Protein AF-R7SED1-F1 (afdb_monomer_lite)

Secondary structure (DSSP, 8-state):
---------PPPPP-------------------------------------------THHHHHHHHHHHHHHHSSSS-S---------PPPHHHHHHHHHHHHHHHHHHHHHHHHHHHHHHHHHHHHHHHHHHHHHHHHHHHHHHHHHHHHHHHHHHHHHHHHHHHHHHHHHHHHHHHHHHHHHHHHHHHHHHHHHHHHHHHHHHHHHHHHHHHHHHHHHHHHHHHHHHHHHHHHHHHHHHHHHHHHHHHHHHHHHHHHHHHHHHHHHHHHHHHHHHHHHHHHHHHHHHHHHHHHHHHH-------PPPP----HHHHHHT--EEETTEEE--SEEEE-TTS-EEEE---TT-GGGS-EEEEEEEEEESSTT---EEEEEEEE-PPTT--HHHHHHH--EEETTEEESS-S----------PPP-

pLDDT: mean 78.17, std 20.69, range [30.31, 97.88]

Radius of gyration: 81.06 Å; chains: 1; bounding box: 162×77×235 Å

Sequence (425 aa):
MNWVPGRNGTPPPYYHSTVDAGIDTPIERRHITEREPLLPPRDDRNDQSSRGKRSFSLKGLALCAIVALIAGNIVGPILAVKNVKLDTCPEAEEMDRLRDKWALEEHMHGVAVEQREQLYELWRVEDAAHTAKIRFWGEEDLEREEVRKGWRQEVIKHEHEEQEREEVRKEWQHEMVEHKRSELERQQREAREHEEVRREWEQEVSEHEDEERARRKRELEEHEEVRREWEQEVEDHKREEREKRKRELEEHEHSEHERQKREEQEREEVRRKWQREVLEHEREERERRKRELEERQKMDFFWADVEASHCFEQRVEACKETPLSISGQMKEPVHCEDKAGLGVYGTWEEGGDATCSTYFDWFKDKGCTAPNSGLRRYEMYMENLRPGDDWEAMCKSTPATFLETYFAHPDSCSQWQGVKAAPPG

Foldseek 3Di:
DDDDDDDDDDDDDDDPDDPPDDDDDDPDPDDDDDDDDDDDPDPPPDDPDDPDDDDDDPVVVVVVVVVVVVVVPPVPDDPDDDDDDDPDDDDPVVVVVVVVVVVVVVVVVVVVVVVVVVVVVVVVVVVVVVVVVVVVVVVVVVVVVVVVVVVVVVVVVVVVVVVVVVVVVVVVVVVVVVVVVVVVVVVVVVVVVVVVVVVVVVVVVVVVVVVVVVVVVVVVVVVVVVVVVVVVVVVVVVVVVVVVVVVVVVVVVVVVVVVVVVVVVVVVVVVVVVVVVVVVVVVVVVVVVVVVVVVCVVPVDDDDDDDDDDDDDDQQVVQQVDFDQDPNDTDGFPDWDQPDPVGIDGHHDDPPPPVQAKAWDDKDWPQAPDVPPPDTDIDTDIDNQDVPDDQVVSQQQYWYQDPNDTGRHDPDDDDDPPDDPDPDD

Structure (mmCIF, N/CA/C/O backbone):
data_AF-R7SED1-F1
#
_entry.id   AF-R7SED1-F1
#
loop_
_atom_site.group_PDB
_atom_site.id
_atom_site.type_symbol
_atom_site.label_atom_id
_atom_site.label_alt_id
_atom_site.label_comp_id
_atom_site.label_asym_id
_atom_site.label_entity_id
_atom_site.label_seq_id
_atom_site.pdbx_PDB_ins_code
_atom_site.Cartn_x
_atom_site.Cartn_y
_atom_site.Cartn_z
_atom_site.occupancy
_atom_site.B_iso_or_equiv
_atom_site.auth_seq_id
_atom_site.auth_comp_id
_atom_site.auth_asym_id
_atom_site.auth_atom_id
_atom_site.pdbx_PDB_model_num
ATOM 1 N N . MET A 1 1 ? -43.985 -36.813 -5.704 1.00 39.47 1 MET A N 1
ATOM 2 C CA . MET A 1 1 ? -43.467 -37.346 -6.980 1.00 39.47 1 MET A CA 1
ATOM 3 C C . MET A 1 1 ? -41.981 -37.585 -6.804 1.00 39.47 1 MET A C 1
ATOM 5 O O . MET A 1 1 ? -41.262 -36.652 -6.482 1.00 39.47 1 MET A O 1
ATOM 9 N N . ASN A 1 2 ? -41.575 -38.847 -6.922 1.00 40.31 2 ASN A N 1
ATOM 10 C CA . ASN A 1 2 ? -40.184 -39.287 -6.962 1.00 40.31 2 ASN A CA 1
ATOM 11 C C . ASN A 1 2 ? -39.532 -38.824 -8.273 1.00 40.31 2 ASN A C 1
ATOM 13 O O . ASN A 1 2 ? -40.181 -38.968 -9.306 1.00 40.31 2 ASN A O 1
ATOM 17 N N . TRP A 1 3 ? -38.285 -38.345 -8.231 1.00 30.31 3 TRP A N 1
ATOM 18 C CA . TRP A 1 3 ? -37.147 -38.807 -9.051 1.00 30.31 3 TRP A CA 1
ATOM 19 C C . TRP A 1 3 ? -35.945 -37.848 -8.927 1.00 30.31 3 TRP A C 1
ATOM 21 O O . TRP A 1 3 ? -36.021 -36.659 -9.213 1.00 30.31 3 TRP A O 1
ATOM 31 N N . VAL A 1 4 ? -34.826 -38.435 -8.520 1.00 48.75 4 VAL A N 1
ATOM 32 C CA . VAL A 1 4 ? -33.411 -38.026 -8.649 1.00 48.75 4 VAL A CA 1
ATOM 33 C C . VAL A 1 4 ? -32.771 -39.167 -9.499 1.00 48.75 4 VAL A C 1
ATOM 35 O O . VAL A 1 4 ? -33.425 -40.218 -9.549 1.00 48.75 4 VAL A O 1
ATOM 38 N N . PRO A 1 5 ? -31.560 -39.133 -10.126 1.00 59.19 5 PRO A N 1
ATOM 39 C CA . PRO A 1 5 ? -30.495 -38.109 -10.272 1.00 59.19 5 PRO A CA 1
ATOM 40 C C . PRO A 1 5 ? -29.901 -37.960 -11.708 1.00 59.19 5 PRO A C 1
ATOM 42 O O . PRO A 1 5 ? -30.147 -38.769 -12.597 1.00 59.19 5 PRO A O 1
ATOM 45 N N . GLY A 1 6 ? -28.933 -37.040 -11.870 1.00 37.22 6 GLY A N 1
ATOM 46 C CA . GLY A 1 6 ? -27.607 -37.469 -12.359 1.00 37.22 6 GLY A CA 1
ATOM 47 C C . GLY A 1 6 ? -26.967 -36.706 -13.526 1.00 37.22 6 GLY A C 1
ATOM 48 O O . GLY A 1 6 ? -27.446 -36.778 -14.653 1.00 37.22 6 GLY A O 1
ATOM 49 N N . ARG A 1 7 ? -25.812 -36.079 -13.240 1.00 40.41 7 ARG A N 1
ATOM 50 C CA . ARG A 1 7 ? -24.529 -36.067 -13.999 1.00 40.41 7 ARG A CA 1
ATOM 51 C C . ARG A 1 7 ? -23.620 -35.019 -13.332 1.00 40.41 7 ARG A C 1
ATOM 53 O O . ARG A 1 7 ? -23.882 -33.831 -13.441 1.00 40.41 7 ARG A O 1
ATOM 60 N N . ASN A 1 8 ? -22.723 -35.399 -12.422 1.00 46.66 8 ASN A N 1
ATOM 61 C CA . ASN A 1 8 ? -21.370 -35.930 -12.660 1.00 46.66 8 ASN A CA 1
ATOM 62 C C . ASN A 1 8 ? -20.603 -35.184 -13.760 1.00 46.66 8 ASN A C 1
ATOM 64 O O . ASN A 1 8 ? -20.709 -35.515 -14.938 1.00 46.66 8 ASN A O 1
ATOM 68 N N . GLY A 1 9 ? -19.796 -34.217 -13.325 1.00 38.25 9 GLY A N 1
ATOM 69 C CA . GLY A 1 9 ? -18.766 -33.541 -14.106 1.00 38.25 9 GLY A CA 1
ATOM 70 C C . GLY A 1 9 ? -17.651 -33.083 -13.171 1.00 38.25 9 GLY A C 1
ATOM 71 O O . GLY A 1 9 ? -17.590 -31.919 -12.796 1.00 38.25 9 GLY A O 1
ATOM 72 N N . THR A 1 10 ? -16.820 -34.026 -12.738 1.00 49.25 10 THR A N 1
ATOM 73 C CA . THR A 1 10 ? -15.577 -33.796 -11.994 1.00 49.25 10 THR A CA 1
ATOM 74 C C . THR A 1 10 ? -14.516 -33.241 -12.953 1.00 49.25 10 THR A C 1
ATOM 76 O O . THR A 1 10 ? -14.212 -33.920 -13.936 1.00 49.25 10 THR A O 1
ATOM 79 N N . PRO A 1 11 ? -13.912 -32.065 -12.714 1.00 59.00 11 PRO A N 1
ATOM 80 C CA . PRO A 1 11 ? -12.640 -31.718 -13.335 1.00 59.00 11 PRO A CA 1
ATOM 81 C C . PRO A 1 11 ? -11.467 -32.290 -12.509 1.00 59.00 11 PRO A C 1
ATOM 83 O O . PRO A 1 11 ? -11.592 -32.448 -11.291 1.00 59.00 11 PRO A O 1
ATOM 86 N N . PRO A 1 12 ? -10.335 -32.637 -13.146 1.00 59.19 12 PRO A N 1
ATOM 87 C CA . PRO A 1 12 ? -9.175 -33.210 -12.467 1.00 59.19 12 PRO A CA 1
ATOM 88 C C . PRO A 1 12 ? -8.443 -32.163 -11.606 1.00 59.19 12 PRO A C 1
ATOM 90 O O . PRO A 1 12 ? -8.518 -30.965 -11.896 1.00 59.19 12 PRO A O 1
ATOM 93 N N . PRO A 1 13 ? -7.710 -32.592 -10.563 1.00 59.56 13 PRO A N 1
ATOM 94 C CA . PRO A 1 13 ? -6.962 -31.685 -9.707 1.00 59.56 13 PRO A CA 1
ATOM 95 C C . PRO A 1 13 ? -5.751 -31.113 -10.450 1.00 59.56 13 PRO A C 1
ATOM 97 O O . PRO A 1 13 ? -4.969 -31.837 -11.068 1.00 59.56 13 PRO A O 1
ATOM 100 N N . TYR A 1 14 ? -5.601 -29.794 -10.354 1.00 47.22 14 TYR A N 1
ATOM 101 C CA . TYR A 1 14 ? -4.393 -29.077 -10.735 1.00 47.22 14 TYR A CA 1
ATOM 102 C C . TYR A 1 14 ? -3.192 -29.626 -9.955 1.00 47.22 14 TYR A C 1
ATOM 104 O O . TYR A 1 14 ? -3.196 -29.677 -8.725 1.00 47.22 14 TYR A O 1
ATOM 112 N N . TYR A 1 15 ? -2.153 -30.014 -10.691 1.00 45.12 15 TYR A N 1
ATOM 113 C CA . TYR A 1 15 ? -0.819 -30.264 -10.161 1.00 45.12 15 TYR A CA 1
ATOM 114 C C . TYR A 1 15 ? -0.295 -28.979 -9.500 1.00 45.12 15 TYR A C 1
ATOM 116 O O . TYR A 1 15 ? -0.012 -27.995 -10.183 1.00 45.12 15 TYR A O 1
ATOM 124 N N . HIS A 1 16 ? -0.124 -28.993 -8.178 1.00 41.78 16 HIS A N 1
ATOM 125 C CA . HIS A 1 16 ? 0.787 -28.065 -7.518 1.00 41.78 16 HIS A CA 1
ATOM 126 C C . HIS A 1 16 ? 2.217 -28.509 -7.836 1.00 41.78 16 HIS A C 1
ATOM 128 O O . HIS A 1 16 ? 2.735 -29.458 -7.253 1.00 41.78 16 HIS A O 1
ATOM 134 N N . SER A 1 17 ? 2.836 -27.827 -8.799 1.00 40.12 17 SER A N 1
ATOM 135 C CA . SER A 1 17 ? 4.283 -27.847 -8.987 1.00 40.12 17 SER A CA 1
ATOM 136 C C . SER A 1 17 ? 4.921 -27.157 -7.786 1.00 40.12 17 SER A C 1
ATOM 138 O O . SER A 1 17 ? 4.784 -25.947 -7.608 1.00 40.12 17 SER A O 1
ATOM 140 N N . THR A 1 18 ? 5.610 -27.932 -6.958 1.00 41.53 18 THR A N 1
ATOM 141 C CA . THR A 1 18 ? 6.607 -27.441 -6.011 1.00 41.53 18 THR A CA 1
ATOM 142 C C . THR A 1 18 ? 7.676 -26.686 -6.795 1.00 41.53 18 THR A C 1
ATOM 144 O O . THR A 1 18 ? 8.403 -27.274 -7.593 1.00 41.53 18 THR A O 1
ATOM 147 N N . VAL A 1 19 ? 7.729 -25.366 -6.623 1.00 42.38 19 VAL A N 1
ATOM 148 C CA . VAL A 1 19 ? 8.867 -24.559 -7.062 1.00 42.38 19 VAL A CA 1
ATOM 149 C C . VAL A 1 19 ? 9.960 -24.795 -6.030 1.00 42.38 19 VAL A C 1
ATOM 151 O O . VAL A 1 19 ? 9.916 -24.252 -4.928 1.00 42.38 19 VAL A O 1
ATOM 154 N N . ASP A 1 20 ? 10.885 -25.683 -6.381 1.00 39.75 20 ASP A N 1
ATOM 155 C CA . ASP A 1 20 ? 12.144 -25.857 -5.674 1.00 39.75 20 ASP A CA 1
ATOM 156 C C . ASP A 1 20 ? 12.906 -24.531 -5.646 1.00 39.75 20 ASP A C 1
ATOM 158 O O . ASP A 1 20 ? 13.033 -23.827 -6.653 1.00 39.75 20 ASP A O 1
ATOM 162 N N . ALA A 1 21 ? 13.421 -24.209 -4.462 1.00 45.09 21 ALA A N 1
ATOM 163 C CA . ALA A 1 21 ? 14.367 -23.136 -4.239 1.00 45.09 21 ALA A CA 1
ATOM 164 C C . ALA A 1 21 ? 15.625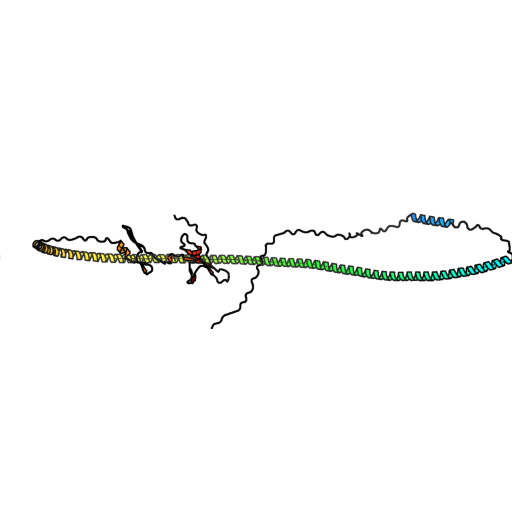 -23.390 -5.084 1.00 45.09 21 ALA A C 1
ATOM 166 O O . ALA A 1 21 ? 16.452 -24.248 -4.771 1.00 45.09 21 ALA A O 1
ATOM 167 N N . GLY A 1 22 ? 15.741 -22.643 -6.182 1.00 36.94 22 GLY A N 1
ATOM 168 C CA . GLY A 1 22 ? 16.929 -22.592 -7.019 1.00 36.94 22 GLY A CA 1
ATOM 169 C C . GLY A 1 22 ? 18.092 -21.993 -6.240 1.00 36.94 22 GLY A C 1
ATOM 170 O O . GLY A 1 22 ? 18.101 -20.810 -5.918 1.00 36.94 22 GLY A O 1
ATOM 171 N N . ILE A 1 23 ? 19.052 -22.856 -5.939 1.00 44.69 23 ILE A N 1
ATOM 172 C CA . ILE A 1 23 ? 20.381 -22.555 -5.425 1.00 44.69 23 ILE A CA 1
ATOM 173 C C . ILE A 1 23 ? 21.066 -21.548 -6.359 1.00 44.69 23 ILE A C 1
ATOM 175 O O . ILE A 1 23 ? 21.254 -21.824 -7.545 1.00 44.69 23 ILE A O 1
ATOM 179 N N . ASP A 1 24 ? 21.470 -20.405 -5.806 1.00 44.25 24 ASP A N 1
ATOM 180 C CA . ASP A 1 24 ? 22.384 -19.456 -6.436 1.00 44.25 24 ASP A CA 1
ATOM 181 C C . ASP A 1 24 ? 23.720 -20.148 -6.743 1.00 44.25 24 ASP A C 1
ATOM 183 O O . ASP A 1 24 ? 24.579 -20.321 -5.875 1.00 44.25 24 ASP A O 1
ATOM 187 N N . THR A 1 25 ? 23.914 -20.543 -8.000 1.00 47.53 25 THR A N 1
ATOM 188 C CA . THR A 1 25 ? 25.242 -20.852 -8.538 1.00 47.53 25 THR A CA 1
ATOM 189 C C . THR A 1 25 ? 25.762 -19.655 -9.330 1.00 47.53 25 THR A C 1
ATOM 191 O O . THR A 1 25 ? 25.053 -19.158 -10.210 1.00 47.53 25 THR A O 1
ATOM 194 N N . PRO A 1 26 ? 26.999 -19.196 -9.081 1.00 46.78 26 PRO A N 1
ATOM 195 C CA . PRO A 1 26 ? 27.586 -18.085 -9.812 1.00 46.78 26 PRO A CA 1
ATOM 196 C C . PRO A 1 26 ? 27.850 -18.501 -11.261 1.00 46.78 26 PRO A C 1
ATOM 198 O O . PRO A 1 26 ? 28.482 -19.522 -11.531 1.00 46.78 26 PRO A O 1
ATOM 201 N N . ILE A 1 27 ? 27.364 -17.691 -12.202 1.00 43.06 27 ILE A N 1
ATOM 202 C CA . ILE A 1 27 ? 27.627 -17.854 -13.631 1.00 43.06 27 ILE A CA 1
ATOM 203 C C . ILE A 1 27 ? 29.119 -17.609 -13.870 1.00 43.06 27 ILE A C 1
ATOM 205 O O . ILE A 1 27 ? 29.601 -16.480 -13.972 1.00 43.06 27 ILE A O 1
ATOM 209 N N . GLU A 1 28 ? 29.849 -18.714 -13.940 1.00 41.22 28 GLU A N 1
ATOM 210 C CA . GLU A 1 28 ? 31.238 -18.791 -14.347 1.00 41.22 28 GLU A CA 1
ATOM 211 C C . GLU A 1 28 ? 31.324 -18.458 -15.844 1.00 41.22 28 GLU A C 1
ATOM 213 O O . GLU A 1 28 ? 30.899 -19.209 -16.727 1.00 41.22 28 GLU A O 1
ATOM 218 N N . ARG A 1 29 ? 31.835 -17.261 -16.124 1.00 40.44 29 ARG A N 1
ATOM 219 C CA . ARG A 1 29 ? 32.066 -16.716 -17.460 1.00 40.44 29 ARG A CA 1
ATOM 220 C C . ARG A 1 29 ? 33.159 -17.545 -18.152 1.00 40.44 29 ARG A C 1
ATOM 222 O O . ARG A 1 29 ? 34.345 -17.249 -18.027 1.00 40.44 29 ARG A O 1
ATOM 229 N N . ARG A 1 30 ? 32.768 -18.600 -18.876 1.00 40.12 30 ARG A N 1
ATOM 230 C CA . ARG A 1 30 ? 33.688 -19.393 -19.704 1.00 40.12 30 ARG A CA 1
ATOM 231 C C . ARG A 1 30 ? 34.177 -18.580 -20.900 1.00 40.12 30 ARG A C 1
ATOM 233 O O . ARG A 1 30 ? 33.412 -18.214 -21.788 1.00 40.12 30 ARG A O 1
ATOM 240 N N . HIS A 1 31 ? 35.486 -18.354 -20.898 1.00 43.53 31 HIS A N 1
ATOM 241 C CA . HIS A 1 31 ? 36.298 -18.028 -22.058 1.00 43.53 31 HIS A CA 1
ATOM 242 C C . HIS A 1 31 ? 36.043 -19.035 -23.186 1.00 43.53 31 HIS A C 1
ATOM 244 O O . HIS A 1 31 ? 36.351 -20.217 -23.046 1.00 43.53 31 HIS A O 1
ATOM 250 N N . ILE A 1 32 ? 35.532 -18.552 -24.317 1.00 42.03 32 ILE A N 1
ATOM 251 C CA . ILE A 1 32 ? 35.682 -19.233 -25.602 1.00 42.03 32 ILE A CA 1
ATOM 252 C C . ILE A 1 32 ? 36.914 -18.619 -26.258 1.00 42.03 32 ILE A C 1
ATOM 254 O O . ILE A 1 32 ? 36.876 -17.533 -26.830 1.00 42.03 32 ILE A O 1
ATOM 258 N N . THR A 1 33 ? 38.036 -19.307 -26.103 1.00 45.22 33 THR A N 1
ATOM 259 C CA . THR A 1 33 ? 39.154 -19.253 -27.040 1.00 45.22 33 THR A CA 1
ATOM 260 C C . THR A 1 33 ? 38.749 -20.018 -28.292 1.00 45.22 33 THR A C 1
ATOM 262 O O . THR A 1 33 ? 38.503 -21.213 -28.182 1.00 45.22 33 THR A O 1
ATOM 265 N N . GLU A 1 34 ? 38.698 -19.361 -29.453 1.00 44.31 34 GLU A N 1
ATOM 266 C CA . GLU A 1 34 ? 39.314 -19.869 -30.688 1.00 44.31 34 GLU A CA 1
ATOM 267 C C . GLU A 1 34 ? 39.159 -18.899 -31.879 1.00 44.31 34 GLU A C 1
ATOM 269 O O . GLU A 1 34 ? 38.057 -18.457 -32.195 1.00 44.31 34 GLU A O 1
ATOM 274 N N . ARG A 1 35 ? 40.297 -18.710 -32.571 1.00 35.56 35 ARG A N 1
ATOM 275 C CA . ARG A 1 35 ? 40.506 -18.353 -33.993 1.00 35.56 35 ARG A CA 1
ATOM 276 C C . ARG A 1 35 ? 40.658 -16.879 -34.401 1.00 35.56 35 ARG A C 1
ATOM 278 O O . ARG A 1 35 ? 39.741 -16.218 -34.869 1.00 35.56 35 ARG A O 1
ATOM 285 N N . GLU A 1 36 ? 41.922 -16.456 -34.362 1.00 48.16 36 GLU A N 1
ATOM 286 C CA . GLU A 1 36 ? 42.626 -15.754 -35.456 1.00 48.16 36 GLU A CA 1
ATOM 287 C C . GLU A 1 36 ? 42.562 -16.531 -36.801 1.00 48.16 36 GLU A C 1
ATOM 289 O O . GLU A 1 36 ? 42.247 -17.726 -36.769 1.00 48.16 36 GLU A O 1
ATOM 294 N N . PRO A 1 37 ? 42.970 -15.964 -37.967 1.00 56.91 37 PRO A N 1
ATOM 295 C CA . PRO A 1 37 ? 43.465 -14.597 -38.221 1.00 56.91 37 PRO A CA 1
ATOM 296 C C . PRO A 1 37 ? 42.865 -13.933 -39.483 1.00 56.91 37 PRO A C 1
ATOM 298 O O . PRO A 1 37 ? 42.742 -14.581 -40.516 1.00 56.91 37 PRO A O 1
ATOM 301 N N . LEU A 1 38 ? 42.658 -12.612 -39.486 1.00 43.09 38 LEU A N 1
ATOM 302 C CA . LEU A 1 38 ? 42.716 -11.817 -40.724 1.00 43.09 38 LEU A CA 1
ATOM 303 C C . LEU A 1 38 ? 43.304 -10.430 -40.427 1.00 43.09 38 LEU A C 1
ATOM 305 O O . LEU A 1 38 ? 42.649 -9.583 -39.839 1.00 43.09 38 LEU A O 1
ATOM 309 N N . LEU A 1 39 ? 44.576 -10.300 -40.813 1.00 56.94 39 LEU A N 1
ATOM 310 C CA . LEU A 1 39 ? 45.297 -9.145 -41.362 1.00 56.94 39 LEU A CA 1
ATOM 311 C C . LEU A 1 39 ? 44.949 -7.725 -40.854 1.00 56.94 39 LEU A C 1
ATOM 313 O O . LEU A 1 39 ? 43.799 -7.298 -40.927 1.00 56.94 39 LEU A O 1
ATOM 317 N N . PRO A 1 40 ? 45.957 -6.919 -40.465 1.00 60.28 40 PRO A N 1
ATOM 318 C CA . PRO A 1 40 ? 45.731 -5.517 -40.138 1.00 60.28 40 PRO A CA 1
ATOM 319 C C . PRO A 1 40 ? 45.296 -4.723 -41.384 1.00 60.28 40 PRO A C 1
ATOM 321 O O . PRO A 1 40 ? 45.770 -5.012 -42.490 1.00 60.28 40 PRO A O 1
ATOM 324 N N . PRO A 1 41 ? 44.452 -3.689 -41.227 1.00 51.78 41 PRO A N 1
ATOM 325 C CA . PRO A 1 41 ? 44.247 -2.710 -42.279 1.00 51.78 41 PRO A CA 1
ATOM 326 C C . PRO A 1 41 ? 45.585 -2.033 -42.596 1.00 51.78 41 PRO A C 1
ATOM 328 O O . PRO A 1 41 ? 46.307 -1.564 -41.716 1.00 51.78 41 PRO A O 1
ATOM 331 N N . ARG A 1 42 ? 45.929 -2.039 -43.883 1.00 41.06 42 ARG A N 1
ATOM 332 C CA . ARG A 1 42 ? 47.052 -1.300 -44.452 1.00 41.06 42 ARG A CA 1
ATOM 333 C C . ARG A 1 42 ? 46.726 0.190 -44.340 1.00 41.06 42 ARG A C 1
ATOM 335 O O . ARG A 1 42 ? 45.807 0.669 -44.997 1.00 41.06 42 ARG A O 1
ATOM 342 N N . ASP A 1 43 ? 47.474 0.907 -43.511 1.00 41.56 43 ASP A N 1
ATOM 343 C CA . ASP A 1 43 ? 47.534 2.367 -43.545 1.00 41.56 43 ASP A CA 1
ATOM 344 C C . ASP A 1 43 ? 48.236 2.807 -44.841 1.00 41.56 43 ASP A C 1
ATOM 346 O O . ASP A 1 43 ? 49.449 3.021 -44.878 1.00 41.56 43 ASP A O 1
ATOM 350 N N . ASP A 1 44 ? 47.470 2.976 -45.919 1.00 47.03 44 ASP A N 1
ATOM 351 C CA . ASP A 1 44 ? 47.890 3.747 -47.091 1.00 47.03 44 ASP A CA 1
ATOM 352 C C . ASP A 1 44 ? 47.755 5.243 -46.769 1.00 47.03 44 ASP A C 1
ATOM 354 O O . ASP A 1 44 ? 46.896 5.972 -47.268 1.00 47.03 44 ASP A O 1
ATOM 358 N N . ARG A 1 45 ? 48.620 5.711 -45.866 1.00 49.00 45 ARG A N 1
ATOM 359 C CA . ARG A 1 45 ? 48.778 7.128 -45.526 1.00 49.00 45 ARG A CA 1
ATOM 360 C C . ARG A 1 45 ? 50.243 7.532 -45.597 1.00 49.00 45 ARG A C 1
ATOM 362 O O . ARG A 1 45 ? 50.810 8.046 -44.641 1.00 49.00 45 ARG A O 1
ATOM 369 N N . ASN A 1 46 ? 50.861 7.316 -46.756 1.00 50.53 46 ASN A N 1
ATOM 370 C CA . ASN A 1 46 ? 52.096 8.007 -47.104 1.00 50.53 46 ASN A CA 1
ATOM 371 C C . ASN A 1 46 ? 52.335 8.014 -48.621 1.00 50.53 46 ASN A C 1
ATOM 373 O O . ASN A 1 46 ? 53.053 7.165 -49.128 1.00 50.53 46 ASN A O 1
ATOM 377 N N . ASP A 1 47 ? 51.730 8.964 -49.340 1.00 42.69 47 ASP A N 1
ATOM 378 C CA . ASP A 1 47 ? 52.347 9.526 -50.552 1.00 42.69 47 ASP A CA 1
ATOM 379 C C . ASP A 1 47 ? 51.640 10.825 -50.979 1.00 42.69 47 ASP A C 1
ATOM 381 O O . ASP A 1 47 ? 50.957 10.924 -51.999 1.00 42.69 47 ASP A O 1
ATOM 385 N N . GLN A 1 48 ? 51.806 11.885 -50.181 1.00 43.25 48 GLN A N 1
ATOM 386 C CA . GLN A 1 48 ? 51.763 13.223 -50.767 1.00 43.25 48 GLN A CA 1
ATOM 387 C C . GLN A 1 48 ? 53.077 13.423 -51.509 1.00 43.25 48 GLN A C 1
ATOM 389 O O . GLN A 1 48 ? 54.096 13.810 -50.935 1.00 43.25 48 GLN A O 1
ATOM 394 N N . SER A 1 49 ? 53.020 13.145 -52.811 1.00 44.31 49 SER A N 1
ATOM 395 C CA . SER A 1 49 ? 54.068 13.471 -53.759 1.00 44.31 49 SER A CA 1
ATOM 396 C C . SER A 1 49 ? 54.420 14.950 -53.618 1.00 44.31 49 SER A C 1
ATOM 398 O O . SER A 1 49 ? 53.674 15.860 -53.996 1.00 44.31 49 SER A O 1
ATOM 400 N N . SER A 1 50 ? 55.601 15.169 -53.069 1.00 43.94 50 SER A N 1
ATOM 401 C CA . SER A 1 50 ? 56.365 16.385 -53.220 1.00 43.94 50 SER A CA 1
ATOM 402 C C . SER A 1 50 ? 56.427 16.770 -54.705 1.00 43.94 50 SER A C 1
ATOM 404 O O . SER A 1 50 ? 56.890 16.016 -55.561 1.00 43.94 50 SER A O 1
ATOM 406 N N . ARG A 1 51 ? 55.990 17.993 -55.027 1.00 43.03 51 ARG A N 1
ATOM 407 C CA . ARG A 1 51 ? 56.407 18.705 -56.243 1.00 43.03 51 ARG A CA 1
ATOM 408 C C . ARG A 1 51 ? 57.912 18.970 -56.137 1.00 43.03 51 ARG A C 1
ATOM 410 O O . ARG A 1 51 ? 58.353 20.054 -55.759 1.00 43.03 51 ARG A O 1
ATOM 417 N N . GLY A 1 52 ? 58.700 17.944 -56.439 1.00 40.09 52 GLY A N 1
ATOM 418 C CA . GLY A 1 52 ? 60.143 18.010 -56.598 1.00 40.09 52 GLY A CA 1
ATOM 419 C C . GLY A 1 52 ? 60.487 18.786 -57.863 1.00 40.09 52 GLY A C 1
ATOM 420 O O . GLY A 1 52 ? 60.218 18.354 -58.983 1.00 40.09 52 GLY A O 1
ATOM 421 N N . LYS A 1 53 ? 61.082 19.963 -57.671 1.00 46.22 53 LYS A N 1
ATOM 422 C CA . LYS A 1 53 ? 61.766 20.740 -58.704 1.00 46.22 53 LYS A CA 1
ATOM 423 C C . LYS A 1 53 ? 62.769 19.827 -59.420 1.00 46.22 53 LYS A C 1
ATOM 425 O O . LYS A 1 53 ? 63.629 19.240 -58.772 1.00 46.22 53 LYS A O 1
ATOM 430 N N . ARG A 1 54 ? 62.665 19.721 -60.749 1.00 44.69 54 ARG A N 1
ATOM 431 C CA . ARG A 1 54 ? 63.645 19.035 -61.604 1.00 44.69 54 ARG A CA 1
ATOM 432 C C . ARG A 1 54 ? 64.994 19.745 -61.470 1.00 44.69 54 ARG A C 1
ATOM 434 O O . ARG A 1 54 ? 65.228 20.759 -62.123 1.00 44.69 54 ARG A O 1
ATOM 441 N N . SER A 1 55 ? 65.870 19.240 -60.609 1.00 47.12 55 SER A N 1
ATOM 442 C CA . SER A 1 55 ? 67.290 19.560 -60.659 1.00 47.12 55 SER A CA 1
ATOM 443 C C . SER A 1 55 ? 67.895 18.793 -61.833 1.00 47.12 55 SER A C 1
ATOM 445 O O . SER A 1 55 ? 67.789 17.570 -61.934 1.00 47.12 55 SER A O 1
ATOM 447 N N . PHE A 1 56 ? 68.486 19.529 -62.771 1.00 46.72 56 PHE A N 1
ATOM 448 C CA . PHE A 1 56 ? 69.285 18.965 -63.850 1.00 46.72 56 PHE A CA 1
ATOM 449 C C . PHE A 1 56 ? 70.439 18.161 -63.235 1.00 46.72 56 PHE A C 1
ATOM 451 O O . PHE A 1 56 ? 71.387 18.723 -62.690 1.00 46.72 56 PHE A O 1
ATOM 458 N N . SER A 1 57 ? 70.336 16.833 -63.282 1.00 49.91 57 SER A N 1
ATOM 459 C CA . SER A 1 57 ? 71.397 15.932 -62.841 1.00 49.91 57 SER A CA 1
ATOM 460 C C . SER A 1 57 ? 72.545 15.974 -63.845 1.00 49.91 57 SER A C 1
ATOM 462 O O . SER A 1 57 ? 72.380 15.635 -65.019 1.00 49.91 57 SER A O 1
ATOM 464 N N . LEU A 1 58 ? 73.727 16.345 -63.349 1.00 58.56 58 LEU A N 1
ATOM 465 C CA . LEU A 1 58 ? 75.011 16.435 -64.055 1.00 58.56 58 LEU A CA 1
ATOM 466 C C . LEU A 1 58 ? 75.389 15.153 -64.837 1.00 58.56 58 LEU A C 1
ATOM 468 O O . LEU A 1 58 ? 76.266 15.184 -65.695 1.00 58.56 58 LEU A O 1
ATOM 472 N N . LYS A 1 59 ? 74.713 14.024 -64.577 1.00 58.16 59 LYS A N 1
ATOM 473 C CA . LYS A 1 59 ? 74.920 12.740 -65.265 1.00 58.16 59 LYS A CA 1
ATOM 474 C C . LYS A 1 59 ? 74.350 12.705 -66.694 1.00 58.16 59 LYS A C 1
ATOM 476 O O . LYS A 1 59 ? 74.824 11.910 -67.499 1.00 58.16 59 LYS A O 1
ATOM 481 N N . GLY A 1 60 ? 73.401 13.584 -67.042 1.00 56.34 60 GLY A N 1
ATOM 482 C CA . GLY A 1 60 ? 72.835 13.665 -68.399 1.00 56.34 60 GLY A CA 1
ATOM 483 C C . GLY A 1 60 ? 73.783 14.265 -69.448 1.00 56.34 60 GLY A C 1
ATOM 484 O O . GLY A 1 60 ? 73.741 13.874 -70.609 1.00 56.34 60 GLY A O 1
ATOM 485 N N . LEU A 1 61 ? 74.695 15.160 -69.046 1.00 62.66 61 LEU A N 1
ATOM 486 C CA . LEU A 1 61 ? 75.665 15.784 -69.962 1.00 62.66 61 LEU A CA 1
ATOM 487 C C . LEU A 1 61 ? 76.856 14.869 -70.296 1.00 62.66 61 LEU A C 1
ATOM 489 O O . LEU A 1 61 ? 77.429 14.984 -71.378 1.00 62.66 61 LEU A O 1
ATOM 493 N N . ALA A 1 62 ? 77.196 13.917 -69.420 1.00 66.12 62 ALA A N 1
ATOM 494 C CA . ALA A 1 62 ? 78.289 12.972 -69.660 1.00 66.12 62 ALA A CA 1
ATOM 495 C C . ALA A 1 62 ? 77.964 11.952 -70.771 1.00 66.12 62 ALA A C 1
ATOM 497 O O . ALA A 1 62 ? 78.843 11.583 -71.546 1.00 66.12 62 ALA A O 1
ATOM 498 N N . LEU A 1 63 ? 76.697 11.540 -70.901 1.00 66.44 63 LEU A N 1
ATOM 499 C CA . LEU A 1 63 ? 76.262 10.595 -71.938 1.00 66.44 63 LEU A CA 1
ATOM 500 C C . LEU A 1 63 ? 76.248 11.220 -73.342 1.00 66.44 63 LEU A C 1
ATOM 502 O O . LEU A 1 63 ? 76.657 10.565 -74.298 1.00 66.44 63 LEU A O 1
ATOM 506 N N . CYS A 1 64 ? 75.886 12.501 -73.475 1.00 65.62 64 CYS A N 1
ATOM 507 C CA . CYS A 1 64 ? 75.937 13.193 -74.768 1.00 65.62 64 CYS A CA 1
ATOM 508 C C . CYS A 1 64 ? 77.377 13.394 -75.285 1.00 65.62 64 CYS A C 1
ATOM 510 O O . CYS A 1 64 ? 77.603 13.337 -76.493 1.00 65.62 64 CYS A O 1
ATOM 512 N N . ALA A 1 65 ? 78.366 13.566 -74.399 1.00 67.62 65 ALA A N 1
ATOM 513 C CA . ALA A 1 65 ? 79.770 13.713 -74.797 1.00 67.62 65 ALA A CA 1
ATOM 514 C C . ALA A 1 65 ? 80.391 12.400 -75.321 1.00 67.62 65 ALA A C 1
ATOM 516 O O . ALA A 1 65 ? 81.200 12.426 -76.248 1.00 67.62 65 ALA A O 1
ATOM 517 N N . ILE A 1 66 ? 79.981 11.246 -74.781 1.00 71.81 66 ILE A N 1
ATOM 518 C CA . ILE A 1 66 ? 80.473 9.928 -75.221 1.00 71.81 66 ILE A CA 1
ATOM 519 C C . ILE A 1 66 ? 79.947 9.587 -76.623 1.00 71.81 66 ILE A C 1
ATOM 521 O O . ILE A 1 66 ? 80.703 9.096 -77.460 1.00 71.81 66 ILE A O 1
ATOM 525 N N . VAL A 1 67 ? 78.685 9.915 -76.923 1.00 71.06 67 VAL A N 1
ATOM 526 C CA . VAL A 1 67 ? 78.098 9.676 -78.255 1.00 71.06 67 VAL A CA 1
ATOM 527 C C . VAL A 1 67 ? 78.761 10.553 -79.330 1.00 71.06 67 VAL A C 1
ATOM 529 O O . VAL A 1 67 ? 79.013 10.076 -80.437 1.00 71.06 67 VAL A O 1
ATOM 532 N N . ALA A 1 68 ? 79.147 11.793 -79.004 1.00 67.81 68 ALA A N 1
ATOM 533 C CA . ALA A 1 68 ? 79.863 12.671 -79.936 1.00 67.81 68 ALA A CA 1
ATOM 534 C C . ALA A 1 68 ? 81.297 12.188 -80.258 1.00 67.81 68 ALA A C 1
ATOM 536 O O . ALA A 1 68 ? 81.755 12.335 -81.392 1.00 67.81 68 ALA A O 1
ATOM 537 N N . LEU A 1 69 ? 81.997 11.561 -79.302 1.00 66.56 69 LEU A N 1
ATOM 538 C CA . LEU A 1 69 ? 83.362 11.046 -79.503 1.00 66.56 69 LEU A CA 1
ATOM 539 C C . LEU A 1 69 ? 83.421 9.770 -80.360 1.00 66.56 69 LEU A C 1
ATOM 541 O O . LEU A 1 69 ? 84.413 9.543 -81.057 1.00 66.56 69 LEU A O 1
ATOM 545 N N . ILE A 1 70 ? 82.361 8.956 -80.351 1.00 66.62 70 ILE A N 1
ATOM 546 C CA . ILE A 1 70 ? 82.270 7.755 -81.196 1.00 66.62 70 ILE A CA 1
ATOM 547 C C . ILE A 1 70 ? 81.945 8.141 -82.648 1.00 66.62 70 ILE A C 1
ATOM 549 O O . ILE A 1 70 ? 82.544 7.596 -83.573 1.00 66.62 70 ILE A O 1
ATOM 553 N N . ALA A 1 71 ? 81.081 9.140 -82.865 1.00 61.66 71 ALA A N 1
ATOM 554 C CA . ALA A 1 71 ? 80.741 9.607 -84.212 1.00 61.66 71 ALA A CA 1
ATOM 555 C C . ALA A 1 71 ? 81.925 10.278 -84.944 1.00 61.66 71 ALA A C 1
ATOM 557 O O . ALA A 1 71 ? 82.041 10.161 -86.163 1.00 61.66 71 ALA A O 1
ATOM 558 N N . GLY A 1 72 ? 82.843 10.931 -84.219 1.00 58.72 72 GLY A N 1
ATOM 559 C CA . GLY A 1 72 ? 83.998 11.620 -84.812 1.00 58.72 72 GLY A CA 1
ATOM 560 C C . GLY A 1 72 ? 85.118 10.713 -85.345 1.00 58.72 72 GLY A C 1
ATOM 561 O O . GLY A 1 72 ? 85.893 11.151 -86.189 1.00 58.72 72 GLY A O 1
ATOM 562 N N . ASN A 1 73 ? 85.211 9.453 -84.900 1.00 57.81 73 ASN A N 1
ATOM 563 C CA . ASN A 1 73 ? 86.339 8.571 -85.245 1.00 57.81 73 ASN A CA 1
ATOM 564 C C . ASN A 1 73 ? 86.096 7.652 -86.455 1.00 57.81 73 ASN A C 1
ATOM 566 O O . ASN A 1 73 ? 87.042 7.054 -86.962 1.00 57.81 73 ASN A O 1
ATOM 570 N N . ILE A 1 74 ? 84.862 7.550 -86.957 1.00 57.66 74 ILE A N 1
ATOM 571 C CA . ILE A 1 74 ? 84.525 6.617 -88.051 1.00 57.66 74 ILE A CA 1
ATOM 572 C C . ILE A 1 74 ? 84.638 7.280 -89.441 1.00 57.66 74 ILE A C 1
ATOM 574 O O . ILE A 1 74 ? 84.779 6.593 -90.447 1.00 57.66 74 ILE A O 1
ATOM 578 N N . VAL A 1 75 ? 84.694 8.614 -89.523 1.00 53.97 75 VAL A N 1
ATOM 579 C CA . VAL A 1 75 ? 84.770 9.351 -90.807 1.00 53.97 75 VAL A CA 1
ATOM 580 C C . VAL A 1 75 ? 86.225 9.562 -91.295 1.00 53.97 75 VAL A C 1
ATOM 582 O O . VAL A 1 75 ? 86.465 10.127 -92.357 1.00 53.97 75 VAL A O 1
ATOM 585 N N . GLY A 1 76 ? 87.224 9.081 -90.545 1.00 51.09 76 GLY A N 1
ATOM 586 C CA . GLY A 1 76 ? 88.646 9.408 -90.732 1.00 51.09 76 GLY A CA 1
ATOM 587 C C . GLY A 1 76 ? 89.412 8.778 -91.913 1.00 51.09 76 GLY A C 1
ATOM 588 O O . GLY A 1 76 ? 90.361 9.421 -92.361 1.00 51.09 76 GLY A O 1
ATOM 589 N N . PRO A 1 77 ? 89.095 7.577 -92.447 1.00 53.91 77 PRO A N 1
ATOM 590 C CA . PRO A 1 77 ? 89.933 7.007 -93.509 1.00 53.91 77 PRO A CA 1
ATOM 591 C C . PRO A 1 77 ? 89.141 6.354 -94.659 1.00 53.91 77 PRO A C 1
ATOM 593 O O . PRO A 1 77 ? 89.090 5.133 -94.759 1.00 53.91 77 PRO A O 1
ATOM 596 N N . ILE A 1 78 ? 88.555 7.147 -95.568 1.00 51.69 78 ILE A N 1
ATOM 597 C CA . ILE A 1 78 ? 88.062 6.635 -96.875 1.00 51.69 78 ILE A CA 1
ATOM 598 C C . ILE A 1 78 ? 88.712 7.344 -98.087 1.00 51.69 78 ILE A C 1
ATOM 600 O O . ILE A 1 78 ? 88.628 6.862 -99.212 1.00 51.69 78 ILE A O 1
ATOM 604 N N . LEU A 1 79 ? 89.489 8.418 -97.905 1.00 48.59 79 LEU A N 1
ATOM 605 C CA . LEU A 1 79 ? 90.108 9.155 -99.024 1.00 48.59 79 LEU A CA 1
ATOM 606 C C . LEU A 1 79 ? 91.566 8.755 -99.313 1.00 48.59 79 LEU A C 1
ATOM 608 O O . LEU A 1 79 ? 92.443 9.611 -99.404 1.00 48.59 79 LEU A O 1
ATOM 612 N N . ALA A 1 80 ? 91.846 7.458 -99.467 1.00 49.81 80 ALA A N 1
ATOM 613 C CA . ALA A 1 80 ? 93.175 7.004 -99.888 1.00 49.81 80 ALA A CA 1
ATOM 614 C C . ALA A 1 80 ? 93.162 5.653 -100.623 1.00 49.81 80 ALA A C 1
ATOM 616 O O . ALA A 1 80 ? 93.812 4.706 -100.191 1.00 49.81 80 ALA A O 1
ATOM 617 N N . VAL A 1 81 ? 92.490 5.561 -101.774 1.00 49.09 81 VAL A N 1
ATOM 618 C CA . VAL A 1 81 ? 92.827 4.531 -102.772 1.00 49.09 81 VAL A CA 1
ATOM 619 C C . VAL A 1 81 ? 93.106 5.209 -104.106 1.00 49.09 81 VAL A C 1
ATOM 621 O O . VAL A 1 81 ? 92.281 5.914 -104.679 1.00 49.09 81 VAL A O 1
ATOM 624 N N . LYS A 1 82 ? 94.363 5.053 -104.511 1.00 41.31 82 LYS A N 1
ATOM 625 C CA . LYS A 1 82 ? 95.028 5.669 -105.650 1.00 41.31 82 LYS A CA 1
ATOM 626 C C . LYS A 1 82 ? 94.601 5.028 -106.969 1.00 41.31 82 LYS A C 1
ATOM 628 O O . LYS A 1 82 ? 94.347 3.832 -107.041 1.00 41.31 82 LYS A O 1
ATOM 633 N N . ASN A 1 83 ? 94.673 5.863 -108.002 1.00 45.78 83 ASN A N 1
ATOM 634 C CA . ASN A 1 83 ? 94.791 5.543 -109.421 1.00 45.78 83 ASN A CA 1
ATOM 635 C C . ASN A 1 83 ? 95.555 4.234 -109.694 1.00 45.78 83 ASN A C 1
ATOM 637 O O . ASN A 1 83 ? 96.775 4.185 -109.526 1.00 45.78 83 ASN A O 1
ATOM 641 N N . VAL A 1 84 ? 94.850 3.221 -110.198 1.00 44.47 84 VAL A N 1
ATOM 642 C CA . VAL A 1 84 ? 95.444 2.060 -110.867 1.00 44.47 84 VAL A CA 1
ATOM 643 C C . VAL A 1 84 ? 94.991 2.105 -112.323 1.00 44.47 84 VAL A C 1
ATOM 645 O O . VAL A 1 84 ? 93.817 1.920 -112.627 1.00 44.47 84 VAL A O 1
ATOM 648 N N . LYS A 1 85 ? 95.935 2.415 -113.218 1.00 43.19 85 LYS A N 1
ATOM 649 C CA . LYS A 1 85 ? 95.793 2.211 -114.662 1.00 43.19 85 LYS A CA 1
ATOM 650 C C . LYS A 1 85 ? 95.896 0.708 -114.925 1.00 43.19 85 LYS A C 1
ATOM 652 O O . LYS A 1 85 ? 96.955 0.132 -114.690 1.00 43.19 85 LYS A O 1
ATOM 657 N N . LEU A 1 86 ? 94.812 0.094 -115.385 1.00 40.66 86 LEU A N 1
ATOM 658 C CA . LEU A 1 86 ? 94.796 -1.265 -115.923 1.00 40.66 86 LEU A CA 1
ATOM 659 C C . LEU A 1 86 ? 94.752 -1.161 -117.452 1.00 40.66 86 LEU A C 1
ATOM 661 O O . LEU A 1 86 ? 93.684 -1.095 -118.049 1.00 40.66 86 LEU A O 1
ATOM 665 N N . ASP A 1 87 ? 95.937 -1.092 -118.060 1.00 42.62 87 ASP A N 1
ATOM 666 C CA . ASP A 1 87 ? 96.146 -1.365 -119.482 1.00 42.62 87 ASP A CA 1
ATOM 667 C C . ASP A 1 87 ? 96.440 -2.861 -119.622 1.00 42.62 87 ASP A C 1
ATOM 669 O O . ASP A 1 87 ? 97.530 -3.322 -119.293 1.00 42.62 87 ASP A O 1
ATOM 673 N N . THR A 1 88 ? 95.443 -3.633 -120.041 1.00 50.06 88 THR A N 1
ATOM 674 C CA . THR A 1 88 ? 95.579 -4.954 -120.680 1.00 50.06 88 THR A CA 1
ATOM 675 C C . THR A 1 88 ? 94.189 -5.317 -121.195 1.00 50.06 88 THR A C 1
ATOM 677 O O . THR A 1 88 ? 93.308 -5.690 -120.428 1.00 50.06 88 THR A O 1
ATOM 680 N N . CYS A 1 89 ? 93.954 -5.109 -122.493 1.00 43.84 89 CYS A N 1
ATOM 681 C CA . CYS A 1 89 ? 92.735 -5.586 -123.142 1.00 43.84 89 CYS A CA 1
ATOM 682 C C . CYS A 1 89 ? 92.798 -7.122 -123.194 1.00 43.84 89 CYS A C 1
ATOM 684 O O . CYS A 1 89 ? 93.759 -7.639 -123.770 1.00 43.84 89 CYS A O 1
ATOM 686 N N . PRO A 1 90 ? 91.828 -7.839 -122.601 1.00 52.53 90 PRO A N 1
ATOM 687 C CA . PRO A 1 90 ? 91.766 -9.295 -122.674 1.00 52.53 90 PRO A CA 1
ATOM 688 C C . PRO A 1 90 ? 91.581 -9.755 -124.125 1.00 52.53 90 PRO A C 1
ATOM 690 O O . PRO A 1 90 ? 90.935 -9.067 -124.922 1.00 52.53 90 PRO A O 1
ATOM 693 N N . GLU A 1 91 ? 92.130 -10.919 -124.471 1.00 53.78 91 GLU A N 1
ATOM 694 C CA . GLU A 1 91 ? 91.866 -11.579 -125.754 1.00 53.78 91 GLU A CA 1
ATOM 695 C C . GLU A 1 91 ? 90.351 -11.776 -125.954 1.00 53.78 91 GLU A C 1
ATOM 697 O O . GLU A 1 91 ? 89.598 -11.954 -124.997 1.00 53.78 91 GLU A O 1
ATOM 702 N N . ALA A 1 92 ? 89.878 -11.727 -127.204 1.00 61.88 92 ALA A N 1
ATOM 703 C CA . ALA A 1 92 ? 88.446 -11.689 -127.531 1.00 61.88 92 ALA A CA 1
ATOM 704 C C . ALA A 1 92 ? 87.621 -12.842 -126.912 1.00 61.88 92 ALA A C 1
ATOM 706 O O . ALA A 1 92 ? 86.477 -12.623 -126.520 1.00 61.88 92 ALA A O 1
ATOM 707 N N . GLU A 1 93 ? 88.206 -14.032 -126.739 1.00 66.81 93 GLU A N 1
ATOM 708 C CA . GLU A 1 93 ? 87.545 -15.163 -126.063 1.00 66.81 93 GLU A CA 1
ATOM 709 C C . GLU A 1 93 ? 87.328 -14.934 -124.556 1.00 66.81 93 GLU A C 1
ATOM 711 O O . GLU A 1 93 ? 86.378 -15.449 -123.964 1.00 66.81 93 GLU A O 1
ATOM 716 N N . GLU A 1 94 ? 88.189 -14.149 -123.910 1.00 66.62 94 GLU A N 1
ATOM 717 C CA . GLU A 1 94 ? 88.083 -13.823 -122.488 1.00 66.62 94 GLU A CA 1
ATOM 718 C C . GLU A 1 94 ? 86.999 -12.760 -122.243 1.00 66.62 94 GLU A C 1
ATOM 720 O O . GLU A 1 94 ? 86.282 -12.820 -121.242 1.00 66.62 94 GLU A O 1
ATOM 725 N N . MET A 1 95 ? 86.797 -11.857 -123.209 1.00 68.94 95 MET A N 1
ATOM 726 C CA . MET A 1 95 ? 85.685 -10.903 -123.213 1.00 68.94 95 MET A CA 1
ATOM 727 C C . MET A 1 95 ? 84.321 -11.579 -123.371 1.00 68.94 95 MET A C 1
ATOM 729 O O . MET A 1 95 ? 83.374 -11.173 -122.699 1.00 68.94 95 MET A O 1
ATOM 733 N N . ASP A 1 96 ? 84.206 -12.622 -124.194 1.00 75.25 96 ASP A N 1
ATOM 734 C CA . ASP A 1 96 ? 82.945 -13.363 -124.318 1.00 75.25 96 ASP A CA 1
ATOM 735 C C . ASP A 1 96 ? 82.652 -14.197 -123.059 1.00 75.25 96 ASP A C 1
ATOM 737 O O . ASP A 1 96 ? 81.530 -14.164 -122.555 1.00 75.25 96 ASP A O 1
ATOM 741 N N . ARG A 1 97 ? 83.669 -14.801 -122.423 1.00 78.12 97 ARG A N 1
ATOM 742 C CA . ARG A 1 97 ? 83.503 -15.424 -121.091 1.00 78.12 97 ARG A CA 1
ATOM 743 C C . ARG A 1 97 ? 83.092 -14.425 -120.010 1.00 78.12 97 ARG A C 1
ATOM 745 O O . ARG A 1 97 ? 82.367 -14.792 -119.086 1.00 78.12 97 ARG A O 1
ATOM 752 N N . LEU A 1 98 ? 83.577 -13.185 -120.076 1.00 78.50 98 LEU A N 1
ATOM 753 C CA . LEU A 1 98 ? 83.168 -12.120 -119.159 1.00 78.50 98 LEU A CA 1
ATOM 754 C C . LEU A 1 98 ? 81.731 -11.667 -119.425 1.00 78.50 98 LEU A C 1
ATOM 756 O O . LEU A 1 98 ? 81.003 -11.457 -118.460 1.00 78.50 98 LEU A O 1
ATOM 760 N N . ARG A 1 99 ? 81.296 -11.583 -120.689 1.00 80.00 99 ARG A N 1
ATOM 761 C CA . ARG A 1 99 ? 79.893 -11.305 -121.039 1.00 80.00 99 ARG A CA 1
ATOM 762 C C . ARG A 1 99 ? 78.956 -12.406 -120.560 1.00 80.00 99 ARG A C 1
ATOM 764 O O . ARG A 1 99 ? 77.929 -12.079 -119.984 1.00 80.00 99 ARG A O 1
ATOM 771 N N . ASP A 1 100 ? 79.328 -13.675 -120.710 1.00 81.62 100 ASP A N 1
ATOM 772 C CA . ASP A 1 100 ? 78.526 -14.798 -120.207 1.00 81.62 100 ASP A CA 1
ATOM 773 C C . ASP A 1 100 ? 78.452 -14.800 -118.674 1.00 81.62 100 ASP A C 1
ATOM 775 O O . ASP A 1 100 ? 77.388 -15.024 -118.096 1.00 81.62 100 ASP A O 1
ATOM 779 N N . LYS A 1 101 ? 79.567 -14.492 -117.993 1.00 83.75 101 LYS A N 1
ATOM 780 C CA . LYS A 1 101 ? 79.580 -14.303 -116.534 1.00 83.75 101 LYS A CA 1
ATOM 781 C C . LYS A 1 101 ? 78.706 -13.129 -116.104 1.00 83.75 101 LYS A C 1
ATOM 783 O O . LYS A 1 101 ? 77.966 -13.277 -115.141 1.00 83.75 101 LYS A O 1
ATOM 788 N N . TRP A 1 102 ? 78.765 -12.002 -116.812 1.00 81.06 102 TRP A N 1
ATOM 789 C CA . TRP A 1 102 ? 77.918 -10.840 -116.545 1.00 81.06 102 TRP A CA 1
ATOM 790 C C . TRP A 1 102 ? 76.445 -11.124 -116.813 1.00 81.06 102 TRP A C 1
ATOM 792 O O . TRP A 1 102 ? 75.624 -10.738 -115.998 1.00 81.06 102 TRP A O 1
ATOM 802 N N . ALA A 1 103 ? 76.099 -11.841 -117.880 1.00 81.19 103 ALA A N 1
ATOM 803 C CA . ALA A 1 103 ? 74.720 -12.234 -118.158 1.00 81.19 103 ALA A CA 1
ATOM 804 C C . ALA A 1 103 ? 74.180 -13.195 -117.085 1.00 81.19 103 ALA A C 1
ATOM 806 O O . ALA A 1 103 ? 73.033 -13.077 -116.657 1.00 81.19 103 ALA A O 1
ATOM 807 N N . LEU A 1 104 ? 75.014 -14.123 -116.599 1.00 86.81 104 LEU A N 1
ATOM 808 C CA . LEU A 1 104 ? 74.663 -14.996 -115.479 1.00 86.81 104 LEU A CA 1
ATOM 809 C C . LEU A 1 104 ? 74.520 -14.210 -114.168 1.00 86.81 104 LEU A C 1
ATOM 811 O O . LEU A 1 104 ? 73.597 -14.470 -113.402 1.00 86.81 104 LEU A O 1
ATOM 815 N N . GLU A 1 105 ? 75.411 -13.255 -113.905 1.00 85.50 105 GLU A N 1
ATOM 816 C CA . GLU A 1 105 ? 75.365 -12.395 -112.721 1.00 85.50 105 GLU A CA 1
ATOM 817 C C . GLU A 1 105 ? 74.158 -11.450 -112.758 1.00 85.50 105 GLU A C 1
ATOM 819 O O . GLU A 1 105 ? 73.472 -11.312 -111.752 1.00 85.50 105 GLU A O 1
ATOM 824 N N . GLU A 1 106 ? 73.831 -10.885 -113.919 1.00 85.31 106 GLU A N 1
ATOM 825 C CA . GLU A 1 106 ? 72.626 -10.092 -114.169 1.00 85.31 106 GLU A CA 1
ATOM 826 C C . GLU A 1 106 ? 71.366 -10.939 -113.965 1.00 85.31 106 GLU A C 1
ATOM 828 O O . GLU A 1 106 ? 70.437 -10.504 -113.287 1.00 85.31 106 GLU A O 1
ATOM 833 N N . HIS A 1 107 ? 71.354 -12.184 -114.454 1.00 88.25 107 HIS A N 1
ATOM 834 C CA . HIS A 1 107 ? 70.251 -13.110 -114.212 1.00 88.25 107 HIS A CA 1
ATOM 835 C C . HIS A 1 107 ? 70.114 -13.468 -112.724 1.00 88.25 107 HIS A C 1
ATOM 837 O O . HIS A 1 107 ? 69.016 -13.393 -112.174 1.00 88.25 107 HIS A O 1
ATOM 843 N N . MET A 1 108 ? 71.216 -13.794 -112.038 1.00 86.69 108 MET A N 1
ATOM 844 C CA . MET A 1 108 ? 71.204 -14.053 -110.593 1.00 86.69 108 MET A CA 1
ATOM 845 C C . MET A 1 108 ? 70.793 -12.815 -109.792 1.00 86.69 108 MET A C 1
ATOM 847 O O . MET A 1 108 ? 70.099 -12.943 -108.785 1.00 86.69 108 MET A O 1
ATOM 851 N N . HIS A 1 109 ? 71.181 -11.619 -110.236 1.00 83.06 109 HIS A N 1
ATOM 852 C CA . HIS A 1 109 ? 70.756 -10.366 -109.631 1.00 83.06 109 HIS A CA 1
ATOM 853 C C . HIS A 1 109 ? 69.261 -10.140 -109.843 1.00 83.06 109 HIS A C 1
ATOM 855 O O . HIS A 1 109 ? 68.577 -9.795 -108.886 1.00 83.06 109 HIS A O 1
ATOM 861 N N . GLY A 1 110 ? 68.740 -10.409 -111.043 1.00 86.06 110 GLY A N 1
ATOM 862 C CA . GLY A 1 110 ? 67.309 -10.378 -111.341 1.00 86.06 110 GLY A CA 1
ATOM 863 C C . GLY A 1 110 ? 66.515 -11.306 -110.421 1.00 86.06 110 GLY A C 1
ATOM 864 O O . GLY A 1 110 ? 65.587 -10.855 -109.757 1.00 86.06 110 GLY A O 1
ATOM 865 N N . VAL A 1 111 ? 66.953 -12.561 -110.273 1.00 89.19 111 VAL A N 1
ATOM 866 C CA . VAL A 1 111 ? 66.340 -13.529 -109.345 1.00 89.19 111 VAL A CA 1
ATOM 867 C C . VAL A 1 111 ? 66.438 -13.056 -107.887 1.00 89.19 111 VAL A C 1
ATOM 869 O O . VAL A 1 111 ? 65.473 -13.163 -107.134 1.00 89.19 111 VAL A O 1
ATOM 872 N N . ALA A 1 112 ? 67.574 -12.494 -107.466 1.00 87.12 112 ALA A N 1
ATOM 873 C CA . ALA A 1 112 ? 67.759 -11.980 -106.106 1.00 87.12 112 ALA A CA 1
ATOM 874 C C . ALA A 1 112 ? 66.973 -10.684 -105.825 1.00 87.12 112 ALA A C 1
ATOM 876 O O . ALA A 1 112 ? 66.681 -10.379 -104.665 1.00 87.12 112 ALA A O 1
ATOM 877 N N . VAL A 1 113 ? 66.673 -9.889 -106.853 1.00 87.75 113 VAL A N 1
ATOM 878 C CA . VAL A 1 113 ? 65.779 -8.727 -106.767 1.00 87.75 113 VAL A CA 1
ATOM 879 C C . VAL A 1 113 ? 64.338 -9.210 -106.652 1.00 87.75 113 VAL A C 1
ATOM 881 O O . VAL A 1 113 ? 63.658 -8.791 -105.723 1.00 87.75 113 VAL A O 1
ATOM 884 N N . GLU A 1 114 ? 63.912 -10.167 -107.478 1.00 89.31 114 GLU A N 1
ATOM 885 C CA . GLU A 1 114 ? 62.561 -10.739 -107.424 1.00 89.31 114 GLU A CA 1
ATOM 886 C C . GLU A 1 114 ? 62.285 -11.443 -106.083 1.00 89.31 114 GLU A C 1
ATOM 888 O O . GLU A 1 114 ? 61.246 -11.225 -105.463 1.00 89.31 114 GLU A O 1
ATOM 893 N N . GLN A 1 115 ? 63.242 -12.213 -105.553 1.00 91.69 115 GLN A N 1
ATOM 894 C CA . GLN A 1 115 ? 63.131 -12.810 -104.214 1.00 91.69 115 GLN A CA 1
ATOM 895 C C . GLN A 1 115 ? 63.043 -11.754 -103.106 1.00 91.69 115 GLN A C 1
ATOM 897 O O . GLN A 1 115 ? 62.315 -11.938 -102.128 1.00 91.69 115 GLN A O 1
ATOM 902 N N . ARG A 1 116 ? 63.771 -10.638 -103.244 1.00 87.94 116 ARG A N 1
ATOM 903 C CA . ARG A 1 116 ? 63.663 -9.516 -102.306 1.00 87.94 116 ARG A CA 1
ATOM 904 C C . ARG A 1 116 ? 62.305 -8.840 -102.410 1.00 87.94 116 ARG A C 1
ATOM 906 O O . ARG A 1 116 ? 61.721 -8.563 -101.371 1.00 87.94 116 ARG A O 1
ATOM 913 N N . GLU A 1 117 ? 61.783 -8.621 -103.612 1.00 90.31 117 GLU A N 1
ATOM 914 C CA . GLU A 1 117 ? 60.437 -8.078 -103.812 1.00 90.31 117 GLU A CA 1
ATOM 915 C C . GLU A 1 117 ? 59.367 -8.990 -103.202 1.00 90.31 117 GLU A C 1
ATOM 917 O O . GLU A 1 117 ? 58.526 -8.508 -102.448 1.00 90.31 117 GLU A O 1
ATOM 922 N N . GLN A 1 118 ? 59.450 -10.308 -103.409 1.00 92.62 118 GLN A N 1
ATOM 923 C CA . GLN A 1 118 ? 58.540 -11.277 -102.785 1.00 92.62 118 GLN A CA 1
ATOM 924 C C . GLN A 1 118 ? 58.609 -11.242 -101.249 1.00 92.62 118 GLN A C 1
ATOM 926 O O . GLN A 1 118 ? 57.572 -11.257 -100.584 1.00 92.62 118 GLN A O 1
ATOM 931 N N . LEU A 1 119 ? 59.811 -11.147 -100.667 1.00 92.19 119 LEU A N 1
ATOM 932 C CA . LEU A 1 119 ? 59.988 -10.988 -99.219 1.00 92.19 119 LEU A CA 1
ATOM 933 C C . LEU A 1 119 ? 59.451 -9.647 -98.708 1.00 92.19 119 LEU A C 1
ATOM 935 O O . LEU A 1 119 ? 58.863 -9.608 -97.630 1.00 92.19 119 LEU A O 1
ATOM 939 N N . TYR A 1 120 ? 59.624 -8.561 -99.464 1.00 91.50 120 TYR A N 1
ATOM 940 C CA . TYR A 1 120 ? 59.066 -7.253 -99.121 1.00 91.50 120 TYR A CA 1
ATOM 941 C C . TYR A 1 120 ? 57.537 -7.254 -99.163 1.00 91.50 120 TYR A C 1
ATOM 943 O O . TYR A 1 120 ? 56.916 -6.658 -98.286 1.00 91.50 120 TYR A O 1
ATOM 951 N N . GLU A 1 121 ? 56.923 -7.926 -100.138 1.00 91.69 121 GLU A N 1
ATOM 952 C CA . GLU A 1 121 ? 55.468 -8.096 -100.184 1.00 91.69 121 GLU A CA 1
ATOM 953 C C . GLU A 1 121 ? 54.968 -8.938 -99.002 1.00 91.69 121 GLU A C 1
ATOM 955 O O . GLU A 1 121 ? 53.997 -8.553 -98.351 1.00 91.69 121 GLU A O 1
ATOM 960 N N . LEU A 1 122 ? 55.667 -10.023 -98.646 1.00 94.00 122 LEU A N 1
ATOM 961 C CA . LEU A 1 122 ? 55.338 -10.819 -97.458 1.00 94.00 122 LEU A CA 1
ATOM 962 C C . LEU A 1 122 ? 55.419 -9.979 -96.174 1.00 94.00 122 LEU A C 1
ATOM 964 O O . LEU A 1 122 ? 54.468 -9.953 -95.395 1.00 94.00 122 LEU A O 1
ATOM 968 N N . TRP A 1 123 ? 56.510 -9.230 -95.995 1.00 94.31 123 TRP A N 1
ATOM 969 C CA . TRP A 1 123 ? 56.680 -8.311 -94.868 1.00 94.31 123 TRP A CA 1
ATOM 970 C C . TRP A 1 123 ? 55.596 -7.238 -94.826 1.00 94.31 123 TRP A C 1
ATOM 972 O O . TRP A 1 123 ? 55.112 -6.903 -93.750 1.00 94.31 123 TRP A O 1
ATOM 982 N N . ARG A 1 124 ? 55.179 -6.706 -95.979 1.00 92.88 124 ARG A N 1
ATOM 983 C CA . ARG A 1 124 ? 54.097 -5.716 -96.051 1.00 92.88 124 ARG A CA 1
ATOM 984 C C . ARG A 1 124 ? 52.766 -6.308 -95.589 1.00 92.88 124 ARG A C 1
ATOM 986 O O . ARG A 1 124 ? 52.014 -5.629 -94.895 1.00 92.88 124 ARG A O 1
ATOM 993 N N . VAL A 1 125 ? 52.473 -7.558 -95.952 1.00 93.12 125 VAL A N 1
ATOM 994 C CA . VAL A 1 125 ? 51.264 -8.264 -95.497 1.00 93.12 125 VAL A CA 1
ATOM 995 C C . VAL A 1 125 ? 51.323 -8.541 -93.993 1.00 93.12 125 VAL A C 1
ATOM 997 O O . VAL A 1 125 ? 50.334 -8.307 -93.299 1.00 93.12 125 VAL A O 1
ATOM 1000 N N . GLU A 1 126 ? 52.468 -8.983 -93.470 1.00 93.38 126 GLU A N 1
ATOM 1001 C CA . GLU A 1 126 ? 52.657 -9.206 -92.030 1.00 93.38 126 GLU A CA 1
ATOM 1002 C C . GLU A 1 126 ? 52.564 -7.906 -91.223 1.00 93.38 126 GLU A C 1
ATOM 1004 O O . GLU A 1 126 ? 51.885 -7.872 -90.197 1.00 93.38 126 GLU A O 1
ATOM 1009 N N . ASP A 1 127 ? 53.170 -6.819 -91.702 1.00 93.19 127 ASP A N 1
ATOM 1010 C CA . ASP A 1 127 ? 53.100 -5.502 -91.066 1.00 93.19 127 ASP A CA 1
ATOM 1011 C C . ASP A 1 127 ? 51.671 -4.939 -91.092 1.00 93.19 127 ASP A C 1
ATOM 1013 O O . ASP A 1 127 ? 51.179 -4.418 -90.087 1.00 93.19 127 ASP A O 1
ATOM 1017 N N . ALA A 1 128 ? 50.945 -5.133 -92.198 1.00 92.31 128 ALA A N 1
ATOM 1018 C CA . ALA A 1 128 ? 49.529 -4.788 -92.286 1.00 92.31 128 ALA A CA 1
ATOM 1019 C C . ALA A 1 128 ? 48.677 -5.616 -91.307 1.00 92.31 128 ALA A C 1
ATOM 1021 O O . ALA A 1 128 ? 47.814 -5.056 -90.626 1.00 92.31 128 ALA A O 1
ATOM 1022 N N . ALA A 1 129 ? 48.935 -6.922 -91.180 1.00 93.12 129 ALA A N 1
ATOM 1023 C CA . ALA A 1 129 ? 48.244 -7.796 -90.231 1.00 93.12 129 ALA A CA 1
ATOM 1024 C C . ALA A 1 129 ? 48.559 -7.428 -88.771 1.00 93.12 129 ALA A C 1
ATOM 1026 O O . ALA A 1 129 ? 47.661 -7.384 -87.926 1.00 93.12 129 ALA A O 1
ATOM 1027 N N . HIS A 1 130 ? 49.816 -7.104 -88.469 1.00 91.81 130 HIS A N 1
ATOM 1028 C CA . HIS A 1 130 ? 50.240 -6.643 -87.152 1.00 91.81 130 HIS A CA 1
ATOM 1029 C C . HIS A 1 130 ? 49.619 -5.283 -86.806 1.00 91.81 130 HIS A C 1
ATOM 1031 O O . HIS A 1 130 ? 49.083 -5.109 -85.711 1.00 91.81 130 HIS A O 1
ATOM 1037 N N . THR A 1 131 ? 49.589 -4.351 -87.759 1.00 92.56 131 THR A N 1
ATOM 1038 C CA . THR A 1 131 ? 48.922 -3.051 -87.609 1.00 92.56 131 THR A CA 1
ATOM 1039 C C . THR A 1 131 ? 47.420 -3.215 -87.379 1.00 92.56 131 THR A C 1
ATOM 1041 O O . THR A 1 131 ? 46.860 -2.560 -86.499 1.00 92.56 131 THR A O 1
ATOM 1044 N N . ALA A 1 132 ? 46.759 -4.112 -88.118 1.00 92.44 132 ALA A N 1
ATOM 1045 C CA . ALA A 1 132 ? 45.348 -4.432 -87.909 1.00 92.44 132 ALA A CA 1
ATOM 1046 C C . ALA A 1 132 ? 45.102 -5.016 -86.510 1.00 92.44 132 ALA A C 1
ATOM 1048 O O . ALA A 1 132 ? 44.151 -4.619 -85.839 1.00 92.44 132 ALA A O 1
ATOM 1049 N N . LYS A 1 133 ? 45.999 -5.887 -86.028 1.00 94.19 133 LYS A N 1
ATOM 1050 C CA . LYS A 1 133 ? 45.944 -6.414 -84.662 1.00 94.19 133 LYS A CA 1
ATOM 1051 C C . LYS A 1 133 ? 46.098 -5.295 -83.633 1.00 94.19 133 LYS A C 1
ATOM 1053 O O . LYS A 1 133 ? 45.261 -5.189 -82.755 1.00 94.19 133 LYS A O 1
ATOM 1058 N N . ILE A 1 134 ? 47.087 -4.410 -83.751 1.00 91.62 134 ILE A N 1
ATOM 1059 C CA . ILE A 1 134 ? 47.241 -3.285 -82.811 1.00 91.62 134 ILE A CA 1
ATOM 1060 C C . ILE A 1 134 ? 45.973 -2.420 -82.760 1.00 91.62 134 ILE A C 1
ATOM 1062 O O . ILE A 1 134 ? 45.546 -2.044 -81.672 1.00 91.62 134 ILE A O 1
ATOM 1066 N N . ARG A 1 135 ? 45.345 -2.138 -83.911 1.00 91.62 135 ARG A N 1
ATOM 1067 C CA . ARG A 1 135 ? 44.080 -1.383 -83.953 1.00 91.62 135 ARG A CA 1
ATOM 1068 C C . ARG A 1 135 ? 42.948 -2.112 -83.235 1.00 91.62 135 ARG A C 1
ATOM 1070 O O . ARG A 1 135 ? 42.292 -1.493 -82.411 1.00 91.62 135 ARG A O 1
ATOM 1077 N N . PHE A 1 136 ? 42.785 -3.411 -83.484 1.00 94.81 136 PHE A N 1
ATOM 1078 C CA . PHE A 1 136 ? 41.782 -4.236 -82.805 1.00 94.81 136 PHE A CA 1
ATOM 1079 C C . PHE A 1 136 ? 41.953 -4.218 -81.278 1.00 94.81 136 PHE A C 1
ATOM 1081 O O . PHE A 1 136 ? 40.989 -4.006 -80.552 1.00 94.81 136 PHE A O 1
ATOM 1088 N N . TRP A 1 137 ? 43.184 -4.377 -80.781 1.00 94.00 137 TRP A N 1
ATOM 1089 C CA . TRP A 1 137 ? 43.455 -4.315 -79.338 1.00 94.00 137 TRP A CA 1
ATOM 1090 C C . TRP A 1 137 ? 43.238 -2.904 -78.775 1.00 94.00 137 TRP A C 1
ATOM 1092 O O . TRP A 1 137 ? 42.769 -2.763 -77.653 1.00 94.00 137 TRP A O 1
ATOM 1102 N N . GLY A 1 138 ? 43.529 -1.861 -79.559 1.00 93.56 138 GLY A N 1
ATOM 1103 C CA . GLY A 1 138 ? 43.223 -0.479 -79.189 1.00 93.56 138 GLY A CA 1
ATOM 1104 C C . GLY A 1 138 ? 41.720 -0.207 -79.071 1.00 93.56 138 GLY A C 1
ATOM 1105 O O . GLY A 1 138 ? 41.305 0.476 -78.139 1.00 93.56 138 GLY A O 1
ATOM 1106 N N . GLU A 1 139 ? 40.905 -0.755 -79.975 1.00 94.38 139 GLU A N 1
ATOM 1107 C CA . GLU A 1 139 ? 39.438 -0.688 -79.903 1.00 94.38 139 GLU A CA 1
ATOM 1108 C C . GLU A 1 139 ? 38.905 -1.463 -78.687 1.00 94.38 139 GLU A C 1
ATOM 1110 O O . GLU A 1 139 ? 38.118 -0.917 -77.915 1.00 94.38 139 GLU A O 1
ATOM 1115 N N . GLU A 1 140 ? 39.403 -2.679 -78.438 1.00 94.19 140 GLU A N 1
ATOM 1116 C CA . GLU A 1 140 ? 39.024 -3.476 -77.262 1.00 94.19 140 GLU A CA 1
ATOM 1117 C C . GLU A 1 140 ? 39.398 -2.777 -75.940 1.00 94.19 140 GLU A C 1
ATOM 1119 O O . GLU A 1 140 ? 38.632 -2.793 -74.972 1.00 94.19 140 GLU A O 1
ATOM 1124 N N . ASP A 1 141 ? 40.563 -2.128 -75.876 1.00 93.25 141 ASP A N 1
ATOM 1125 C CA . ASP A 1 141 ? 40.982 -1.369 -74.697 1.00 93.25 141 ASP A CA 1
ATOM 1126 C C . ASP A 1 141 ? 40.106 -0.130 -74.463 1.00 93.25 141 ASP A C 1
ATOM 1128 O O . ASP A 1 141 ? 39.806 0.183 -73.305 1.00 93.25 141 ASP A O 1
ATOM 1132 N N . LEU A 1 142 ? 39.648 0.538 -75.529 1.00 94.50 142 LEU A N 1
ATOM 1133 C CA . LEU A 1 142 ? 38.689 1.641 -75.431 1.00 94.50 142 LEU A CA 1
ATOM 1134 C C . LEU A 1 142 ? 37.337 1.157 -74.893 1.00 94.50 142 LEU A C 1
ATOM 1136 O O . LEU A 1 142 ? 36.826 1.754 -73.944 1.00 94.50 142 LEU A O 1
ATOM 1140 N N . GLU A 1 143 ? 36.803 0.044 -75.404 1.00 94.56 143 GLU A N 1
ATOM 1141 C CA . GLU A 1 143 ? 35.565 -0.561 -74.889 1.00 94.56 143 GLU A CA 1
ATOM 1142 C C . GLU A 1 143 ? 35.702 -0.946 -73.407 1.00 94.56 143 GLU A C 1
ATOM 1144 O O . GLU A 1 143 ? 34.843 -0.635 -72.576 1.00 94.56 143 GLU A O 1
ATOM 1149 N N . ARG A 1 144 ? 36.830 -1.558 -73.022 1.00 94.00 144 ARG A N 1
ATOM 1150 C CA . ARG A 1 144 ? 37.126 -1.870 -71.614 1.00 94.00 144 ARG A CA 1
ATOM 1151 C C . ARG A 1 144 ? 37.231 -0.608 -70.761 1.00 94.00 144 ARG A C 1
ATOM 1153 O O . ARG A 1 144 ? 36.845 -0.631 -69.590 1.00 94.00 144 ARG A O 1
ATOM 1160 N N . GLU A 1 145 ? 37.767 0.487 -71.294 1.00 94.44 145 GLU A N 1
ATOM 1161 C CA . GLU A 1 145 ? 37.839 1.759 -70.579 1.00 94.44 145 GLU A CA 1
ATOM 1162 C C . GLU A 1 145 ? 36.451 2.380 -70.376 1.00 94.44 145 GLU A C 1
ATOM 1164 O O . GLU A 1 145 ? 36.176 2.885 -69.284 1.00 94.44 145 GLU A O 1
ATOM 1169 N N . GLU A 1 146 ? 35.568 2.305 -71.371 1.00 95.38 146 GLU A N 1
ATOM 1170 C CA . GLU A 1 146 ? 34.172 2.740 -71.260 1.00 95.38 146 GLU A CA 1
ATOM 1171 C C . GLU A 1 146 ? 33.409 1.926 -70.216 1.00 95.38 146 GLU A C 1
ATOM 1173 O O . GLU A 1 146 ? 32.783 2.507 -69.327 1.00 95.38 146 GLU A O 1
ATOM 1178 N N . VAL A 1 147 ? 33.562 0.599 -70.220 1.00 95.06 147 VAL A N 1
ATOM 1179 C CA . VAL A 1 147 ? 32.997 -0.273 -69.180 1.00 95.06 147 VAL A CA 1
ATOM 1180 C C . VAL A 1 147 ? 33.524 0.127 -67.799 1.00 95.06 147 VAL A C 1
ATOM 1182 O O . VAL A 1 147 ? 32.742 0.317 -66.869 1.00 95.06 147 VAL A O 1
ATOM 1185 N N . ARG A 1 148 ? 34.837 0.355 -67.643 1.00 95.06 148 ARG A N 1
ATOM 1186 C CA . ARG A 1 148 ? 35.413 0.836 -66.370 1.00 95.06 148 ARG A CA 1
ATOM 1187 C C . ARG A 1 148 ? 34.879 2.213 -65.963 1.00 95.06 148 ARG A C 1
ATOM 1189 O O . ARG A 1 148 ? 34.766 2.477 -64.768 1.00 95.06 148 ARG A O 1
ATOM 1196 N N . LYS A 1 149 ? 34.593 3.111 -66.914 1.00 94.56 149 LYS A N 1
ATOM 1197 C CA . LYS A 1 149 ? 33.961 4.413 -66.634 1.00 94.56 149 LYS A CA 1
ATOM 1198 C C . LYS A 1 149 ? 32.534 4.220 -66.125 1.00 94.56 149 LYS A C 1
ATOM 1200 O O . LYS A 1 149 ? 32.204 4.836 -65.115 1.00 94.56 149 LYS A O 1
ATOM 1205 N N . GLY A 1 150 ? 31.757 3.334 -66.750 1.00 94.81 150 GLY A N 1
ATOM 1206 C CA . GLY A 1 150 ? 30.417 2.954 -66.294 1.00 94.81 150 GLY A CA 1
ATOM 1207 C C . GLY A 1 150 ? 30.432 2.413 -64.864 1.00 94.81 150 GLY A C 1
ATOM 1208 O O . GLY A 1 150 ? 29.780 2.977 -63.992 1.00 94.81 150 GLY A O 1
ATOM 1209 N N . TRP A 1 151 ? 31.290 1.429 -64.580 1.00 95.81 151 TRP A N 1
ATOM 1210 C CA . TRP A 1 151 ? 31.449 0.885 -63.226 1.00 95.81 151 TRP A CA 1
ATOM 1211 C C . TRP A 1 151 ? 31.854 1.943 -62.194 1.00 95.81 151 TRP A C 1
ATOM 1213 O O . TRP A 1 151 ? 31.332 1.947 -61.086 1.00 95.81 151 TRP A O 1
ATOM 1223 N N . ARG A 1 152 ? 32.752 2.879 -62.536 1.00 95.12 152 ARG A N 1
ATOM 1224 C CA . ARG A 1 152 ? 33.108 3.981 -61.622 1.00 95.12 152 ARG A CA 1
ATOM 1225 C C . ARG A 1 152 ? 31.918 4.887 -61.318 1.00 95.12 152 ARG A C 1
ATOM 1227 O O . ARG A 1 152 ? 31.776 5.319 -60.181 1.00 95.12 152 ARG A O 1
ATOM 1234 N N . GLN A 1 153 ? 31.082 5.181 -62.311 1.00 95.38 153 GLN A N 1
ATOM 1235 C CA . GLN A 1 153 ? 29.871 5.975 -62.102 1.00 95.38 153 GLN A CA 1
ATOM 1236 C C . GLN A 1 153 ? 28.851 5.230 -61.237 1.00 95.38 153 GLN A C 1
ATOM 1238 O O . GLN A 1 153 ? 28.262 5.840 -60.349 1.00 95.38 153 GLN A O 1
ATOM 1243 N N . GLU A 1 154 ? 28.682 3.923 -61.445 1.00 94.69 154 GLU A N 1
ATOM 1244 C CA . GLU A 1 154 ? 27.809 3.089 -60.614 1.00 94.69 154 GLU A CA 1
ATOM 1245 C C . GLU A 1 154 ? 28.293 3.004 -59.166 1.00 94.69 154 GLU A C 1
ATOM 1247 O O . GLU A 1 154 ? 27.481 3.144 -58.257 1.00 94.69 154 GLU A O 1
ATOM 1252 N N . VAL A 1 155 ? 29.602 2.854 -58.936 1.00 96.06 155 VAL A N 1
ATOM 1253 C CA . VAL A 1 155 ? 30.180 2.863 -57.582 1.00 96.06 155 VAL A CA 1
ATOM 1254 C C . VAL A 1 155 ? 29.934 4.202 -56.892 1.00 96.06 155 VAL A C 1
ATOM 1256 O O . VAL A 1 155 ? 29.441 4.209 -55.772 1.00 96.06 155 VAL A O 1
ATOM 1259 N N . ILE A 1 156 ? 30.182 5.331 -57.567 1.00 95.69 156 ILE A N 1
ATOM 1260 C CA . ILE A 1 156 ? 29.911 6.666 -57.002 1.00 95.69 156 ILE A CA 1
ATOM 1261 C C . ILE A 1 156 ? 28.422 6.825 -56.670 1.00 95.69 156 ILE A C 1
ATOM 1263 O O . ILE A 1 156 ? 28.068 7.360 -55.621 1.00 95.69 156 ILE A O 1
ATOM 1267 N N . LYS A 1 157 ? 27.538 6.351 -57.555 1.00 96.12 157 LYS A N 1
ATOM 1268 C CA . LYS A 1 157 ? 26.094 6.387 -57.320 1.00 96.12 157 LYS A CA 1
ATOM 1269 C C . LYS A 1 157 ? 25.710 5.542 -56.102 1.00 96.12 157 LYS A C 1
ATOM 1271 O O . LYS A 1 157 ? 24.938 6.005 -55.271 1.00 96.12 157 LYS A O 1
ATOM 1276 N N . HIS A 1 158 ? 26.266 4.341 -55.978 1.00 94.00 158 HIS A N 1
ATOM 1277 C CA . HIS A 1 158 ? 26.022 3.457 -54.842 1.00 94.00 158 HIS A CA 1
ATOM 1278 C C . HIS A 1 158 ? 26.548 4.049 -53.528 1.00 94.00 158 HIS A C 1
ATOM 1280 O O . HIS A 1 158 ? 25.847 4.007 -52.525 1.00 94.00 158 HIS A O 1
ATOM 1286 N N . GLU A 1 159 ? 27.744 4.646 -53.526 1.00 95.88 159 GLU A N 1
ATOM 1287 C CA . GLU A 1 159 ? 28.298 5.340 -52.355 1.00 95.88 159 GLU A CA 1
ATOM 1288 C C . GLU A 1 159 ? 27.396 6.499 -51.905 1.00 95.88 159 GLU A C 1
ATOM 1290 O O . GLU A 1 159 ? 27.162 6.666 -50.710 1.00 95.88 159 GLU A O 1
ATOM 1295 N N . HIS A 1 160 ? 26.837 7.265 -52.848 1.00 95.25 160 HIS A N 1
ATOM 1296 C CA . HIS A 1 160 ? 25.872 8.323 -52.540 1.00 95.25 160 HIS A CA 1
ATOM 1297 C C . HIS A 1 160 ? 24.565 7.760 -51.959 1.00 95.25 160 HIS A C 1
ATOM 1299 O O . HIS A 1 160 ? 24.080 8.246 -50.941 1.00 95.25 160 HIS A O 1
ATOM 1305 N N . GLU A 1 161 ? 24.011 6.703 -52.564 1.00 96.25 161 GLU A N 1
ATOM 1306 C CA . GLU A 1 161 ? 22.808 6.025 -52.057 1.00 96.25 161 GLU A CA 1
ATOM 1307 C C . GLU A 1 161 ? 23.037 5.411 -50.658 1.00 96.25 161 GLU A C 1
ATOM 1309 O O . GLU A 1 161 ? 22.123 5.385 -49.832 1.00 96.25 161 GLU A O 1
ATOM 1314 N N . GLU A 1 162 ? 24.244 4.925 -50.350 1.00 95.81 162 GLU A N 1
ATOM 1315 C CA . GLU A 1 162 ? 24.597 4.451 -49.006 1.00 95.81 162 GLU A CA 1
ATOM 1316 C C . GLU A 1 162 ? 24.712 5.589 -47.991 1.00 95.81 162 GLU A C 1
ATOM 1318 O O . GLU A 1 162 ? 24.224 5.434 -46.870 1.00 95.81 162 GLU A O 1
ATOM 1323 N N . GLN A 1 163 ? 25.289 6.730 -48.376 1.00 95.69 163 GLN A N 1
ATOM 1324 C CA . GLN A 1 163 ? 25.348 7.917 -47.519 1.00 95.69 163 GLN A CA 1
ATOM 1325 C C . GLN A 1 163 ? 23.945 8.416 -47.161 1.00 95.69 163 GLN A C 1
ATOM 1327 O O . GLN A 1 163 ? 23.660 8.604 -45.979 1.00 95.69 163 GLN A O 1
ATOM 1332 N N . GLU A 1 164 ? 23.036 8.517 -48.135 1.00 96.69 164 GLU A N 1
ATOM 1333 C CA . GLU A 1 164 ? 21.635 8.888 -47.886 1.00 96.69 164 GLU A CA 1
ATOM 1334 C C . GLU A 1 164 ? 20.948 7.903 -46.925 1.00 96.69 164 GLU A C 1
ATOM 1336 O O . GLU A 1 164 ? 20.256 8.302 -45.987 1.00 96.69 164 GLU A O 1
ATOM 1341 N N . ARG A 1 165 ? 21.171 6.591 -47.091 1.00 95.62 165 ARG A N 1
ATOM 1342 C CA . ARG A 1 165 ? 20.633 5.575 -46.166 1.00 95.62 165 ARG A CA 1
ATOM 1343 C C . ARG A 1 165 ? 21.217 5.694 -44.762 1.00 95.62 165 ARG A C 1
ATOM 1345 O O . ARG A 1 165 ? 20.526 5.381 -43.788 1.00 95.62 165 ARG A O 1
ATOM 1352 N N . GLU A 1 166 ? 22.483 6.075 -44.639 1.00 96.19 166 GLU A N 1
ATOM 1353 C CA . GLU A 1 166 ? 23.129 6.284 -43.347 1.00 96.19 166 GLU A CA 1
ATOM 1354 C C . GLU A 1 166 ? 22.589 7.539 -42.650 1.00 96.19 166 GLU A C 1
ATOM 1356 O O . GLU A 1 166 ? 22.343 7.499 -41.444 1.00 96.19 166 GLU A O 1
ATOM 1361 N N . GLU A 1 16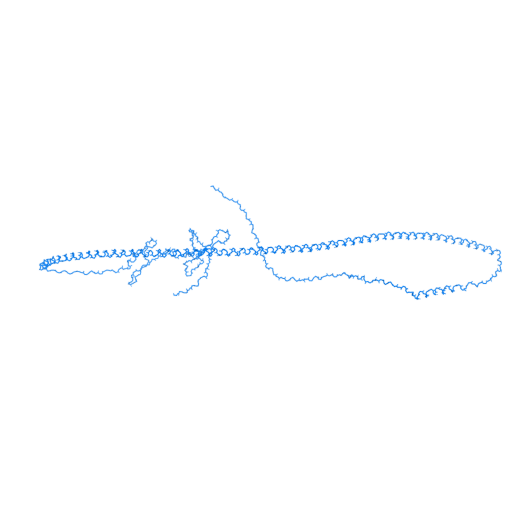7 ? 22.340 8.618 -43.393 1.00 96.88 167 GLU A N 1
ATOM 1362 C CA . GLU A 1 167 ? 21.694 9.832 -42.884 1.00 96.88 167 GLU A CA 1
ATOM 1363 C C . GLU A 1 167 ? 20.279 9.538 -42.380 1.00 96.88 167 GLU A C 1
ATOM 1365 O O . GLU A 1 167 ? 19.986 9.805 -41.215 1.00 96.88 167 GLU A O 1
ATOM 1370 N N . VAL A 1 168 ? 19.457 8.843 -43.173 1.00 96.75 168 VAL A N 1
ATOM 1371 C CA . VAL A 1 168 ? 18.115 8.403 -42.748 1.00 96.75 168 VAL A CA 1
ATOM 1372 C C . VAL A 1 168 ? 18.184 7.514 -41.501 1.00 96.75 168 VAL A C 1
ATOM 1374 O O . VAL A 1 168 ? 17.357 7.622 -40.596 1.00 96.75 168 VAL A O 1
ATOM 1377 N N . ARG A 1 169 ? 19.194 6.639 -41.393 1.00 96.19 169 ARG A N 1
ATOM 1378 C CA . ARG A 1 169 ? 19.386 5.806 -40.195 1.00 96.19 169 ARG A CA 1
ATOM 1379 C C . ARG A 1 169 ? 19.737 6.647 -38.967 1.00 96.19 169 ARG A C 1
ATOM 1381 O O . ARG A 1 169 ? 19.265 6.325 -37.878 1.00 96.19 169 ARG A O 1
ATOM 1388 N N . LYS A 1 170 ? 20.557 7.689 -39.123 1.00 96.38 170 LYS A N 1
ATOM 1389 C CA . LYS A 1 170 ? 20.918 8.616 -38.038 1.00 96.38 170 LYS A CA 1
ATOM 1390 C C . LYS A 1 170 ? 19.713 9.434 -37.585 1.00 96.38 170 LYS A C 1
ATOM 1392 O O . LYS A 1 170 ? 19.496 9.544 -36.381 1.00 96.38 170 LYS A O 1
ATOM 1397 N N . GLU A 1 171 ? 18.912 9.939 -38.520 1.00 96.81 171 GLU A N 1
ATOM 1398 C CA . GLU A 1 171 ? 17.656 10.634 -38.215 1.00 96.81 171 GLU A CA 1
ATOM 1399 C C . GLU A 1 171 ? 16.697 9.724 -37.446 1.00 96.81 171 GLU A C 1
ATOM 1401 O O . GLU A 1 171 ? 16.227 10.091 -36.372 1.00 96.81 171 GLU A O 1
ATOM 1406 N N . TRP A 1 172 ? 16.503 8.490 -37.914 1.00 97.38 172 TRP A N 1
ATOM 1407 C CA . TRP A 1 172 ? 15.632 7.530 -37.238 1.00 97.38 172 TRP A CA 1
ATOM 1408 C C . TRP A 1 172 ? 16.140 7.146 -35.841 1.00 97.38 172 TRP A C 1
ATOM 1410 O O . TRP A 1 172 ? 15.359 6.997 -34.903 1.00 97.38 172 TRP A O 1
ATOM 1420 N N . GLN A 1 173 ? 17.459 7.014 -35.662 1.00 95.31 173 GLN A N 1
ATOM 1421 C CA . GLN A 1 173 ? 18.057 6.800 -34.340 1.00 95.31 173 GLN A CA 1
ATOM 1422 C C . GLN A 1 173 ? 17.827 7.989 -33.405 1.00 95.31 173 GLN A C 1
ATOM 1424 O O . GLN A 1 173 ? 17.561 7.786 -32.220 1.00 95.31 173 GLN A O 1
ATOM 1429 N N . HIS A 1 174 ? 17.924 9.214 -33.922 1.00 96.19 174 HIS A N 1
ATOM 1430 C CA . HIS A 1 174 ? 17.649 10.419 -33.152 1.00 96.19 174 HIS A CA 1
ATOM 1431 C C . HIS A 1 174 ? 16.175 10.485 -32.734 1.00 96.19 174 HIS A C 1
ATOM 1433 O O . HIS A 1 174 ? 15.895 10.604 -31.542 1.00 96.19 174 HIS A O 1
ATOM 1439 N N . GLU A 1 175 ? 15.252 10.282 -33.676 1.00 97.06 175 GLU A N 1
ATOM 1440 C CA . GLU A 1 175 ? 13.807 10.249 -33.425 1.00 97.06 175 GLU A CA 1
ATOM 1441 C C . GLU A 1 175 ? 13.432 9.160 -32.407 1.00 97.06 175 GLU A C 1
ATOM 1443 O O . GLU A 1 175 ? 12.677 9.411 -31.472 1.00 97.06 175 GLU A O 1
ATOM 1448 N N . MET A 1 176 ? 14.025 7.967 -32.506 1.00 96.69 176 MET A N 1
ATOM 1449 C CA . MET A 1 176 ? 13.855 6.887 -31.526 1.00 96.69 176 MET A CA 1
ATOM 1450 C C . MET A 1 176 ? 14.287 7.295 -30.111 1.00 96.69 176 MET A C 1
ATOM 1452 O O . MET A 1 176 ? 13.618 6.959 -29.129 1.00 96.69 176 MET A O 1
ATOM 1456 N N . VAL A 1 177 ? 15.414 8.001 -29.982 1.00 97.62 177 VAL A N 1
ATOM 1457 C CA . VAL A 1 177 ? 15.907 8.488 -28.685 1.00 97.62 177 VAL A CA 1
ATOM 1458 C C . VAL A 1 177 ? 14.989 9.576 -28.131 1.00 97.62 177 VAL A C 1
ATOM 1460 O O . VAL A 1 177 ? 14.658 9.536 -26.943 1.00 97.62 177 VAL A O 1
ATOM 1463 N N . GLU A 1 178 ? 14.539 10.512 -28.967 1.00 96.38 178 GLU A N 1
ATOM 1464 C CA . GLU A 1 178 ? 13.591 11.556 -28.567 1.00 96.38 178 GLU A CA 1
ATOM 1465 C C . GLU A 1 178 ? 12.231 10.978 -28.170 1.00 96.38 178 GLU A C 1
ATOM 1467 O O . GLU A 1 178 ? 11.699 11.336 -27.118 1.00 96.38 178 GLU A O 1
ATOM 1472 N N . HIS A 1 179 ? 11.703 10.023 -28.936 1.00 95.75 179 HIS A N 1
ATOM 1473 C CA . HIS A 1 179 ? 10.466 9.318 -28.615 1.00 95.75 179 HIS A CA 1
ATOM 1474 C C . HIS A 1 179 ? 10.577 8.606 -27.266 1.00 95.75 179 HIS A C 1
ATOM 1476 O O . HIS A 1 179 ? 9.730 8.789 -26.394 1.00 95.75 179 HIS A O 1
ATOM 1482 N N . LYS A 1 180 ? 11.665 7.858 -27.039 1.00 96.81 180 LYS A N 1
ATOM 1483 C CA . LYS A 1 180 ? 11.902 7.164 -25.766 1.00 96.81 180 LYS A CA 1
ATOM 1484 C C . LYS A 1 180 ? 12.014 8.135 -24.589 1.00 96.81 180 LYS A C 1
ATOM 1486 O O . LYS A 1 180 ? 11.526 7.840 -23.498 1.00 96.81 180 LYS A O 1
ATOM 1491 N N . ARG A 1 181 ? 12.644 9.294 -24.794 1.00 97.88 181 ARG A N 1
ATOM 1492 C CA . ARG A 1 181 ? 12.705 10.361 -23.789 1.00 97.88 181 ARG A CA 1
ATOM 1493 C C . ARG A 1 181 ? 11.314 10.931 -23.500 1.00 97.88 181 ARG A C 1
ATOM 1495 O O . ARG A 1 181 ? 10.953 11.051 -22.334 1.00 97.88 181 ARG A O 1
ATOM 1502 N N . SER A 1 182 ? 10.535 11.231 -24.535 1.00 96.94 182 SER A N 1
ATOM 1503 C CA . SER A 1 182 ? 9.163 11.736 -24.416 1.00 96.94 182 SER A CA 1
ATOM 1504 C C . SER A 1 182 ? 8.245 10.744 -23.688 1.00 96.94 182 SER A C 1
ATOM 1506 O O . SER A 1 182 ? 7.490 11.132 -22.794 1.00 96.94 182 SER A O 1
ATOM 1508 N N . GLU A 1 183 ? 8.360 9.446 -23.985 1.00 97.12 183 GLU A N 1
ATOM 1509 C CA . GLU A 1 183 ? 7.636 8.391 -23.269 1.00 97.12 183 GLU A CA 1
ATOM 1510 C C . GLU A 1 183 ? 8.019 8.315 -21.794 1.00 97.12 183 GLU A C 1
ATOM 1512 O O . GLU A 1 183 ? 7.134 8.210 -20.946 1.00 97.12 183 GLU A O 1
ATOM 1517 N N . LEU A 1 184 ? 9.313 8.406 -21.474 1.00 97.25 184 LEU A N 1
ATOM 1518 C CA . LEU A 1 184 ? 9.775 8.416 -20.089 1.00 97.25 184 LEU A CA 1
ATOM 1519 C C . LEU A 1 184 ? 9.250 9.646 -19.335 1.00 97.25 184 LEU A C 1
ATOM 1521 O O . LEU A 1 184 ? 8.799 9.528 -18.199 1.00 97.25 184 LEU A O 1
ATOM 1525 N N . GLU A 1 185 ? 9.256 10.820 -19.966 1.00 97.06 185 GLU A N 1
ATOM 1526 C CA . GLU A 1 185 ? 8.692 12.043 -19.387 1.00 97.06 185 GLU A CA 1
ATOM 1527 C C . GLU A 1 185 ? 7.173 11.930 -19.179 1.00 97.06 185 GLU A C 1
ATOM 1529 O O . GLU A 1 185 ? 6.657 12.408 -18.166 1.00 97.06 185 GLU A O 1
ATOM 1534 N N . ARG A 1 186 ? 6.450 11.268 -20.094 1.00 97.19 186 ARG A N 1
ATOM 1535 C CA . ARG A 1 186 ? 5.024 10.954 -19.923 1.00 97.19 186 ARG A CA 1
ATOM 1536 C C . ARG A 1 186 ? 4.802 10.015 -18.738 1.00 97.19 186 ARG A C 1
ATOM 1538 O O . ARG A 1 186 ? 4.010 10.353 -17.867 1.00 97.19 186 ARG A O 1
ATOM 1545 N N . GLN A 1 187 ? 5.548 8.914 -18.655 1.00 95.56 187 GLN A N 1
ATOM 1546 C CA . GLN A 1 187 ? 5.468 7.971 -17.534 1.00 95.56 187 GLN A CA 1
ATOM 1547 C C . GLN A 1 187 ? 5.776 8.648 -16.193 1.00 95.56 187 GLN A C 1
ATOM 1549 O O . GLN A 1 187 ? 5.121 8.375 -15.195 1.00 95.56 187 GLN A O 1
ATOM 1554 N N . GLN A 1 188 ? 6.739 9.573 -16.156 1.00 96.38 188 GLN A N 1
ATOM 1555 C CA . GLN A 1 188 ? 7.043 10.350 -14.951 1.00 96.38 188 GLN A CA 1
ATOM 1556 C C . GLN A 1 188 ? 5.930 11.334 -14.569 1.00 96.38 188 GLN A C 1
ATOM 1558 O O . GLN A 1 188 ? 5.744 11.605 -13.385 1.00 96.38 188 GLN A O 1
ATOM 1563 N N . ARG A 1 189 ? 5.212 11.918 -15.538 1.00 96.38 189 ARG A N 1
ATOM 1564 C CA . ARG A 1 189 ? 4.026 12.744 -15.250 1.00 96.38 189 ARG A CA 1
ATOM 1565 C C . ARG A 1 189 ? 2.897 11.890 -14.681 1.00 96.38 189 ARG A C 1
ATOM 1567 O O . ARG A 1 189 ? 2.441 12.195 -13.589 1.00 96.38 189 ARG A O 1
ATOM 1574 N N . GLU A 1 190 ? 2.562 10.787 -15.344 1.00 96.69 190 GLU A N 1
ATOM 1575 C CA . GLU A 1 190 ? 1.531 9.845 -14.885 1.00 96.69 190 GLU A CA 1
ATOM 1576 C C . GLU A 1 190 ? 1.855 9.289 -13.486 1.00 96.69 190 GLU A C 1
ATOM 1578 O O . GLU A 1 190 ? 0.982 9.220 -12.627 1.00 96.69 190 GLU A O 1
ATOM 1583 N N . ALA A 1 191 ? 3.123 8.963 -13.210 1.00 95.81 191 ALA A N 1
ATOM 1584 C CA . ALA A 1 191 ? 3.551 8.502 -11.890 1.00 95.81 191 ALA A CA 1
ATOM 1585 C C . ALA A 1 191 ? 3.364 9.567 -10.795 1.00 95.81 191 ALA A C 1
ATOM 1587 O O . ALA A 1 191 ? 2.919 9.228 -9.702 1.00 95.81 191 ALA A O 1
ATOM 1588 N N . ARG A 1 192 ? 3.669 10.841 -11.087 1.00 96.94 192 ARG A N 1
ATOM 1589 C CA . ARG A 1 192 ? 3.449 11.953 -10.145 1.00 96.94 192 ARG A CA 1
ATOM 1590 C C . ARG A 1 192 ? 1.966 12.195 -9.891 1.00 96.94 192 ARG A C 1
ATOM 1592 O O . ARG A 1 192 ? 1.577 12.325 -8.740 1.00 96.94 192 ARG A O 1
ATOM 1599 N N . GLU A 1 193 ? 1.147 12.187 -10.938 1.00 97.12 193 GLU A N 1
ATOM 1600 C CA . GLU A 1 193 ? -0.310 12.318 -10.813 1.00 97.12 193 GLU A CA 1
ATOM 1601 C C . GLU A 1 193 ? -0.895 11.170 -9.974 1.00 97.12 193 GLU A C 1
ATOM 1603 O O . GLU A 1 193 ? -1.693 11.397 -9.068 1.00 97.12 193 GLU A O 1
ATOM 1608 N N . HIS A 1 194 ? -0.440 9.933 -10.196 1.00 93.56 194 HIS A N 1
ATOM 1609 C CA . HIS A 1 194 ? -0.839 8.782 -9.383 1.00 93.56 194 HIS A CA 1
ATOM 1610 C C . HIS A 1 194 ? -0.392 8.888 -7.915 1.00 93.56 194 HIS A C 1
ATOM 1612 O O . HIS A 1 194 ? -1.097 8.408 -7.026 1.00 93.56 194 HIS A O 1
ATOM 1618 N N . GLU A 1 195 ? 0.779 9.465 -7.646 1.00 96.06 195 GLU A N 1
ATOM 1619 C CA . GLU A 1 195 ? 1.273 9.693 -6.284 1.00 96.06 195 GLU A CA 1
ATOM 1620 C C . GLU A 1 195 ? 0.470 10.790 -5.569 1.00 96.06 195 GLU A C 1
ATOM 1622 O O . GLU A 1 195 ? 0.119 10.624 -4.402 1.00 96.06 195 GLU A O 1
ATOM 1627 N N . GLU A 1 196 ? 0.105 11.863 -6.274 1.00 97.50 196 GLU A N 1
ATOM 1628 C CA . GLU A 1 196 ? -0.765 12.921 -5.750 1.00 97.50 196 GLU A CA 1
ATOM 1629 C C . GLU A 1 196 ? -2.153 12.382 -5.395 1.00 97.50 196 GLU A C 1
ATOM 1631 O O . GLU A 1 196 ? -2.590 12.563 -4.259 1.00 97.50 196 GLU A O 1
ATOM 1636 N N . VAL A 1 197 ? -2.785 11.626 -6.300 1.00 97.25 197 VAL A N 1
ATOM 1637 C CA . VAL A 1 197 ? -4.080 10.970 -6.043 1.00 97.25 197 VAL A CA 1
ATOM 1638 C C . VAL A 1 197 ? -3.992 10.006 -4.859 1.00 97.25 197 VAL A C 1
ATOM 1640 O O . VAL A 1 197 ? -4.901 9.947 -4.035 1.00 97.25 197 VAL A O 1
ATOM 1643 N N . ARG A 1 198 ? -2.891 9.251 -4.733 1.00 95.06 198 ARG A N 1
ATOM 1644 C CA . ARG A 1 198 ? -2.690 8.361 -3.580 1.00 95.06 198 ARG A CA 1
ATOM 1645 C C . ARG A 1 198 ? -2.621 9.148 -2.277 1.00 95.06 198 ARG A C 1
ATOM 1647 O O . ARG A 1 198 ? -3.235 8.734 -1.303 1.00 95.06 198 ARG A O 1
ATOM 1654 N N . ARG A 1 199 ? -1.892 10.263 -2.261 1.00 96.56 199 ARG A N 1
ATOM 1655 C CA . ARG A 1 199 ? -1.757 11.109 -1.073 1.00 96.56 199 ARG A CA 1
ATOM 1656 C C . ARG A 1 199 ? -3.089 11.751 -0.680 1.00 96.56 199 ARG A C 1
ATOM 1658 O O . ARG A 1 199 ? -3.390 11.816 0.506 1.00 96.56 199 ARG A O 1
ATOM 1665 N N . GLU A 1 200 ? -3.877 12.207 -1.652 1.00 97.56 200 GLU A N 1
ATOM 1666 C CA . GLU A 1 200 ? -5.235 12.715 -1.411 1.00 97.56 200 GLU A CA 1
ATOM 1667 C C . GLU A 1 200 ? -6.129 11.625 -0.814 1.00 97.56 200 GLU A C 1
ATOM 1669 O O . GLU A 1 200 ? -6.758 11.841 0.216 1.00 97.56 200 GLU A O 1
ATOM 1674 N N . TRP A 1 201 ? -6.101 10.420 -1.386 1.00 96.94 201 TRP A N 1
ATOM 1675 C CA . TRP A 1 201 ? -6.856 9.286 -0.861 1.00 96.94 201 TRP A CA 1
ATOM 1676 C C . TRP A 1 201 ? -6.415 8.880 0.555 1.00 96.94 201 TRP A C 1
ATOM 1678 O O . TRP A 1 201 ? -7.253 8.618 1.411 1.00 96.94 201 TRP A O 1
ATOM 1688 N N . GLU A 1 202 ? -5.110 8.858 0.838 1.00 96.62 202 GLU A N 1
ATOM 1689 C CA . GLU A 1 202 ? -4.582 8.595 2.185 1.00 96.62 202 GLU A CA 1
ATOM 1690 C C . GLU A 1 202 ? -5.055 9.650 3.198 1.00 96.62 202 GLU A C 1
ATOM 1692 O O . GLU A 1 202 ? -5.381 9.308 4.337 1.00 96.62 202 GLU A O 1
ATOM 1697 N N . GLN A 1 203 ? -5.139 10.918 2.784 1.00 97.12 203 GLN A N 1
ATOM 1698 C CA . GLN A 1 203 ? -5.682 11.989 3.613 1.00 97.12 203 GLN A CA 1
ATOM 1699 C C . GLN A 1 203 ? -7.184 11.798 3.870 1.00 97.12 203 GLN A C 1
ATOM 1701 O O . GLN A 1 203 ? -7.597 11.849 5.026 1.00 97.12 203 GLN A O 1
ATOM 1706 N N . GLU A 1 204 ? -7.984 11.514 2.838 1.00 97.31 204 GLU A N 1
ATOM 1707 C CA . GLU A 1 204 ? -9.424 11.243 2.982 1.00 97.31 204 GLU A CA 1
ATOM 1708 C C . GLU A 1 204 ? -9.692 10.044 3.903 1.00 97.31 204 GLU A C 1
ATOM 1710 O O . GLU A 1 204 ? -10.576 10.094 4.758 1.00 97.31 204 GLU A O 1
ATOM 1715 N N . VAL A 1 205 ? -8.904 8.971 3.772 1.00 95.88 205 VAL A N 1
ATOM 1716 C CA . VAL A 1 205 ? -8.994 7.797 4.653 1.00 95.88 205 VAL A CA 1
ATOM 1717 C C . VAL A 1 205 ? -8.662 8.176 6.095 1.00 95.88 205 VAL A C 1
ATOM 1719 O O . VAL A 1 205 ? -9.398 7.790 7.001 1.00 95.88 205 VAL A O 1
ATOM 1722 N N . SER A 1 206 ? -7.599 8.953 6.320 1.00 97.75 206 SER A N 1
ATOM 1723 C CA . SER A 1 206 ? -7.229 9.416 7.662 1.00 97.75 206 SER A CA 1
ATOM 1724 C C . SER A 1 206 ? -8.318 10.292 8.289 1.00 97.75 206 SER A C 1
ATOM 1726 O O . SER A 1 206 ? -8.647 10.111 9.461 1.00 97.75 206 SER A O 1
ATOM 1728 N N . GLU A 1 207 ? -8.892 11.225 7.527 1.00 97.06 207 GLU A N 1
ATOM 1729 C CA . GLU A 1 207 ? -9.979 12.095 7.988 1.00 97.06 207 GLU A CA 1
ATOM 1730 C C . GLU A 1 207 ? -11.227 11.271 8.337 1.00 97.06 207 GLU A C 1
ATOM 1732 O O . GLU A 1 207 ? -11.790 11.425 9.422 1.00 97.06 207 GLU A O 1
ATOM 1737 N N . HIS A 1 208 ? -11.601 10.315 7.483 1.00 95.75 208 HIS A N 1
ATOM 1738 C CA . HIS A 1 208 ? -12.715 9.404 7.739 1.00 95.75 208 HIS A CA 1
ATOM 1739 C C . HIS A 1 208 ? -12.480 8.521 8.979 1.00 95.75 208 HIS A C 1
ATOM 1741 O O . HIS A 1 208 ? -13.395 8.298 9.773 1.00 95.75 208 HIS A O 1
ATOM 1747 N N . GLU A 1 209 ? -11.263 8.011 9.188 1.00 95.81 209 GLU A N 1
ATOM 1748 C CA . GLU A 1 209 ? -10.921 7.239 10.389 1.00 95.81 209 GLU A CA 1
ATOM 1749 C C . GLU A 1 209 ? -11.034 8.068 11.675 1.00 95.81 209 GLU A C 1
ATOM 1751 O O . GLU A 1 209 ? -11.510 7.560 12.699 1.00 95.81 209 GLU A O 1
ATOM 1756 N N . ASP A 1 210 ? -10.623 9.335 11.641 1.00 96.62 210 ASP A N 1
ATOM 1757 C CA . ASP A 1 210 ? -10.751 10.245 12.776 1.00 96.62 210 ASP A CA 1
ATOM 1758 C C . ASP A 1 210 ? -12.220 10.623 13.042 1.00 96.62 210 ASP A C 1
ATOM 1760 O O . ASP A 1 210 ? -12.644 10.642 14.205 1.00 96.62 210 ASP A O 1
ATOM 1764 N N . GLU A 1 211 ? -13.031 10.827 11.999 1.00 97.38 211 GLU A N 1
ATOM 1765 C CA . GLU A 1 211 ? -14.482 11.024 12.118 1.00 97.38 211 GLU A CA 1
ATOM 1766 C C . GLU A 1 211 ? -15.186 9.800 12.721 1.00 97.38 211 GLU A C 1
ATOM 1768 O O . GLU A 1 211 ? -15.996 9.933 13.646 1.00 97.38 211 GLU A O 1
ATOM 1773 N N . GLU A 1 212 ? -14.849 8.595 12.255 1.00 95.94 212 GLU A N 1
ATOM 1774 C CA . GLU A 1 212 ? -15.334 7.326 12.803 1.00 95.94 212 GLU A CA 1
ATOM 1775 C C . GLU A 1 212 ? -14.945 7.168 14.275 1.00 95.94 212 GLU A C 1
ATOM 1777 O O . GLU A 1 212 ? -15.773 6.796 15.113 1.00 95.94 212 GLU A O 1
ATOM 1782 N N . ARG A 1 213 ? -13.695 7.494 14.624 1.00 96.88 213 ARG A N 1
ATOM 1783 C CA . ARG A 1 213 ? -13.214 7.457 16.010 1.00 96.88 213 ARG A CA 1
ATOM 1784 C C . ARG A 1 213 ? -13.981 8.449 16.885 1.00 96.88 213 ARG A C 1
ATOM 1786 O O . ARG A 1 213 ? -14.365 8.100 18.002 1.00 96.88 213 ARG A O 1
ATOM 1793 N N . ALA A 1 214 ? -14.253 9.652 16.382 1.00 97.12 214 ALA A N 1
ATOM 1794 C CA . ALA A 1 214 ? -15.052 10.656 17.078 1.00 97.12 214 ALA A CA 1
ATOM 1795 C C . ALA A 1 214 ? -16.525 10.235 17.223 1.00 97.12 214 ALA A C 1
ATOM 1797 O O . ALA A 1 214 ? -17.136 10.488 18.263 1.00 97.12 214 ALA A O 1
ATOM 1798 N N . ARG A 1 215 ? -17.106 9.567 16.218 1.00 97.25 215 ARG A N 1
ATOM 1799 C CA . ARG A 1 215 ? -18.465 9.012 16.301 1.00 97.25 215 ARG A CA 1
ATOM 1800 C C . ARG A 1 215 ? -18.552 7.919 17.362 1.00 97.25 215 ARG A C 1
ATOM 1802 O O . ARG A 1 215 ? -19.376 8.039 18.259 1.00 97.25 215 ARG A O 1
ATOM 1809 N N . ARG A 1 216 ? -17.640 6.942 17.342 1.00 95.75 216 ARG A N 1
ATOM 1810 C CA . ARG A 1 216 ? -17.581 5.875 18.360 1.00 95.75 216 ARG A CA 1
ATOM 1811 C C . ARG A 1 216 ? -17.388 6.422 19.768 1.00 95.75 216 ARG A C 1
ATOM 1813 O O . ARG A 1 216 ? -17.949 5.886 20.715 1.00 95.75 216 ARG A O 1
ATOM 1820 N N . LYS A 1 217 ? -16.594 7.487 19.918 1.00 97.38 217 LYS A N 1
ATOM 1821 C CA . LYS A 1 217 ? -16.410 8.147 21.212 1.00 97.38 217 LYS A CA 1
ATOM 1822 C C . LYS A 1 217 ? -17.720 8.752 21.731 1.00 97.38 217 LYS A C 1
ATOM 1824 O O . LYS A 1 217 ? -18.040 8.537 22.891 1.00 97.38 217 LYS A O 1
ATOM 1829 N N . ARG A 1 218 ? -18.485 9.442 20.876 1.00 96.75 218 ARG A N 1
ATOM 1830 C CA . ARG A 1 218 ? -19.809 9.987 21.236 1.00 96.75 218 ARG A CA 1
ATOM 1831 C C . ARG A 1 218 ? -20.803 8.885 21.594 1.00 96.75 218 ARG A C 1
ATOM 1833 O O . ARG A 1 218 ? -21.437 8.970 22.634 1.00 96.75 218 ARG A O 1
ATOM 1840 N N . GLU A 1 219 ? -20.868 7.823 20.792 1.00 96.12 219 GLU A N 1
ATOM 1841 C CA . GLU A 1 219 ? -21.718 6.655 21.076 1.00 96.12 219 GLU A CA 1
ATOM 1842 C C . GLU A 1 219 ? -21.361 6.003 22.424 1.00 96.12 219 GLU A C 1
ATOM 1844 O O . GLU A 1 219 ? -22.243 5.577 23.167 1.00 96.12 219 GLU A O 1
ATOM 1849 N N . LEU A 1 220 ? -20.069 5.940 22.768 1.00 96.12 220 LEU A N 1
ATOM 1850 C CA . LEU A 1 220 ? -19.617 5.412 24.054 1.00 96.12 220 LEU A CA 1
ATOM 1851 C C . LEU A 1 220 ? -20.011 6.330 25.221 1.00 96.12 220 LEU A C 1
ATOM 1853 O O . LEU A 1 220 ? -20.479 5.830 26.240 1.00 96.12 220 LEU A O 1
ATOM 1857 N N . GLU A 1 221 ? -19.855 7.647 25.070 1.00 97.25 221 GLU A N 1
ATOM 1858 C CA . GLU A 1 221 ? -20.265 8.640 26.073 1.00 97.25 221 GLU A CA 1
ATOM 1859 C C . GLU A 1 221 ? -21.788 8.603 26.313 1.00 97.25 221 GLU A C 1
ATOM 1861 O O . GLU A 1 221 ? -22.222 8.574 27.466 1.00 97.25 221 GLU A O 1
ATOM 1866 N N . GLU A 1 222 ? -22.594 8.505 25.249 1.00 96.81 222 GLU A N 1
ATOM 1867 C CA . GLU A 1 222 ? -24.052 8.319 25.329 1.00 96.81 222 GLU A CA 1
ATOM 1868 C C . GLU A 1 222 ? -24.407 7.006 26.043 1.00 96.81 222 GLU A C 1
ATOM 1870 O O . GLU A 1 222 ? -25.244 6.978 26.946 1.00 96.81 222 GLU A O 1
ATOM 1875 N N . HIS A 1 223 ? -23.731 5.905 25.702 1.00 92.88 223 HIS A N 1
ATOM 1876 C CA . HIS A 1 223 ? -23.951 4.617 26.360 1.00 92.88 223 HIS A CA 1
ATOM 1877 C C . HIS A 1 223 ? -23.556 4.647 27.850 1.00 92.88 223 HIS A C 1
ATOM 1879 O O . HIS A 1 223 ? -24.175 3.973 28.679 1.00 92.88 223 HIS A O 1
ATOM 1885 N N . GLU A 1 224 ? -22.514 5.389 28.223 1.00 96.12 224 GLU A N 1
ATOM 1886 C CA . GLU A 1 224 ? -22.127 5.589 29.624 1.00 96.12 224 GLU A CA 1
ATOM 1887 C C . GLU A 1 224 ? -23.126 6.465 30.389 1.00 96.12 224 GLU A C 1
ATOM 1889 O O . GLU A 1 224 ? -23.338 6.246 31.582 1.00 96.12 224 GLU A O 1
ATOM 1894 N N . GLU A 1 225 ? -23.754 7.444 29.740 1.00 97.69 225 GLU A N 1
ATOM 1895 C CA . GLU A 1 225 ? -24.842 8.231 30.326 1.00 97.69 225 GLU A CA 1
ATOM 1896 C C . GLU A 1 225 ? -26.080 7.372 30.589 1.00 97.69 225 GLU A C 1
ATOM 1898 O O . GLU A 1 225 ? -26.518 7.293 31.736 1.00 97.69 225 GLU A O 1
ATOM 1903 N N . VAL A 1 226 ? -26.541 6.614 29.590 1.00 96.62 226 VAL A N 1
ATOM 1904 C CA . VAL A 1 226 ? -27.663 5.671 29.743 1.00 96.62 226 VAL A CA 1
ATOM 1905 C C . VAL A 1 226 ? -27.384 4.649 30.849 1.00 96.62 226 VAL A C 1
ATOM 1907 O O . VAL A 1 226 ? -28.264 4.323 31.645 1.00 96.62 226 VAL A O 1
ATOM 1910 N N . ARG A 1 227 ? -26.143 4.152 30.951 1.00 93.62 227 ARG A N 1
ATOM 1911 C CA . ARG A 1 227 ? -25.756 3.238 32.036 1.00 93.62 227 ARG A CA 1
ATOM 1912 C C . ARG A 1 227 ? -25.873 3.902 33.409 1.00 93.62 227 ARG A C 1
ATOM 1914 O O . ARG A 1 227 ? -26.365 3.264 34.334 1.00 93.62 227 ARG A O 1
ATOM 1921 N N . ARG A 1 228 ? -25.437 5.158 33.549 1.00 95.62 228 ARG A N 1
ATOM 1922 C CA . ARG A 1 228 ? -25.535 5.907 34.812 1.00 95.62 228 ARG A CA 1
ATOM 1923 C C . ARG A 1 228 ? -26.985 6.163 35.214 1.00 95.62 228 ARG A C 1
ATOM 1925 O O . ARG A 1 228 ? -27.301 6.027 36.391 1.00 95.62 228 ARG A O 1
ATOM 1932 N N . GLU A 1 229 ? -27.851 6.509 34.264 1.00 95.94 229 GLU A N 1
ATOM 1933 C CA . GLU A 1 229 ? -29.290 6.670 34.515 1.00 95.94 229 GLU A CA 1
ATOM 1934 C C . GLU A 1 229 ? -29.913 5.356 34.990 1.00 95.94 229 GLU A C 1
ATOM 1936 O O . GLU A 1 229 ? -30.559 5.317 36.035 1.00 95.94 229 GLU A O 1
ATOM 1941 N N . TRP A 1 230 ? -29.628 4.251 34.297 1.00 95.94 230 TRP A N 1
ATOM 1942 C CA . TRP A 1 230 ? -30.115 2.930 34.689 1.00 95.94 230 TRP A CA 1
ATOM 1943 C C . TRP A 1 230 ? -29.622 2.505 36.080 1.00 95.94 230 TRP A C 1
ATOM 1945 O O . TRP A 1 230 ? -30.388 1.969 36.878 1.00 95.94 230 TRP A O 1
ATOM 1955 N N . GLU A 1 231 ? -28.355 2.764 36.413 1.00 95.25 231 GLU A N 1
ATOM 1956 C CA . GLU A 1 231 ? -27.817 2.499 37.753 1.00 95.25 231 GLU A CA 1
ATOM 1957 C C . GLU A 1 231 ? -28.540 3.313 38.840 1.00 95.25 231 GLU A C 1
ATOM 1959 O O . GLU A 1 231 ? -28.808 2.778 39.920 1.00 95.25 231 GLU A O 1
ATOM 1964 N N . GLN A 1 232 ? -28.900 4.571 38.560 1.00 96.31 232 GLN A N 1
ATOM 1965 C CA . GLN A 1 232 ? -29.700 5.397 39.472 1.00 96.31 232 GLN A CA 1
ATOM 1966 C C . GLN A 1 232 ? -31.116 4.842 39.644 1.00 96.31 232 GLN A C 1
ATOM 1968 O O . GLN A 1 232 ? -31.551 4.660 40.780 1.00 96.31 232 GLN A O 1
ATOM 1973 N N . GLU A 1 233 ? -31.799 4.494 38.550 1.00 95.50 233 GLU A N 1
ATOM 1974 C CA . GLU A 1 233 ? -33.133 3.881 38.597 1.00 95.50 233 GLU A CA 1
ATOM 1975 C C . GLU A 1 233 ? -33.129 2.574 39.400 1.00 95.50 233 GLU A C 1
ATOM 1977 O O . GLU A 1 233 ? -34.017 2.329 40.218 1.00 95.50 233 GLU A O 1
ATOM 1982 N N . VAL A 1 234 ? -32.103 1.738 39.215 1.00 94.69 234 VAL A N 1
ATOM 1983 C CA . VAL A 1 234 ? -31.937 0.488 39.965 1.00 94.69 234 VAL A CA 1
ATOM 1984 C C . VAL A 1 234 ? -31.737 0.754 41.457 1.00 94.69 234 VAL A C 1
ATOM 1986 O O . VAL A 1 234 ? -32.316 0.044 42.285 1.00 94.69 234 VAL A O 1
ATOM 1989 N N . GLU A 1 235 ? -30.921 1.739 41.833 1.00 95.75 235 GLU A N 1
ATOM 1990 C CA . GLU A 1 235 ? -30.716 2.087 43.242 1.00 95.75 235 GLU A CA 1
ATOM 1991 C C . GLU A 1 235 ? -31.963 2.703 43.883 1.00 95.75 235 GLU A C 1
ATOM 1993 O O . GLU A 1 235 ? -32.290 2.366 45.025 1.00 95.75 235 GLU A O 1
ATOM 1998 N N . ASP A 1 236 ? -32.710 3.530 43.157 1.00 94.25 236 ASP A N 1
ATOM 1999 C CA . ASP A 1 236 ? -33.964 4.094 43.651 1.00 94.25 236 ASP A CA 1
ATOM 2000 C C . ASP A 1 236 ? -35.047 3.022 43.792 1.00 94.25 236 ASP A C 1
ATOM 2002 O O . ASP A 1 236 ? -35.662 2.922 44.855 1.00 94.25 236 ASP A O 1
ATOM 2006 N N . HIS A 1 237 ? -35.176 2.105 42.830 1.00 92.94 237 HIS A N 1
ATOM 2007 C CA . HIS A 1 237 ? -36.053 0.941 42.965 1.00 92.94 237 HIS A CA 1
ATOM 2008 C C . HIS A 1 237 ? -35.661 0.062 44.166 1.00 92.94 237 HIS A C 1
ATOM 2010 O O . HIS A 1 237 ? -36.515 -0.382 44.935 1.00 92.94 237 HIS A O 1
ATOM 2016 N N . LYS A 1 238 ? -34.360 -0.184 44.390 1.00 92.38 238 LYS A N 1
ATOM 2017 C CA . LYS A 1 238 ? -33.892 -0.909 45.589 1.00 92.38 238 LYS A CA 1
ATOM 2018 C C . LYS A 1 238 ? -34.236 -0.163 46.877 1.00 92.38 238 LYS A C 1
ATOM 2020 O O . LYS A 1 238 ? -34.523 -0.811 47.886 1.00 92.38 238 LYS A O 1
ATOM 2025 N N . ARG A 1 239 ? -34.168 1.169 46.880 1.00 94.38 239 ARG A N 1
ATOM 2026 C CA . ARG A 1 239 ? -34.533 2.005 48.030 1.00 94.38 239 ARG A CA 1
ATOM 2027 C C . ARG A 1 239 ? -36.024 1.890 48.328 1.00 94.38 239 ARG A C 1
ATOM 2029 O O . ARG A 1 239 ? -36.374 1.627 49.476 1.00 94.38 239 ARG A O 1
ATOM 2036 N N . GLU A 1 240 ? -36.868 1.994 47.307 1.00 94.19 240 GLU A N 1
ATOM 2037 C CA . GLU A 1 240 ? -38.316 1.807 47.424 1.00 94.19 240 GLU A CA 1
ATOM 2038 C C . GLU A 1 240 ? -38.669 0.405 47.936 1.00 94.19 240 GLU A C 1
ATOM 204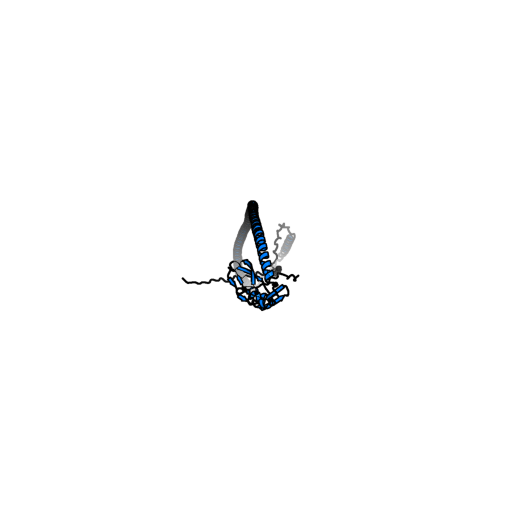0 O O . GLU A 1 240 ? -39.451 0.273 48.875 1.00 94.19 240 GLU A O 1
ATOM 2045 N N . GLU A 1 241 ? -38.032 -0.646 47.409 1.00 93.31 241 GLU A N 1
ATOM 2046 C CA . GLU A 1 241 ? -38.198 -2.023 47.895 1.00 93.31 241 GLU A CA 1
ATOM 2047 C C . GLU A 1 241 ? -37.794 -2.172 49.369 1.00 93.31 241 GLU A C 1
ATOM 2049 O O . GLU A 1 241 ? -38.489 -2.830 50.146 1.00 93.31 241 GLU A O 1
ATOM 2054 N N . ARG A 1 242 ? -36.688 -1.546 49.794 1.00 93.25 242 ARG A N 1
ATOM 2055 C CA . ARG A 1 242 ? -36.264 -1.553 51.205 1.00 93.25 242 ARG A CA 1
ATOM 2056 C C . ARG A 1 242 ? -37.273 -0.841 52.099 1.00 93.25 242 ARG A C 1
ATOM 2058 O O . ARG A 1 242 ? -37.568 -1.343 53.181 1.00 93.25 242 ARG A O 1
ATOM 2065 N N . GLU A 1 243 ? -37.807 0.299 51.669 1.00 95.00 243 GLU A N 1
ATOM 2066 C CA . GLU A 1 243 ? -38.845 1.011 52.417 1.00 95.00 243 GLU A CA 1
ATOM 2067 C C . GLU A 1 243 ? -40.149 0.219 52.485 1.00 95.00 243 GLU A C 1
ATOM 2069 O O . GLU A 1 243 ? -40.756 0.140 53.552 1.00 95.00 243 GLU A O 1
ATOM 2074 N N . LYS A 1 244 ? -40.560 -0.406 51.380 1.00 94.81 244 LYS A N 1
ATOM 2075 C CA . LYS A 1 244 ? -41.745 -1.260 51.329 1.00 94.81 244 LYS A CA 1
ATOM 2076 C C . LYS A 1 244 ? -41.615 -2.435 52.293 1.00 94.81 244 LYS A C 1
ATOM 2078 O O . LYS A 1 244 ? -42.483 -2.610 53.141 1.00 94.81 244 LYS A O 1
ATOM 2083 N N . ARG A 1 245 ? -40.493 -3.162 52.252 1.00 91.81 245 ARG A N 1
ATOM 2084 C CA . ARG A 1 245 ? -40.211 -4.252 53.204 1.00 91.81 245 ARG A CA 1
ATOM 2085 C C . ARG A 1 245 ? -40.178 -3.769 54.645 1.00 91.81 245 ARG A C 1
ATOM 2087 O O . ARG A 1 245 ? -40.623 -4.484 55.532 1.00 91.81 245 ARG A O 1
ATOM 2094 N N . LYS A 1 246 ? -39.655 -2.565 54.892 1.00 94.94 246 LYS A N 1
ATOM 2095 C CA . LYS A 1 246 ? -39.657 -1.969 56.229 1.00 94.94 246 LYS A CA 1
ATOM 2096 C C . LYS A 1 246 ? -41.085 -1.709 56.722 1.00 94.94 246 LYS A C 1
ATOM 2098 O O . LYS A 1 246 ? -41.382 -2.061 57.855 1.00 94.94 246 LYS A O 1
ATOM 2103 N N . ARG A 1 247 ? -41.968 -1.161 55.877 1.00 93.75 247 ARG A N 1
ATOM 2104 C CA . ARG A 1 247 ? -43.390 -0.955 56.214 1.00 93.75 247 ARG A CA 1
ATOM 2105 C C . ARG A 1 247 ? -44.110 -2.281 56.456 1.00 93.75 247 ARG A C 1
ATOM 2107 O O . ARG A 1 247 ? -44.802 -2.408 57.455 1.00 93.75 247 ARG A O 1
ATOM 2114 N N . GLU A 1 248 ? -43.894 -3.275 55.595 1.00 93.81 248 GLU A N 1
ATOM 2115 C CA . GLU A 1 248 ? -44.453 -4.624 55.764 1.00 93.81 248 GLU A CA 1
ATOM 2116 C C . GLU A 1 248 ? -43.976 -5.278 57.072 1.00 93.81 248 GLU A C 1
ATOM 2118 O O . GLU A 1 248 ? -44.762 -5.921 57.766 1.00 93.81 248 GLU A O 1
ATOM 2123 N N . LEU A 1 249 ? -42.706 -5.082 57.445 1.00 94.00 249 LEU A N 1
ATOM 2124 C CA . LEU A 1 249 ? -42.156 -5.573 58.708 1.00 94.00 249 LEU A CA 1
ATOM 2125 C C . LEU A 1 249 ? -42.776 -4.858 59.916 1.00 94.00 249 LEU A C 1
ATOM 2127 O O . LEU A 1 249 ? -43.182 -5.527 60.860 1.00 94.00 249 LEU A O 1
ATOM 2131 N N . GLU A 1 250 ? -42.893 -3.529 59.881 1.00 93.69 250 GLU A N 1
ATOM 2132 C CA . GLU A 1 250 ? -43.533 -2.738 60.944 1.00 93.69 250 GLU A CA 1
ATOM 2133 C C . GLU A 1 250 ? -45.020 -3.112 61.114 1.00 93.69 250 GLU A C 1
ATOM 2135 O O . GLU A 1 250 ? -45.500 -3.257 62.240 1.00 93.69 250 GLU A O 1
ATOM 2140 N N . GLU A 1 251 ? -45.752 -3.331 60.015 1.00 94.00 251 GLU A N 1
ATOM 2141 C CA . GLU A 1 251 ? -47.137 -3.820 60.038 1.00 94.00 251 GLU A CA 1
ATOM 2142 C C . GLU A 1 251 ? -47.236 -5.234 60.621 1.00 94.00 251 GLU A C 1
ATOM 2144 O O . GLU A 1 251 ? -48.112 -5.507 61.448 1.00 94.00 251 GLU A O 1
ATOM 2149 N N . HIS A 1 252 ? -46.324 -6.129 60.232 1.00 92.25 252 HIS A N 1
ATOM 2150 C CA . HIS A 1 252 ? -46.258 -7.484 60.769 1.00 92.25 252 HIS A CA 1
ATOM 2151 C C . HIS A 1 252 ? -45.952 -7.480 62.273 1.00 92.25 252 HIS A C 1
ATOM 2153 O O . HIS A 1 252 ? -46.640 -8.153 63.037 1.00 92.25 252 HIS A O 1
ATOM 2159 N N . GLU A 1 253 ? -44.971 -6.695 62.723 1.00 92.94 253 GLU A N 1
ATOM 2160 C CA . GLU A 1 253 ? -44.643 -6.531 64.144 1.00 92.94 253 GLU A CA 1
ATOM 2161 C C . GLU A 1 253 ? -45.821 -5.957 64.938 1.00 92.94 253 GLU A C 1
ATOM 2163 O O . GLU A 1 253 ? -46.135 -6.452 66.023 1.00 92.94 253 GLU A O 1
ATOM 2168 N N . HIS A 1 254 ? -46.523 -4.960 64.392 1.00 93.50 254 HIS A N 1
ATOM 2169 C CA . HIS A 1 254 ? -47.723 -4.407 65.015 1.00 93.50 254 HIS A CA 1
ATOM 2170 C C . HIS A 1 254 ? -48.838 -5.456 65.137 1.00 93.50 254 HIS A C 1
ATOM 2172 O O . HIS A 1 254 ? -49.447 -5.593 66.200 1.00 93.50 254 HIS A O 1
ATOM 2178 N N . SER A 1 255 ? -49.072 -6.233 64.075 1.00 92.12 255 SER A N 1
ATOM 2179 C CA . SER A 1 255 ? -50.058 -7.317 64.054 1.00 92.12 255 SER A CA 1
ATOM 2180 C C . SER A 1 255 ? -49.712 -8.434 65.047 1.00 92.12 255 SER A C 1
ATOM 2182 O O . SER A 1 255 ? -50.586 -8.891 65.785 1.00 92.12 255 SER A O 1
ATOM 2184 N N . GLU A 1 256 ? -48.447 -8.856 65.117 1.00 91.38 256 GLU A N 1
ATOM 2185 C CA . GLU A 1 256 ? -47.967 -9.848 66.091 1.00 91.38 256 GLU A CA 1
ATOM 2186 C C . GLU A 1 256 ? -48.112 -9.344 67.528 1.00 91.38 256 GLU A C 1
ATOM 2188 O O . GLU A 1 256 ? -48.587 -10.076 68.392 1.00 91.38 256 GLU A O 1
ATOM 2193 N N . HIS A 1 257 ? -47.760 -8.085 67.790 1.00 92.50 257 HIS A N 1
ATOM 2194 C CA . HIS A 1 257 ? -47.902 -7.478 69.110 1.00 92.50 257 HIS A CA 1
ATOM 2195 C C . HIS A 1 257 ? -49.374 -7.386 69.548 1.00 92.50 257 HIS A C 1
ATOM 2197 O O . HIS A 1 257 ? -49.707 -7.694 70.694 1.00 92.50 257 HIS A O 1
ATOM 2203 N N . GLU A 1 258 ? -50.286 -7.024 68.643 1.00 91.62 258 GLU A N 1
ATOM 2204 C CA . GLU A 1 258 ? -51.725 -7.051 68.925 1.00 91.62 258 GLU A CA 1
ATOM 2205 C C . GLU A 1 258 ? -52.252 -8.483 69.113 1.00 91.62 258 GLU A C 1
ATOM 2207 O O . GLU A 1 258 ? -53.093 -8.709 69.987 1.00 91.62 258 GLU A O 1
ATOM 2212 N N . ARG A 1 259 ? -51.733 -9.474 68.370 1.00 92.00 259 ARG A N 1
ATOM 2213 C CA . ARG A 1 259 ? -52.054 -10.891 68.610 1.00 92.00 259 ARG A CA 1
ATOM 2214 C C . ARG A 1 259 ? -51.589 -11.332 69.995 1.00 92.00 259 ARG A C 1
ATOM 2216 O O . ARG A 1 259 ? -52.382 -11.907 70.732 1.00 92.00 259 ARG A O 1
ATOM 2223 N N . GLN A 1 260 ? -50.357 -11.003 70.380 1.00 89.19 260 GLN A N 1
ATOM 2224 C CA . GLN A 1 260 ? -49.815 -11.317 71.702 1.00 89.19 260 GLN A CA 1
ATOM 2225 C C . GLN A 1 260 ? -50.637 -10.686 72.824 1.00 89.19 260 GLN A C 1
ATOM 2227 O O . GLN A 1 260 ? -50.945 -11.373 73.791 1.00 89.19 260 GLN A O 1
ATOM 2232 N N . LYS A 1 261 ? -51.070 -9.426 72.685 1.00 92.38 261 LYS A N 1
ATOM 2233 C CA . LYS A 1 261 ? -51.978 -8.798 73.658 1.00 92.38 261 LYS A CA 1
ATOM 2234 C C . LYS A 1 261 ? -53.299 -9.547 73.795 1.00 92.38 261 LYS A C 1
ATOM 2236 O O . LYS A 1 261 ? -53.781 -9.713 74.911 1.00 92.38 261 LYS A O 1
ATOM 2241 N N . ARG A 1 262 ? -53.900 -9.980 72.681 1.00 91.12 262 ARG A N 1
ATOM 2242 C CA . ARG A 1 262 ? -55.146 -10.765 72.708 1.00 91.12 262 ARG A CA 1
ATOM 2243 C C . ARG A 1 262 ? -54.926 -12.112 73.384 1.00 91.12 262 ARG A C 1
ATOM 2245 O O . ARG A 1 262 ? -55.683 -12.466 74.277 1.00 91.12 262 ARG A O 1
ATOM 2252 N N . GLU A 1 263 ? -53.858 -12.818 73.020 1.00 90.31 263 GLU A N 1
ATOM 2253 C CA . GLU A 1 263 ? -53.485 -14.085 73.653 1.00 90.31 263 GLU A CA 1
ATOM 2254 C C . GLU A 1 263 ? -53.186 -13.914 75.151 1.00 90.31 263 GLU A C 1
ATOM 2256 O O . GLU A 1 263 ? -53.539 -14.775 75.952 1.00 90.31 263 GLU A O 1
ATOM 2261 N N . GLU A 1 264 ? -52.548 -12.817 75.561 1.00 90.81 264 GLU A N 1
ATOM 2262 C CA . GLU A 1 264 ? -52.275 -12.511 76.967 1.00 90.81 264 GLU A CA 1
ATOM 2263 C C . GLU A 1 264 ? -53.568 -12.221 77.735 1.00 90.81 264 GLU A C 1
ATOM 2265 O O . GLU A 1 264 ? -53.776 -12.800 78.801 1.00 90.81 264 GLU A O 1
ATOM 2270 N N . GLN A 1 265 ? -54.476 -11.421 77.168 1.00 89.75 265 GLN A N 1
ATOM 2271 C CA . GLN A 1 265 ? -55.808 -11.186 77.732 1.00 89.75 265 GLN A CA 1
ATOM 2272 C C . GLN A 1 265 ? -56.594 -12.494 77.878 1.00 89.75 265 GLN A C 1
ATOM 2274 O O . GLN A 1 265 ? -57.131 -12.770 78.950 1.00 89.75 265 GLN A O 1
ATOM 2279 N N . GLU A 1 266 ? -56.602 -13.345 76.851 1.00 90.56 266 GLU A N 1
ATOM 2280 C CA . GLU A 1 266 ? -57.231 -14.666 76.908 1.00 90.56 266 GLU A CA 1
ATOM 2281 C C . GLU A 1 266 ? -56.578 -15.557 77.974 1.00 90.56 266 GLU A C 1
ATOM 2283 O O . GLU A 1 266 ? -57.274 -16.204 78.758 1.00 90.56 266 GLU A O 1
ATOM 2288 N N . ARG A 1 267 ? -55.242 -15.566 78.079 1.00 85.19 267 ARG A N 1
ATOM 2289 C CA . ARG A 1 267 ? -54.518 -16.304 79.130 1.00 85.19 267 ARG A CA 1
ATOM 2290 C C . ARG A 1 267 ? -54.855 -15.787 80.522 1.00 85.19 267 ARG A C 1
ATOM 2292 O O . ARG A 1 267 ? -54.969 -16.594 81.445 1.00 85.19 267 ARG A O 1
ATOM 2299 N N . GLU A 1 268 ? -55.007 -14.480 80.707 1.00 88.38 268 GLU A N 1
ATOM 2300 C CA . GLU A 1 268 ? -55.440 -13.892 81.975 1.00 88.38 268 GLU A CA 1
ATOM 2301 C C . GLU A 1 268 ? -56.890 -14.257 82.303 1.00 88.38 268 GLU A C 1
ATOM 2303 O O . GLU A 1 268 ? -57.186 -14.622 83.443 1.00 88.38 268 GLU A O 1
ATOM 2308 N N . GLU A 1 269 ? -57.793 -14.236 81.324 1.00 91.38 269 GLU A N 1
ATOM 2309 C CA . GLU A 1 269 ? -59.178 -14.673 81.496 1.00 91.38 269 GLU A CA 1
ATOM 2310 C C . GLU A 1 269 ? -59.269 -16.157 81.853 1.00 91.38 269 GLU A C 1
ATOM 2312 O O . GLU A 1 269 ? -59.966 -16.519 82.809 1.00 91.38 269 GLU A O 1
ATOM 2317 N N . VAL A 1 270 ? -58.514 -17.009 81.152 1.00 88.25 270 VAL A N 1
ATOM 2318 C CA . VAL A 1 270 ? -58.372 -18.436 81.461 1.00 88.25 270 VAL A CA 1
ATOM 2319 C C . VAL A 1 270 ? -57.778 -18.615 82.851 1.00 88.25 270 VAL A C 1
ATOM 2321 O O . VAL A 1 270 ? -58.306 -19.408 83.622 1.00 88.25 270 VAL A O 1
ATOM 2324 N N . ARG A 1 271 ? -56.753 -17.847 83.240 1.00 84.19 271 ARG A N 1
ATOM 2325 C CA . ARG A 1 271 ? -56.173 -17.902 84.592 1.00 84.19 271 ARG A CA 1
ATOM 2326 C C . ARG A 1 271 ? -57.192 -17.502 85.656 1.00 84.19 271 ARG A C 1
ATOM 2328 O O . ARG A 1 271 ? -57.277 -18.163 86.685 1.00 84.19 271 ARG A O 1
ATOM 2335 N N . ARG A 1 272 ? -58.005 -16.470 85.412 1.00 86.81 272 ARG A N 1
ATOM 2336 C CA . ARG A 1 272 ? -59.101 -16.069 86.311 1.00 86.81 272 ARG A CA 1
ATOM 2337 C C . ARG A 1 272 ? -60.193 -17.132 86.378 1.00 86.81 272 ARG A C 1
ATOM 2339 O O . ARG A 1 272 ? -60.756 -17.347 87.447 1.00 86.81 272 ARG A O 1
ATOM 2346 N N . LYS A 1 273 ? -60.510 -17.789 85.260 1.00 89.56 273 LYS A N 1
ATOM 2347 C CA . LYS A 1 273 ? -61.472 -18.895 85.212 1.00 89.56 273 LYS A CA 1
ATOM 2348 C C . LYS A 1 273 ? -60.946 -20.110 85.970 1.00 89.56 273 LYS A C 1
ATOM 2350 O O . LYS A 1 273 ? -61.641 -20.591 86.852 1.00 89.56 273 LYS A O 1
ATOM 2355 N N . TRP A 1 274 ? -59.704 -20.505 85.718 1.00 85.50 274 TRP A N 1
ATOM 2356 C CA . TRP A 1 274 ? -59.017 -21.576 86.426 1.00 85.50 274 TRP A CA 1
ATOM 2357 C C . TRP A 1 274 ? -58.900 -21.278 87.919 1.00 85.50 274 TRP A C 1
ATOM 2359 O O . TRP A 1 274 ? -59.162 -22.152 88.721 1.00 85.50 274 TRP A O 1
ATOM 2369 N N . GLN A 1 275 ? -58.613 -20.041 88.337 1.00 83.62 275 GLN A N 1
ATOM 2370 C CA . GLN A 1 275 ? -58.641 -19.671 89.759 1.00 83.62 275 GLN A CA 1
ATOM 2371 C C . GLN A 1 275 ? -60.027 -19.866 90.390 1.00 83.62 275 GLN A C 1
ATOM 2373 O O . GLN A 1 275 ? -60.115 -20.311 91.532 1.00 83.62 275 GLN A O 1
ATOM 2378 N N . ARG A 1 276 ? -61.112 -19.560 89.665 1.00 84.94 276 ARG A N 1
ATOM 2379 C CA . ARG A 1 276 ? -62.479 -19.846 90.134 1.00 84.94 276 ARG A CA 1
ATOM 2380 C C . ARG A 1 276 ? -62.727 -21.350 90.228 1.00 84.94 276 ARG A C 1
ATOM 2382 O O . ARG A 1 276 ? -63.180 -21.806 91.270 1.00 84.94 276 ARG A O 1
ATOM 2389 N N . GLU A 1 277 ? -62.371 -22.094 89.183 1.00 83.31 277 GLU A N 1
ATOM 2390 C CA . GLU A 1 277 ? -62.501 -23.555 89.125 1.00 83.31 277 GLU A CA 1
ATOM 2391 C C . GLU A 1 277 ? -61.631 -24.250 90.178 1.00 83.31 277 GLU A C 1
ATOM 2393 O O . GLU A 1 277 ? -62.068 -25.226 90.756 1.00 83.31 277 GLU A O 1
ATOM 2398 N N . VAL A 1 278 ? -60.438 -23.745 90.497 1.00 85.50 278 VAL A N 1
ATOM 2399 C CA . VAL A 1 278 ? -59.569 -24.273 91.558 1.00 85.50 278 VAL A CA 1
ATOM 2400 C C . VAL A 1 278 ? -60.159 -23.996 92.925 1.00 85.50 278 VAL A C 1
ATOM 2402 O O . VAL A 1 278 ? -60.143 -24.885 93.757 1.00 85.50 278 VAL A O 1
ATOM 2405 N N . LEU A 1 279 ? -60.704 -22.806 93.182 1.00 84.00 279 LEU A N 1
ATOM 2406 C CA . LEU A 1 279 ? -61.368 -22.525 94.460 1.00 84.00 279 LEU A CA 1
ATOM 2407 C C . LEU A 1 279 ? -62.636 -23.373 94.646 1.00 84.00 279 LEU A C 1
ATOM 2409 O O . LEU A 1 279 ? -62.964 -23.767 95.768 1.00 84.00 279 LEU A O 1
ATOM 2413 N N . GLU A 1 280 ? -63.354 -23.642 93.557 1.00 84.81 280 GLU A N 1
ATOM 2414 C CA . GLU A 1 280 ? -64.518 -24.527 93.531 1.00 84.81 280 GLU A CA 1
ATOM 2415 C C . GLU A 1 280 ? -64.102 -25.990 93.696 1.00 84.81 280 GLU A C 1
ATOM 2417 O O . GLU A 1 280 ? -64.581 -26.660 94.607 1.00 84.81 280 GLU A O 1
ATOM 2422 N N . HIS A 1 281 ? -63.118 -26.447 92.926 1.00 80.50 281 HIS A N 1
ATOM 2423 C CA . HIS A 1 281 ? -62.553 -27.780 93.039 1.00 80.50 281 HIS A CA 1
ATOM 2424 C C . HIS A 1 281 ? -61.936 -27.987 94.416 1.00 80.50 281 HIS A C 1
ATOM 2426 O O . HIS A 1 281 ? -62.174 -29.027 94.990 1.00 80.50 281 HIS A O 1
ATOM 2432 N N . GLU A 1 282 ? -61.214 -27.040 95.009 1.00 82.19 282 GLU A N 1
ATOM 2433 C CA . GLU A 1 282 ? -60.648 -27.174 96.356 1.00 82.19 282 GLU A CA 1
ATOM 2434 C C . GLU A 1 282 ? -61.756 -27.259 97.415 1.00 82.19 282 GLU A C 1
ATOM 2436 O O . GLU A 1 282 ? -61.623 -27.985 98.401 1.00 82.19 282 GLU A O 1
ATOM 2441 N N . ARG A 1 283 ? -62.889 -26.573 97.210 1.00 81.50 283 ARG A N 1
ATOM 2442 C CA . ARG A 1 283 ? -64.089 -26.744 98.042 1.00 81.50 283 ARG A CA 1
ATOM 2443 C C . ARG A 1 283 ? -64.650 -28.160 97.889 1.00 81.50 283 ARG A C 1
ATOM 2445 O O . ARG A 1 283 ? -64.890 -28.818 98.900 1.00 81.50 283 ARG A O 1
ATOM 2452 N N . GLU A 1 284 ? -64.797 -28.640 96.658 1.00 79.62 284 GLU A N 1
ATOM 2453 C CA . GLU A 1 284 ? -65.264 -29.993 96.346 1.00 79.62 284 GLU A CA 1
ATOM 2454 C C . GLU A 1 284 ? -64.280 -31.084 96.784 1.00 79.62 284 GLU A C 1
ATOM 2456 O O . GLU A 1 284 ? -64.712 -32.118 97.267 1.00 79.62 284 GLU A O 1
ATOM 2461 N N . GLU A 1 285 ? -62.968 -30.870 96.682 1.00 77.81 285 GLU A N 1
ATOM 2462 C CA . GLU A 1 285 ? -61.890 -31.758 97.124 1.00 77.81 285 GLU A CA 1
ATOM 2463 C C . GLU A 1 285 ? -61.834 -31.775 98.639 1.00 77.81 285 GLU A C 1
ATOM 2465 O O . GLU A 1 285 ? -61.603 -32.823 99.216 1.00 77.81 285 GLU A O 1
ATOM 2470 N N . ARG A 1 286 ? -62.080 -30.656 99.324 1.00 76.25 286 ARG A N 1
ATOM 2471 C CA . ARG A 1 286 ? -62.194 -30.654 100.784 1.00 76.25 286 ARG A CA 1
ATOM 2472 C C . ARG A 1 286 ? -63.408 -31.466 101.229 1.00 76.25 286 ARG A C 1
ATOM 2474 O O . ARG A 1 286 ? -63.316 -32.192 102.215 1.00 76.25 286 ARG A O 1
ATOM 2481 N N . GLU A 1 287 ? -64.511 -31.415 100.484 1.00 76.88 287 GLU A N 1
ATOM 2482 C CA . GLU A 1 287 ? -65.656 -32.300 100.713 1.00 76.88 287 GLU A CA 1
ATOM 2483 C C . GLU A 1 287 ? -65.390 -33.754 100.316 1.00 76.88 287 GLU A C 1
ATOM 2485 O O . GLU A 1 287 ? -65.785 -34.667 101.038 1.00 76.88 287 GLU A O 1
ATOM 2490 N N . ARG A 1 288 ? -64.714 -33.987 99.190 1.00 74.75 288 ARG A N 1
ATOM 2491 C CA . ARG A 1 288 ? -64.388 -35.313 98.670 1.00 74.75 288 ARG A CA 1
ATOM 2492 C C . ARG A 1 288 ? -63.349 -35.982 99.542 1.00 74.75 288 ARG A C 1
ATOM 2494 O O . ARG A 1 288 ? -63.588 -37.100 99.932 1.00 74.75 288 ARG A O 1
ATOM 2501 N N . ARG A 1 289 ? -62.268 -35.311 99.937 1.00 69.62 289 ARG A N 1
ATOM 2502 C CA . ARG A 1 289 ? -61.293 -35.787 100.930 1.00 69.62 289 ARG A CA 1
ATOM 2503 C C . ARG A 1 289 ? -61.935 -36.010 102.281 1.00 69.62 289 ARG A C 1
ATOM 2505 O O . ARG A 1 289 ? -61.489 -36.903 102.976 1.00 69.62 289 ARG A O 1
ATOM 2512 N N . LYS A 1 290 ? -62.967 -35.253 102.665 1.00 75.69 290 LYS A N 1
ATOM 2513 C CA . LYS A 1 290 ? -63.740 -35.552 103.876 1.00 75.69 290 LYS A CA 1
ATOM 2514 C C . LYS A 1 290 ? -64.510 -36.870 103.721 1.00 75.69 290 LYS A C 1
ATOM 2516 O O . LYS A 1 290 ? -64.368 -37.733 104.577 1.00 75.69 290 LYS A O 1
ATOM 2521 N N . ARG A 1 291 ? -65.215 -37.068 102.599 1.00 71.50 291 ARG A N 1
ATOM 2522 C CA . ARG A 1 291 ? -65.905 -38.332 102.264 1.00 71.50 291 ARG A CA 1
ATOM 2523 C C . ARG A 1 291 ? -64.934 -39.504 102.083 1.00 71.50 291 ARG A C 1
ATOM 2525 O O . ARG A 1 291 ? -65.180 -40.585 102.586 1.00 71.50 291 ARG A O 1
ATOM 2532 N N . GLU A 1 292 ? -63.805 -39.287 101.422 1.00 65.38 292 GLU A N 1
ATOM 2533 C CA . GLU A 1 292 ? -62.747 -40.267 101.200 1.00 65.38 292 GLU A CA 1
ATOM 2534 C C . GLU A 1 292 ? -61.944 -40.522 102.473 1.00 65.38 292 GLU A C 1
ATOM 2536 O O . GLU A 1 292 ? -61.484 -41.635 102.624 1.00 65.38 292 GLU A O 1
ATOM 2541 N N . LEU A 1 293 ? -61.774 -39.586 103.417 1.00 57.50 293 LEU A N 1
ATOM 2542 C CA . LEU A 1 293 ? -61.236 -39.910 104.749 1.00 57.50 293 LEU A CA 1
ATOM 2543 C C . LEU A 1 293 ? -62.236 -40.763 105.530 1.00 57.50 293 LEU A C 1
ATOM 2545 O O . LEU A 1 293 ? -61.822 -41.717 106.181 1.00 57.50 293 LEU A O 1
ATOM 2549 N N . GLU A 1 294 ? -63.527 -40.428 105.457 1.00 63.06 294 GLU A N 1
ATOM 2550 C CA . GLU A 1 294 ? -64.612 -41.205 106.068 1.00 63.06 294 GLU A CA 1
ATOM 2551 C C . GLU A 1 294 ? -64.699 -42.621 105.458 1.00 63.06 294 GLU A C 1
ATOM 2553 O O . GLU A 1 294 ? -64.906 -43.590 106.188 1.00 63.06 294 GLU A O 1
ATOM 2558 N N . GLU A 1 295 ? -64.460 -42.781 104.151 1.00 57.38 295 GLU A N 1
ATOM 2559 C CA . GLU A 1 295 ? -64.441 -44.081 103.462 1.00 57.38 295 GLU A CA 1
ATOM 2560 C C . GLU A 1 295 ? -63.091 -44.816 103.555 1.00 57.38 295 GLU A C 1
ATOM 2562 O O . GLU A 1 295 ? -63.078 -46.035 103.728 1.00 57.38 295 GLU A O 1
ATOM 2567 N N . ARG A 1 296 ? -61.949 -44.115 103.540 1.00 49.22 296 ARG A N 1
ATOM 2568 C CA . ARG A 1 296 ? -60.607 -44.692 103.765 1.00 49.22 296 ARG A CA 1
ATOM 2569 C C . ARG A 1 296 ? -60.442 -45.166 105.210 1.00 49.22 296 ARG A C 1
ATOM 2571 O O . ARG A 1 296 ? -59.845 -46.217 105.409 1.00 49.22 296 ARG A O 1
ATOM 2578 N N . GLN A 1 297 ? -61.029 -44.485 106.206 1.00 53.59 297 GLN A N 1
ATOM 2579 C CA . GLN A 1 297 ? -61.135 -45.016 107.580 1.00 53.59 297 GLN A CA 1
ATOM 2580 C C . GLN A 1 297 ? -62.001 -46.276 107.658 1.00 53.59 297 GLN A C 1
ATOM 2582 O O . GLN A 1 297 ? -61.838 -47.079 108.573 1.00 53.59 297 GLN A O 1
ATOM 2587 N N . LYS A 1 298 ? -62.925 -46.456 106.712 1.00 54.06 298 LYS A N 1
ATOM 2588 C CA . LYS A 1 298 ? -63.826 -47.605 106.673 1.00 54.06 298 LYS A CA 1
ATOM 2589 C C . LYS A 1 298 ? -63.213 -48.821 105.975 1.00 54.06 298 LYS A C 1
ATOM 2591 O O . LYS A 1 298 ? -63.690 -49.924 106.225 1.00 54.06 298 LYS A O 1
ATOM 2596 N N . MET A 1 299 ? -62.211 -48.642 105.105 1.00 43.62 299 MET A N 1
ATOM 2597 C CA . MET A 1 299 ? -61.747 -49.707 104.200 1.00 43.62 299 MET A CA 1
ATOM 2598 C C . MET A 1 299 ? -60.224 -49.876 104.033 1.00 43.62 299 MET A C 1
ATOM 2600 O O . MET A 1 299 ? -59.838 -50.601 103.134 1.00 43.62 299 MET A O 1
ATOM 2604 N N . ASP A 1 300 ? -59.372 -49.274 104.869 1.00 40.72 300 ASP A N 1
ATOM 2605 C CA . ASP A 1 300 ? -57.940 -49.614 105.070 1.00 40.72 300 ASP A CA 1
ATOM 2606 C C . ASP A 1 300 ? -57.190 -50.296 103.892 1.00 40.72 300 ASP A C 1
ATOM 2608 O O . ASP A 1 300 ? -56.791 -51.456 103.981 1.00 40.72 300 ASP A O 1
ATOM 2612 N N . PHE A 1 301 ? -56.986 -49.588 102.771 1.00 39.69 301 PHE A N 1
ATOM 2613 C CA . PHE A 1 301 ? -56.122 -50.062 101.677 1.00 39.69 301 PHE A CA 1
ATOM 2614 C C . PHE A 1 301 ? -55.356 -48.920 100.985 1.00 39.69 301 PHE A C 1
ATOM 2616 O O . PHE A 1 301 ? -55.922 -47.878 100.649 1.00 39.69 301 PHE A O 1
ATOM 2623 N N . PHE A 1 302 ? -54.061 -49.153 100.736 1.00 35.16 302 PHE A N 1
ATOM 2624 C CA . PHE A 1 302 ? -53.130 -48.314 99.967 1.00 35.16 302 PHE A CA 1
ATOM 2625 C C . PHE A 1 302 ? -52.612 -49.127 98.768 1.00 35.16 302 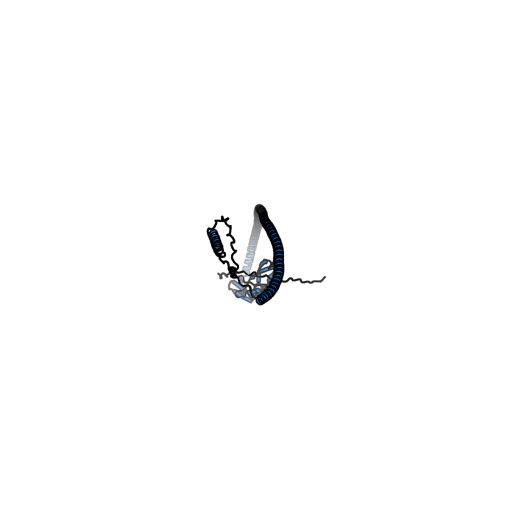PHE A C 1
ATOM 2627 O O . PHE A 1 302 ? -52.085 -50.219 98.965 1.00 35.16 302 PHE A O 1
ATOM 2634 N N . TRP A 1 303 ? -52.717 -48.587 97.551 1.00 38.75 303 TRP A N 1
ATOM 2635 C CA . TRP A 1 303 ? -52.007 -49.091 96.368 1.00 38.75 303 TRP A CA 1
ATOM 2636 C C . TRP A 1 303 ? -51.031 -48.021 95.877 1.00 38.75 303 TRP A C 1
ATOM 2638 O O . TRP A 1 303 ? -51.407 -46.860 95.716 1.00 38.75 303 TRP A O 1
ATOM 2648 N N . ALA A 1 304 ? -49.785 -48.431 95.658 1.00 38.25 304 ALA A N 1
ATOM 2649 C CA . ALA A 1 304 ? -48.756 -47.691 94.947 1.00 38.25 304 ALA A CA 1
ATOM 2650 C C . ALA A 1 304 ? -48.320 -48.567 93.772 1.00 38.25 304 ALA A C 1
ATOM 2652 O O . ALA A 1 304 ? -47.927 -49.702 94.003 1.00 38.25 304 ALA A O 1
ATOM 2653 N N . ASP A 1 305 ? -48.396 -48.034 92.556 1.00 38.91 305 ASP A N 1
ATOM 2654 C CA . ASP A 1 305 ? -47.862 -48.619 91.324 1.00 38.91 305 ASP A CA 1
ATOM 2655 C C . ASP A 1 305 ? -47.480 -47.450 90.397 1.00 38.91 305 ASP A C 1
ATOM 2657 O O . ASP A 1 305 ? -48.096 -46.388 90.482 1.00 38.91 305 ASP A O 1
ATOM 2661 N N . VAL A 1 306 ? -46.551 -47.512 89.445 1.00 35.84 306 VAL A N 1
ATOM 2662 C CA . VAL A 1 306 ? -45.482 -48.438 89.032 1.00 35.84 306 VAL A CA 1
ATOM 2663 C C . VAL A 1 306 ? -44.733 -47.635 87.955 1.00 35.84 306 VAL A C 1
ATOM 2665 O O . VAL A 1 306 ? -45.363 -46.969 87.131 1.00 35.84 306 VAL A O 1
ATOM 2668 N N . GLU A 1 307 ? -43.402 -47.664 87.952 1.00 36.59 307 GLU A N 1
ATOM 2669 C CA . GLU A 1 307 ? -42.584 -47.053 86.894 1.00 36.59 307 GLU A CA 1
ATOM 2670 C C . GLU A 1 307 ? -42.460 -48.001 85.689 1.00 36.59 307 GLU A C 1
ATOM 2672 O O . GLU A 1 307 ? -42.174 -49.189 85.843 1.00 36.59 307 GLU A O 1
ATOM 2677 N N . ALA A 1 308 ? -42.675 -47.473 84.479 1.00 36.84 308 ALA A N 1
ATOM 2678 C CA . ALA A 1 308 ? -42.592 -48.222 83.226 1.00 36.84 308 ALA A CA 1
ATOM 2679 C C . ALA A 1 308 ? -41.134 -48.407 82.767 1.00 36.84 308 ALA A C 1
ATOM 2681 O O . ALA A 1 308 ? -40.362 -47.454 82.654 1.00 36.84 308 ALA A O 1
ATOM 2682 N N . SER A 1 309 ? -40.784 -49.662 82.493 1.00 35.03 309 SER A N 1
ATOM 2683 C CA . SER A 1 309 ? -39.462 -50.165 82.135 1.00 35.03 309 SER A CA 1
ATOM 2684 C C . SER A 1 309 ? -39.163 -50.139 80.624 1.00 35.03 309 SER A C 1
ATOM 2686 O O . SER A 1 309 ? -40.045 -50.065 79.773 1.00 35.03 309 SER A O 1
ATOM 2688 N N . HIS A 1 310 ? -37.858 -50.192 80.339 1.00 42.44 310 HIS A N 1
ATOM 2689 C CA . HIS A 1 310 ? -37.147 -50.232 79.055 1.00 42.44 310 HIS A CA 1
ATOM 2690 C C . HIS A 1 310 ? -37.632 -51.252 77.999 1.00 42.44 310 HIS A C 1
ATOM 2692 O O . HIS A 1 310 ? -37.964 -52.378 78.349 1.00 42.44 310 HIS A O 1
ATOM 2698 N N . CYS A 1 311 ? -37.460 -50.899 76.712 1.00 38.59 311 CYS A N 1
ATOM 2699 C CA . CYS A 1 311 ? -37.146 -51.752 75.536 1.00 38.59 311 CYS A CA 1
ATOM 2700 C C . CYS A 1 311 ? -36.413 -50.834 74.513 1.00 38.59 311 CYS A C 1
ATOM 2702 O O . CYS A 1 311 ? -36.725 -49.647 74.470 1.00 38.59 311 CYS A O 1
ATOM 2704 N N . PHE A 1 312 ? -35.375 -51.195 73.742 1.00 45.59 312 PHE A N 1
ATOM 2705 C CA . PHE A 1 312 ? -35.271 -52.261 72.733 1.00 45.59 312 PHE A CA 1
ATOM 2706 C C . PHE A 1 312 ? -33.797 -52.576 72.373 1.00 45.59 312 PHE A C 1
ATOM 2708 O O . PHE A 1 312 ? -32.991 -51.659 72.198 1.00 45.59 312 PHE A O 1
ATOM 2715 N N . GLU A 1 313 ? -33.489 -53.862 72.169 1.00 53.00 313 GLU A N 1
ATOM 2716 C CA . GLU A 1 313 ? -32.147 -54.431 71.914 1.00 53.00 313 GLU A CA 1
ATOM 2717 C C . GLU A 1 313 ? -31.889 -54.866 70.443 1.00 53.00 313 GLU A C 1
ATOM 2719 O O . GLU A 1 313 ? -30.884 -55.506 70.164 1.00 53.00 313 GLU A O 1
ATOM 2724 N N . GLN A 1 314 ? -32.738 -54.513 69.464 1.00 64.19 314 GLN A N 1
ATOM 2725 C CA . GLN A 1 314 ? -32.676 -55.078 68.091 1.00 64.19 314 GLN A CA 1
ATOM 2726 C C . GLN A 1 314 ? -32.523 -54.029 66.967 1.00 64.19 314 GLN A C 1
ATOM 2728 O O . GLN A 1 314 ? -33.366 -53.903 66.083 1.00 64.19 314 GLN A O 1
ATOM 2733 N N . ARG A 1 315 ? -31.446 -53.230 66.976 1.00 74.50 315 ARG A N 1
ATOM 2734 C CA . ARG A 1 315 ? -31.266 -52.123 66.002 1.00 74.50 315 ARG A CA 1
ATOM 2735 C C . ARG A 1 315 ? -30.723 -52.547 64.630 1.00 74.50 315 ARG A C 1
ATOM 2737 O O . ARG A 1 315 ? -31.080 -51.941 63.625 1.00 74.50 315 ARG A O 1
ATOM 2744 N N . VAL A 1 316 ? -29.873 -53.573 64.565 1.00 80.94 316 VAL A N 1
ATOM 2745 C CA . VAL A 1 316 ? -29.249 -54.019 63.299 1.00 80.94 316 VAL A CA 1
ATOM 2746 C C . VAL A 1 316 ? -30.214 -54.825 62.432 1.00 80.94 316 VAL A C 1
ATOM 2748 O O . VAL A 1 316 ? -30.154 -54.743 61.207 1.00 80.94 316 VAL A O 1
ATOM 2751 N N . GLU A 1 317 ? -31.127 -55.566 63.057 1.00 81.31 317 GLU A N 1
ATOM 2752 C CA . GLU A 1 317 ? -32.161 -56.338 62.358 1.00 81.31 317 GLU A CA 1
ATOM 2753 C C . GLU A 1 317 ? -33.120 -55.404 61.610 1.00 81.31 317 GLU A C 1
ATOM 2755 O O . GLU A 1 317 ? -33.342 -55.593 60.417 1.00 81.31 317 GLU A O 1
ATOM 2760 N N . ALA A 1 318 ? -33.534 -54.299 62.241 1.00 82.25 318 ALA A N 1
ATOM 2761 C CA . ALA A 1 318 ? -34.346 -53.273 61.589 1.00 82.25 318 ALA A CA 1
ATOM 2762 C C . ALA A 1 318 ? -33.665 -52.643 60.353 1.00 82.25 318 ALA A C 1
ATOM 2764 O O . ALA A 1 318 ? -34.341 -52.345 59.372 1.00 82.25 318 ALA A O 1
ATOM 2765 N N . CYS A 1 319 ? -32.334 -52.468 60.353 1.00 86.81 319 CYS A N 1
ATOM 2766 C CA . CYS A 1 319 ? -31.609 -51.927 59.190 1.00 86.81 319 CYS A CA 1
ATOM 2767 C C . CYS A 1 319 ? -31.702 -52.849 57.971 1.00 86.81 319 CYS A C 1
ATOM 2769 O O . CYS A 1 319 ? -31.933 -52.374 56.862 1.00 86.81 319 CYS A O 1
ATOM 2771 N N . LYS A 1 320 ? -31.559 -54.163 58.172 1.00 87.50 320 LYS A N 1
ATOM 2772 C CA . LYS A 1 320 ? -31.603 -55.140 57.074 1.00 87.50 320 LYS A CA 1
ATOM 2773 C C . LYS A 1 320 ? -32.983 -55.219 56.421 1.00 87.50 320 LYS A C 1
ATOM 2775 O O . LYS A 1 320 ? -33.067 -55.468 55.228 1.00 87.50 320 LYS A O 1
ATOM 2780 N N . GLU A 1 321 ? -34.037 -54.972 57.194 1.00 86.88 321 GLU A N 1
ATOM 2781 C CA . GLU A 1 321 ? -35.432 -55.062 56.745 1.00 86.88 321 GLU A CA 1
ATOM 2782 C C . GLU A 1 321 ? -36.016 -53.727 56.255 1.00 86.88 321 GLU A C 1
ATOM 2784 O O . GLU A 1 321 ? -37.188 -53.675 55.888 1.00 86.88 321 GLU A O 1
ATOM 2789 N N . THR A 1 322 ? -35.236 -52.639 56.248 1.00 84.31 322 THR A N 1
ATOM 2790 C CA . THR A 1 322 ? -35.706 -51.318 55.799 1.00 84.31 322 THR A CA 1
ATOM 2791 C C . THR A 1 322 ? -35.238 -51.046 54.363 1.00 84.31 322 THR A C 1
ATOM 2793 O O . THR A 1 322 ? -34.137 -50.524 54.166 1.00 84.31 322 THR A O 1
ATOM 2796 N N . PRO A 1 323 ? -36.035 -51.381 53.330 1.00 85.44 323 PRO A N 1
ATOM 2797 C CA . PRO A 1 323 ? -35.669 -51.107 51.948 1.00 85.44 323 PRO A CA 1
ATOM 2798 C C . PRO A 1 323 ? -35.741 -49.603 51.645 1.00 85.44 323 PRO A C 1
ATOM 2800 O O . PRO A 1 323 ? -36.626 -48.893 52.128 1.00 85.44 323 PRO A O 1
ATOM 2803 N N . LEU A 1 324 ? -34.827 -49.122 50.801 1.00 84.62 324 LEU A N 1
ATOM 2804 C CA . LEU A 1 324 ? -34.766 -47.729 50.353 1.00 84.62 324 LEU A CA 1
ATOM 2805 C C . LEU A 1 324 ? -35.089 -47.652 48.856 1.00 84.62 324 LEU A C 1
ATOM 2807 O O . LEU A 1 324 ? -34.656 -48.501 48.076 1.00 84.62 324 LEU A O 1
ATOM 2811 N N . SER A 1 325 ? -35.833 -46.626 48.443 1.00 84.00 325 SER A N 1
ATOM 2812 C CA . SER A 1 325 ? -36.075 -46.344 47.026 1.00 84.00 325 SER A CA 1
ATOM 2813 C C . SER A 1 325 ? -34.869 -45.623 46.426 1.00 84.00 325 SER A C 1
ATOM 2815 O O . SER A 1 325 ? -34.724 -44.415 46.612 1.00 84.00 325 SER A O 1
ATOM 2817 N N . ILE A 1 326 ? -34.042 -46.343 45.670 1.00 76.19 326 ILE A N 1
ATOM 2818 C CA . ILE A 1 326 ? -32.919 -45.784 44.905 1.00 76.19 326 ILE A CA 1
ATOM 2819 C C . ILE A 1 326 ? -33.268 -45.923 43.422 1.00 76.19 326 ILE A C 1
ATOM 2821 O O . ILE A 1 326 ? -33.614 -47.011 42.959 1.00 76.19 326 ILE A O 1
ATOM 2825 N N . SER A 1 327 ? -33.287 -44.803 42.692 1.00 75.00 327 SER A N 1
ATOM 2826 C CA . SER A 1 327 ? -33.641 -44.762 41.261 1.00 75.00 327 SER A CA 1
ATOM 2827 C C . SER A 1 327 ? -35.007 -45.395 40.922 1.00 75.00 327 SER A C 1
ATOM 2829 O O . SER A 1 327 ? -35.207 -45.973 39.857 1.00 75.00 327 SER A O 1
ATOM 2831 N N . GLY A 1 328 ? -35.973 -45.294 41.846 1.00 79.38 328 GLY A N 1
ATOM 2832 C CA . GLY A 1 328 ? -37.341 -45.806 41.680 1.00 79.38 328 GLY A CA 1
ATOM 2833 C C . GLY A 1 328 ? -37.513 -47.311 41.925 1.00 79.38 328 GLY A C 1
ATOM 2834 O O . GLY A 1 328 ? -38.628 -47.816 41.794 1.00 79.38 328 GLY A O 1
ATOM 2835 N N . GLN A 1 329 ? -36.451 -48.028 42.303 1.00 78.12 329 GLN A N 1
ATOM 2836 C CA . GLN A 1 329 ? -36.518 -49.425 42.734 1.00 78.12 329 GLN A CA 1
ATOM 2837 C C . GLN A 1 329 ? -36.250 -49.524 44.239 1.00 78.12 329 GLN A C 1
ATOM 2839 O O . GLN A 1 329 ? -35.298 -48.940 44.754 1.00 78.12 329 GLN A O 1
ATOM 2844 N N . MET A 1 330 ? -37.092 -50.274 44.954 1.00 87.25 330 MET A N 1
ATOM 2845 C CA . MET A 1 330 ? -36.865 -50.580 46.368 1.00 87.25 330 MET A CA 1
ATOM 2846 C C . MET A 1 330 ? -35.748 -51.617 46.469 1.00 87.25 330 MET A C 1
ATOM 2848 O O . MET A 1 330 ? -35.906 -52.737 45.982 1.00 87.25 330 MET A O 1
ATOM 2852 N N . LYS A 1 331 ? -34.624 -51.244 47.080 1.00 86.62 331 LYS A N 1
ATOM 2853 C CA . LYS A 1 331 ? -33.470 -52.124 47.285 1.00 86.62 331 LYS A CA 1
ATOM 2854 C C . LYS A 1 331 ? -33.191 -52.276 48.776 1.00 86.62 331 LYS A C 1
ATOM 2856 O O . LYS A 1 331 ? -33.225 -51.307 49.539 1.00 86.62 331 LYS A O 1
ATOM 2861 N N . GLU A 1 332 ? -32.906 -53.503 49.187 1.00 91.19 332 GLU A N 1
ATOM 2862 C CA . GLU A 1 332 ? -32.430 -53.806 50.535 1.00 91.19 332 GLU A CA 1
ATOM 2863 C C . GLU A 1 332 ? -30.922 -53.523 50.636 1.00 91.19 332 GLU A C 1
ATOM 2865 O O . GLU A 1 332 ? -30.204 -53.654 49.636 1.00 91.19 332 GLU A O 1
ATOM 2870 N N . PRO A 1 333 ? -30.424 -53.095 51.808 1.00 91.44 333 PRO A N 1
ATOM 2871 C CA . PRO A 1 333 ? -29.001 -52.852 51.996 1.00 91.44 333 PRO A CA 1
ATOM 2872 C C . PRO A 1 333 ? -28.212 -54.166 51.920 1.00 91.44 333 PRO A C 1
ATOM 2874 O O . PRO A 1 333 ? -28.539 -55.151 52.577 1.00 91.44 333 PRO A O 1
ATOM 2877 N N . VAL A 1 334 ? -27.121 -54.159 51.156 1.00 91.31 334 VAL A N 1
ATOM 2878 C CA . VAL A 1 334 ? -26.173 -55.278 51.015 1.00 91.31 334 VAL A CA 1
ATOM 2879 C C . VAL A 1 334 ? -25.417 -55.520 52.324 1.00 91.31 334 VAL A C 1
ATOM 2881 O O . VAL A 1 334 ? -25.105 -56.658 52.678 1.00 91.31 334 VAL A O 1
ATOM 2884 N N . HIS A 1 335 ? -25.143 -54.451 53.075 1.00 92.00 335 HIS A N 1
ATOM 2885 C CA . HIS A 1 335 ? -24.449 -54.521 54.356 1.00 92.00 335 HIS A CA 1
ATOM 2886 C C . HIS A 1 335 ? -25.019 -53.505 55.352 1.00 92.00 335 HIS A C 1
ATOM 2888 O O . HIS A 1 335 ? -25.251 -52.358 54.985 1.00 92.00 335 HIS A O 1
ATOM 2894 N N . CYS A 1 336 ? -25.211 -53.914 56.610 1.00 91.19 336 CYS A N 1
ATOM 2895 C CA . CYS A 1 336 ? -25.570 -53.024 57.718 1.00 91.19 336 CYS A CA 1
ATOM 2896 C C . CYS A 1 336 ? -24.486 -53.090 58.800 1.00 91.19 336 CYS A C 1
ATOM 2898 O O . CYS A 1 336 ? -24.176 -54.179 59.286 1.00 91.19 336 CYS A O 1
ATOM 2900 N N . GLU A 1 337 ? -23.952 -51.937 59.197 1.00 91.12 337 GLU A N 1
ATOM 2901 C CA . GLU A 1 337 ? -22.887 -51.797 60.196 1.00 91.12 337 GLU A CA 1
ATOM 2902 C C . GLU A 1 337 ? -23.387 -50.949 61.380 1.00 91.12 337 GLU A C 1
ATOM 2904 O O . GLU A 1 337 ? -23.835 -49.817 61.188 1.00 91.12 337 GLU A O 1
ATOM 2909 N N . ASP A 1 338 ? -23.325 -51.476 62.610 1.00 87.12 338 ASP A N 1
ATOM 2910 C CA . ASP A 1 338 ? -23.606 -50.696 63.826 1.00 87.12 338 ASP A CA 1
ATOM 2911 C C . ASP A 1 338 ? -22.340 -49.975 64.281 1.00 87.12 338 ASP A C 1
ATOM 2913 O O . ASP A 1 338 ? -21.396 -50.587 64.792 1.00 87.12 338 ASP A O 1
ATOM 2917 N N . LYS A 1 339 ? -22.321 -48.656 64.106 1.00 85.88 339 LYS A N 1
ATOM 2918 C CA . LYS A 1 339 ? -21.222 -47.810 64.568 1.00 85.88 339 LYS A CA 1
ATOM 2919 C C . LYS A 1 339 ? -21.555 -47.318 65.966 1.00 85.88 339 LYS A C 1
ATOM 2921 O O . LYS A 1 339 ? -21.929 -46.160 66.140 1.00 85.88 339 LYS A O 1
ATOM 2926 N N . ALA A 1 340 ? -21.459 -48.235 66.932 1.00 70.56 340 ALA A N 1
ATOM 2927 C CA . ALA A 1 340 ? -21.746 -48.071 68.360 1.00 70.56 340 ALA A CA 1
ATOM 2928 C C . ALA A 1 340 ? -21.831 -46.600 68.831 1.00 70.56 340 ALA A C 1
ATOM 2930 O O . ALA A 1 340 ? -20.827 -45.895 68.921 1.00 70.56 340 ALA A O 1
ATOM 2931 N N . GLY A 1 341 ? -23.050 -46.142 69.137 1.00 74.44 341 GLY A N 1
ATOM 2932 C CA . GLY A 1 341 ? -23.343 -44.783 69.620 1.00 74.44 341 GLY A CA 1
ATOM 2933 C C . GLY A 1 341 ? -23.755 -43.770 68.542 1.00 74.44 341 GLY A C 1
ATOM 2934 O O . GLY A 1 341 ? -24.450 -42.811 68.868 1.00 74.44 341 GLY A O 1
ATOM 2935 N N . LEU A 1 342 ? -23.410 -44.001 67.272 1.00 72.12 342 LEU A N 1
ATOM 2936 C CA . LEU A 1 342 ? -23.809 -43.160 66.129 1.00 72.12 342 LEU A CA 1
ATOM 2937 C C . LEU A 1 342 ? -24.997 -43.731 65.340 1.00 72.12 342 LEU A C 1
ATOM 2939 O O . LEU A 1 342 ? -25.574 -43.036 64.508 1.00 72.12 342 LEU A O 1
ATOM 2943 N N . GLY A 1 343 ? -25.394 -44.969 65.636 1.00 83.75 343 GLY A N 1
ATOM 2944 C CA . GLY A 1 343 ? -26.499 -45.661 64.976 1.00 83.75 343 GLY A CA 1
ATOM 2945 C C . GLY A 1 343 ? -26.030 -46.700 63.957 1.00 83.75 343 GLY A C 1
ATOM 2946 O O . GLY A 1 343 ? -24.837 -46.971 63.813 1.00 83.75 343 GLY A O 1
ATOM 2947 N N . VAL A 1 344 ? -27.000 -47.305 63.269 1.00 88.69 344 VAL A N 1
ATOM 2948 C CA . VAL A 1 344 ? -26.776 -48.361 62.273 1.00 88.69 344 VAL A CA 1
ATOM 2949 C C . VAL A 1 344 ? -26.803 -47.757 60.869 1.00 88.69 344 VAL A C 1
ATOM 2951 O O . VAL A 1 344 ? -27.719 -47.005 60.543 1.00 88.69 344 VAL A O 1
ATOM 2954 N N . TYR A 1 345 ? -25.817 -48.096 60.040 1.00 89.06 345 TYR A N 1
ATOM 2955 C CA . TYR A 1 345 ? -25.662 -47.612 58.666 1.00 89.06 345 TYR A CA 1
ATOM 2956 C C . TYR A 1 345 ? -25.883 -48.752 57.671 1.00 89.06 345 TYR A C 1
ATOM 2958 O O . TYR A 1 345 ? -25.239 -49.790 57.792 1.00 89.06 345 TYR A O 1
ATOM 2966 N N . GLY A 1 346 ? -26.752 -48.553 56.677 1.00 88.88 346 GLY A N 1
ATOM 2967 C CA . GLY A 1 346 ? -26.923 -49.457 55.534 1.00 88.88 346 GLY A CA 1
ATOM 2968 C C . GLY A 1 346 ? -26.051 -49.044 54.342 1.00 88.88 346 GLY A C 1
ATOM 2969 O O . GLY A 1 346 ? -25.819 -47.856 54.128 1.00 88.88 346 GLY A O 1
ATOM 2970 N N . THR A 1 347 ? -25.561 -50.013 53.571 1.00 86.62 347 THR A N 1
ATOM 2971 C CA . THR A 1 347 ? -24.824 -49.826 52.309 1.00 86.62 347 THR A CA 1
ATOM 2972 C C . THR A 1 347 ? -25.561 -50.556 51.195 1.00 86.62 347 THR A C 1
ATOM 2974 O O . THR A 1 347 ? -25.881 -51.732 51.353 1.00 86.62 347 THR A O 1
ATOM 2977 N N . TRP A 1 348 ? -25.804 -49.892 50.067 1.00 89.25 348 TRP A N 1
ATOM 2978 C CA . TRP A 1 348 ? -26.475 -50.457 48.893 1.00 89.25 348 TRP A CA 1
ATOM 2979 C C . TRP A 1 348 ? -25.495 -50.500 47.716 1.00 89.25 348 TRP A C 1
ATOM 2981 O O . TRP A 1 348 ? -24.773 -49.531 47.493 1.00 89.25 348 TRP A O 1
ATOM 2991 N N . GLU A 1 349 ? -25.467 -51.601 46.961 1.00 82.56 349 GLU A N 1
ATOM 2992 C CA . GLU A 1 349 ? -24.715 -51.685 45.702 1.00 82.56 349 GLU A CA 1
ATOM 2993 C C . GLU A 1 349 ? -25.660 -51.440 44.523 1.00 82.56 349 GLU A C 1
ATOM 2995 O O . GLU A 1 349 ? -26.660 -52.140 44.341 1.00 82.56 349 GLU A O 1
ATOM 3000 N N . GLU A 1 350 ? -25.348 -50.439 43.705 1.00 75.50 350 GLU A N 1
ATOM 3001 C CA . GLU A 1 350 ? -26.100 -50.134 42.494 1.00 75.50 350 GLU A CA 1
ATOM 3002 C C . GLU A 1 350 ? -25.327 -50.611 41.261 1.00 75.50 350 GLU A C 1
ATOM 3004 O O . GLU A 1 350 ? -24.381 -49.981 40.794 1.00 75.50 350 GLU A O 1
ATOM 3009 N N . GLY A 1 351 ? -25.718 -51.772 40.732 1.00 68.19 351 GLY A N 1
ATOM 3010 C CA . GLY A 1 351 ? -25.227 -52.244 39.442 1.00 68.19 351 GLY A CA 1
ATOM 3011 C C . GLY A 1 351 ? -25.862 -51.453 38.298 1.00 68.19 351 GLY A C 1
ATOM 3012 O O . GLY A 1 351 ? -27.084 -51.454 38.164 1.00 68.19 351 GLY A O 1
ATOM 3013 N N . GLY A 1 352 ? -25.035 -50.833 37.452 1.00 66.31 352 GLY A N 1
ATOM 3014 C CA . GLY A 1 352 ? -25.480 -50.204 36.201 1.00 66.31 352 GLY A CA 1
ATOM 3015 C C . GLY A 1 352 ? -25.670 -48.688 36.241 1.00 66.31 352 GLY A C 1
ATOM 3016 O O . GLY A 1 352 ? -26.279 -48.144 35.323 1.00 66.31 352 GLY A O 1
ATOM 3017 N N . ASP A 1 353 ? -25.144 -48.005 37.256 1.00 58.41 353 ASP A N 1
ATOM 3018 C CA . ASP A 1 353 ? -25.223 -46.549 37.332 1.00 58.41 353 ASP A CA 1
ATOM 3019 C C . ASP A 1 353 ? -24.365 -45.905 36.225 1.00 58.41 353 ASP A C 1
ATOM 3021 O O . ASP A 1 353 ? -23.133 -45.991 36.226 1.00 58.41 353 ASP A O 1
ATOM 3025 N N . ALA A 1 354 ? -25.023 -45.272 35.246 1.00 57.09 354 ALA A N 1
ATOM 3026 C CA . ALA A 1 354 ? -24.384 -44.573 34.121 1.00 57.09 354 ALA A CA 1
ATOM 3027 C C . ALA A 1 354 ? -23.465 -43.419 34.579 1.00 57.09 354 ALA A C 1
ATOM 3029 O O . ALA A 1 354 ? -22.601 -42.950 33.841 1.00 57.09 354 ALA A O 1
ATOM 3030 N N . THR A 1 355 ? -23.610 -43.003 35.832 1.00 62.47 355 THR A N 1
ATOM 3031 C CA . THR A 1 355 ? -22.745 -42.080 36.572 1.00 62.47 355 THR A CA 1
ATOM 3032 C C . THR A 1 355 ? -21.323 -42.613 36.777 1.00 62.47 355 THR A C 1
ATOM 3034 O O . THR A 1 355 ? -20.409 -41.824 36.998 1.00 62.47 355 THR A O 1
ATOM 3037 N N . CYS A 1 356 ? -21.097 -43.929 36.677 1.00 72.56 356 CYS A N 1
ATOM 3038 C CA . CYS A 1 356 ? -19.770 -44.540 36.817 1.00 72.56 356 CYS A CA 1
ATOM 3039 C C . CYS A 1 356 ? -19.027 -44.778 35.490 1.00 72.56 356 CYS A C 1
ATOM 3041 O O . CYS A 1 356 ? -17.880 -45.232 35.533 1.00 72.56 356 CYS A O 1
ATOM 3043 N N . SER A 1 35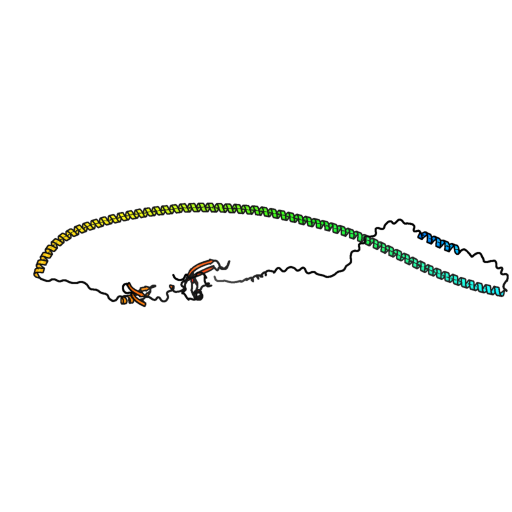7 ? -19.649 -44.511 34.336 1.00 81.38 357 SER A N 1
ATOM 3044 C CA . SER A 1 357 ? -18.958 -44.507 33.038 1.00 81.38 357 SER A CA 1
ATOM 3045 C C . SER A 1 357 ? -18.274 -43.165 32.778 1.00 81.38 357 SER A C 1
ATOM 3047 O O . SER A 1 357 ? -18.731 -42.124 33.251 1.00 81.38 357 SER A O 1
ATOM 3049 N N . THR A 1 358 ? -17.179 -43.184 32.015 1.00 87.56 358 THR A N 1
ATOM 3050 C CA . THR A 1 358 ? -16.619 -41.967 31.419 1.00 87.56 358 THR A CA 1
ATOM 3051 C C . THR A 1 358 ? -17.679 -41.301 30.554 1.00 87.56 358 THR A C 1
ATOM 3053 O O . THR A 1 358 ? -18.417 -41.977 29.838 1.00 87.56 358 THR A O 1
ATOM 3056 N N . TYR A 1 359 ? -17.767 -39.980 30.622 1.00 91.12 359 TYR A N 1
ATOM 3057 C CA . TYR A 1 359 ? -18.719 -39.204 29.832 1.00 91.12 359 TYR A CA 1
ATOM 3058 C C . TYR A 1 359 ? -18.048 -37.943 29.296 1.00 91.12 359 TYR A C 1
ATOM 3060 O O . TYR A 1 359 ? -17.003 -37.517 29.791 1.00 91.12 359 TYR A O 1
ATOM 3068 N N . PHE A 1 360 ? -18.635 -37.362 28.253 1.00 92.75 360 PHE A N 1
ATOM 3069 C CA . PHE A 1 360 ? -18.213 -36.070 27.727 1.00 92.75 360 PHE A CA 1
ATOM 3070 C C . PHE A 1 360 ? -19.024 -34.962 28.405 1.00 92.75 360 PHE A C 1
ATOM 3072 O O . PHE A 1 360 ? -20.249 -34.977 28.312 1.00 92.75 360 PHE A O 1
ATOM 3079 N N . ASP A 1 361 ? -18.351 -34.039 29.091 1.00 88.94 361 ASP A N 1
ATOM 3080 C CA . ASP A 1 361 ? -18.994 -32.989 29.893 1.00 88.94 361 ASP A CA 1
ATOM 3081 C C . ASP A 1 361 ? -19.267 -31.727 29.054 1.00 88.94 361 ASP A C 1
ATOM 3083 O O . ASP A 1 361 ? -20.319 -31.586 28.427 1.00 88.94 361 ASP A O 1
ATOM 3087 N N . TRP A 1 362 ? -18.291 -30.819 28.962 1.00 89.56 362 TRP A N 1
ATOM 3088 C CA . TRP A 1 362 ? -18.422 -29.582 28.195 1.00 89.56 362 TRP A CA 1
ATOM 3089 C C . TRP A 1 362 ? -17.861 -29.709 26.776 1.00 89.56 362 TRP A C 1
ATOM 3091 O O . TRP A 1 362 ? -16.919 -30.461 26.502 1.00 89.56 362 TRP A O 1
ATOM 3101 N N . PHE A 1 363 ? -18.429 -28.918 25.863 1.00 91.81 363 PHE A N 1
ATOM 3102 C CA . PHE A 1 363 ? -18.009 -28.838 24.469 1.00 91.81 363 PHE A CA 1
ATOM 3103 C C . PHE A 1 363 ? -17.525 -27.431 24.101 1.00 91.81 363 PHE A C 1
ATOM 3105 O O . PHE A 1 363 ? -17.976 -26.421 24.642 1.00 91.81 363 PHE A O 1
ATOM 3112 N N . LYS A 1 364 ? -16.617 -27.357 23.129 1.00 94.50 364 LYS A N 1
ATOM 3113 C CA . LYS A 1 364 ? -16.117 -26.123 22.529 1.00 94.50 364 LYS A CA 1
ATOM 3114 C C . LYS A 1 364 ? -16.239 -26.193 21.023 1.00 94.50 364 LYS A C 1
ATOM 3116 O O . LYS A 1 364 ? -15.661 -27.059 20.371 1.00 94.50 364 LYS A O 1
ATOM 3121 N N . ASP A 1 365 ? -16.965 -25.235 20.478 1.00 95.00 365 ASP A N 1
ATOM 3122 C CA . ASP A 1 365 ? -17.097 -25.053 19.042 1.00 9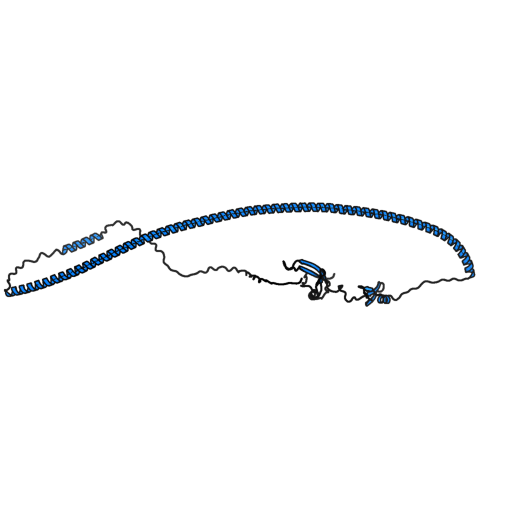5.00 365 ASP A CA 1
ATOM 3123 C C . ASP A 1 365 ? -15.780 -24.536 18.444 1.00 95.00 365 ASP A C 1
ATOM 3125 O O . ASP A 1 365 ? -15.232 -23.524 18.891 1.00 95.00 365 ASP A O 1
ATOM 3129 N N . LYS A 1 366 ? -15.247 -25.251 17.451 1.00 95.94 366 LYS A N 1
ATOM 3130 C CA . LYS A 1 366 ? -14.032 -24.881 16.710 1.00 95.94 366 LYS A CA 1
ATOM 3131 C C . LYS A 1 366 ? -14.333 -24.319 15.323 1.00 95.94 366 LYS A C 1
ATOM 3133 O O . LYS A 1 366 ? -13.401 -24.025 14.579 1.00 95.94 366 LYS A O 1
ATOM 3138 N N . GLY A 1 367 ? -15.607 -24.122 14.992 1.00 95.00 367 GLY A N 1
ATOM 3139 C CA . GLY A 1 367 ? -16.042 -23.624 13.698 1.00 95.00 367 GLY A CA 1
ATOM 3140 C C . GLY A 1 367 ? -15.973 -24.687 12.602 1.00 95.00 367 GLY A C 1
ATOM 3141 O O . GLY A 1 367 ? -15.966 -25.892 12.860 1.00 95.00 367 GLY A O 1
ATOM 3142 N N . CYS A 1 368 ? -15.985 -24.237 11.349 1.00 95.38 368 CYS A N 1
ATOM 3143 C CA . CYS A 1 368 ? -15.987 -25.122 10.187 1.00 95.38 368 CYS A CA 1
ATOM 3144 C C . CYS A 1 368 ? -14.614 -25.776 9.978 1.00 95.38 368 CYS A C 1
ATOM 3146 O O . CYS A 1 368 ? -13.593 -25.094 10.023 1.00 95.38 368 CYS A O 1
ATOM 3148 N N . THR A 1 369 ? -14.587 -27.077 9.673 1.00 91.75 369 THR A N 1
ATOM 3149 C CA . THR A 1 369 ? -13.335 -27.824 9.436 1.00 91.75 369 THR A CA 1
ATOM 3150 C C . THR A 1 369 ? -12.554 -27.284 8.231 1.00 91.75 369 THR A C 1
ATOM 3152 O O . THR A 1 369 ? -11.327 -27.305 8.230 1.00 91.75 369 THR A O 1
ATOM 3155 N N . ALA A 1 370 ? -13.256 -26.788 7.209 1.00 90.56 370 ALA A N 1
ATOM 3156 C CA . ALA A 1 370 ? -12.687 -26.093 6.058 1.00 90.56 370 ALA A CA 1
ATOM 3157 C C . ALA A 1 370 ? -13.740 -25.146 5.444 1.00 90.56 370 ALA A C 1
ATOM 3159 O O . ALA A 1 370 ? -14.942 -25.378 5.623 1.00 90.56 370 ALA A O 1
ATOM 3160 N N . PRO A 1 371 ? -13.336 -24.099 4.698 1.00 89.31 371 PRO A N 1
ATOM 3161 C CA . PRO A 1 371 ? -14.276 -23.276 3.942 1.00 89.31 371 PRO A CA 1
ATOM 3162 C C . PRO A 1 371 ? -15.112 -24.150 2.996 1.00 89.31 371 PRO A C 1
ATOM 3164 O O . PRO A 1 371 ? -14.561 -24.958 2.253 1.00 89.31 371 PRO A O 1
ATOM 3167 N N . ASN A 1 372 ? -16.438 -23.992 3.028 1.00 91.75 372 ASN A N 1
ATOM 3168 C CA . ASN A 1 372 ? -17.408 -24.728 2.201 1.00 91.75 372 ASN A CA 1
ATOM 3169 C C . ASN A 1 372 ? -17.525 -26.247 2.445 1.00 91.75 372 ASN A C 1
ATOM 3171 O O . ASN A 1 372 ? -18.175 -26.924 1.653 1.00 91.75 372 ASN A O 1
ATOM 3175 N N . SER A 1 373 ? -16.964 -26.809 3.524 1.00 93.69 373 SER A N 1
ATOM 3176 C CA . SER A 1 373 ? -17.132 -28.248 3.806 1.00 93.69 373 SER A CA 1
ATOM 3177 C C . SER A 1 373 ? -18.543 -28.621 4.273 1.00 93.69 373 SER A C 1
ATOM 3179 O O . SER A 1 373 ? -18.932 -29.780 4.175 1.00 93.69 373 SER A O 1
ATOM 3181 N N . GLY A 1 374 ? -19.284 -27.663 4.843 1.00 92.69 374 GLY A N 1
ATOM 3182 C CA . GLY A 1 374 ? -20.543 -27.929 5.547 1.00 92.69 374 GLY A CA 1
ATOM 3183 C C . GLY A 1 374 ? -20.369 -28.715 6.855 1.00 92.69 374 GLY A C 1
ATOM 3184 O O . GLY A 1 374 ? -21.361 -29.059 7.489 1.00 92.69 374 GLY A O 1
ATOM 3185 N N . LEU A 1 375 ? -19.127 -28.988 7.273 1.00 91.81 375 LEU A N 1
ATOM 3186 C CA . LEU A 1 375 ? -18.796 -29.736 8.484 1.00 91.81 375 LEU A CA 1
ATOM 3187 C C . LEU A 1 375 ? -18.286 -28.785 9.563 1.00 91.81 375 LEU A C 1
ATOM 3189 O O . LEU A 1 375 ? -17.356 -28.007 9.323 1.00 91.81 375 LEU A O 1
ATOM 3193 N N . ARG A 1 376 ? -18.875 -28.876 10.757 1.00 93.75 376 ARG A N 1
ATOM 3194 C CA . ARG A 1 376 ? -18.501 -28.096 11.940 1.00 93.75 376 ARG A CA 1
ATOM 3195 C C . ARG A 1 376 ? -17.840 -29.004 12.966 1.00 93.75 376 ARG A C 1
ATOM 3197 O O . ARG A 1 376 ? -18.325 -30.103 13.217 1.00 93.75 376 ARG A O 1
ATOM 3204 N N . ARG A 1 377 ? -16.726 -28.554 13.535 1.00 94.94 377 ARG A N 1
ATOM 3205 C CA . ARG A 1 377 ? -15.938 -29.317 14.501 1.00 94.94 377 ARG A CA 1
ATOM 3206 C C . ARG A 1 377 ? -16.264 -28.860 15.917 1.00 94.94 377 ARG A C 1
ATOM 3208 O O . ARG A 1 377 ? -16.128 -27.681 16.238 1.00 94.94 377 ARG A O 1
ATOM 3215 N N . TYR A 1 378 ? -16.602 -29.817 16.769 1.00 95.44 378 TYR A N 1
ATOM 3216 C CA . TYR A 1 378 ? -16.744 -29.629 18.207 1.00 95.44 378 TYR A CA 1
ATOM 3217 C C . TYR A 1 378 ? -15.667 -30.441 18.924 1.00 95.44 378 TYR A C 1
ATOM 3219 O O . TYR A 1 378 ? -15.324 -31.542 18.502 1.00 95.44 378 TYR A O 1
ATOM 3227 N N . GLU A 1 379 ? -15.103 -29.883 19.986 1.00 95.25 379 GLU A N 1
ATOM 3228 C CA . GLU A 1 379 ? -14.210 -30.601 20.896 1.00 95.25 379 GLU A CA 1
ATOM 3229 C C . GLU A 1 379 ? -14.917 -30.791 22.228 1.00 95.25 379 GLU A C 1
ATOM 3231 O O . GLU A 1 379 ? -15.516 -29.841 22.723 1.00 95.25 379 GLU A O 1
ATOM 3236 N N . MET A 1 380 ? -14.842 -31.986 22.807 1.00 94.00 380 MET A N 1
ATOM 3237 C CA . MET A 1 380 ? -15.449 -32.292 24.102 1.00 94.00 380 MET A CA 1
ATOM 3238 C C . MET A 1 380 ? -14.392 -32.814 25.069 1.00 94.00 380 MET A C 1
ATOM 3240 O O . MET A 1 380 ? -13.476 -33.532 24.659 1.00 94.00 380 MET A O 1
ATOM 3244 N N . TYR A 1 381 ? -14.516 -32.448 26.343 1.00 92.56 381 TYR A N 1
ATOM 3245 C CA . TYR A 1 381 ? -13.654 -32.961 27.404 1.00 92.56 381 TYR A CA 1
ATOM 3246 C C . TYR A 1 381 ? -14.274 -34.208 28.036 1.00 92.56 381 TYR A C 1
ATOM 3248 O O . TYR A 1 381 ? -15.474 -34.233 28.301 1.00 92.56 381 TYR A O 1
ATOM 3256 N N . MET A 1 382 ? -13.460 -35.242 28.255 1.00 92.00 382 MET A N 1
ATOM 3257 C CA . MET A 1 382 ? -13.903 -36.490 28.874 1.00 92.00 382 MET A CA 1
ATOM 3258 C C . MET A 1 382 ? -13.614 -36.460 30.373 1.00 92.00 382 MET A C 1
ATOM 3260 O O . MET A 1 382 ? -12.467 -36.268 30.781 1.00 92.00 382 MET A O 1
ATOM 3264 N N . GLU A 1 383 ? -14.646 -36.680 31.177 1.00 92.06 383 GLU A N 1
ATOM 3265 C CA . GLU A 1 383 ? -14.561 -36.762 32.631 1.00 92.06 383 GLU A CA 1
ATOM 3266 C C . GLU A 1 383 ? -14.664 -38.205 33.134 1.00 92.06 383 GLU A C 1
ATOM 3268 O O . GLU A 1 383 ? -14.997 -39.134 32.395 1.00 92.06 383 GLU A O 1
ATOM 3273 N N . ASN A 1 384 ? -14.373 -38.373 34.428 1.00 89.94 384 ASN A N 1
ATOM 3274 C CA . ASN A 1 384 ? -14.523 -39.627 35.167 1.00 89.94 384 ASN A CA 1
ATOM 3275 C C . ASN A 1 384 ? -13.622 -40.782 34.679 1.00 89.94 384 ASN A C 1
ATOM 3277 O O . ASN A 1 384 ? -13.947 -41.956 34.852 1.00 89.94 384 ASN A O 1
ATOM 3281 N N . LEU A 1 385 ? -12.473 -40.457 34.074 1.00 90.81 385 LEU A N 1
ATOM 3282 C CA . LEU A 1 385 ? -11.451 -41.441 33.713 1.00 90.81 385 LEU A CA 1
ATOM 3283 C C . LEU A 1 385 ? -10.721 -41.914 34.979 1.00 90.81 385 LEU A C 1
ATOM 3285 O O . LEU A 1 385 ? -10.152 -41.093 35.706 1.00 90.81 385 LEU A O 1
ATOM 3289 N N . ARG A 1 386 ? -10.714 -43.223 35.261 1.00 86.88 386 ARG A N 1
ATOM 3290 C CA . ARG A 1 386 ? -10.086 -43.731 36.487 1.00 86.88 386 ARG A CA 1
ATOM 3291 C C . ARG A 1 386 ? -8.561 -43.756 36.344 1.00 86.88 386 ARG A C 1
ATOM 3293 O O . ARG A 1 386 ? -8.040 -43.970 35.246 1.00 86.88 386 ARG A O 1
ATOM 3300 N N . PRO A 1 387 ? -7.805 -43.579 37.444 1.00 88.06 387 PRO A N 1
ATOM 3301 C CA . PRO A 1 387 ? -6.357 -43.743 37.415 1.00 88.06 387 PRO A CA 1
ATOM 3302 C C . PRO A 1 387 ? -5.970 -45.147 36.928 1.00 88.06 387 PRO A C 1
ATOM 3304 O O . PRO A 1 387 ? -6.279 -46.139 37.583 1.00 88.06 387 PRO A O 1
ATOM 3307 N N . GLY A 1 388 ? -5.275 -45.217 35.790 1.00 88.88 388 GLY A N 1
ATOM 3308 C CA . GLY A 1 388 ? -4.832 -46.471 35.171 1.00 88.88 388 GLY A CA 1
ATOM 3309 C C . GLY A 1 388 ? -5.660 -46.930 33.968 1.00 88.88 388 GLY A C 1
ATOM 3310 O O . GLY A 1 388 ? -5.214 -47.843 33.275 1.00 88.88 388 GLY A O 1
ATOM 3311 N N . ASP A 1 389 ? -6.798 -46.292 33.681 1.00 89.31 389 ASP A N 1
ATOM 3312 C CA . ASP A 1 389 ? -7.558 -46.564 32.459 1.00 89.31 389 ASP A CA 1
ATOM 3313 C C . ASP A 1 389 ? -6.800 -46.061 31.218 1.00 89.31 389 ASP A C 1
ATOM 3315 O O . ASP A 1 389 ? -6.157 -45.005 31.231 1.00 89.31 389 ASP A O 1
ATOM 3319 N N . ASP A 1 390 ? -6.900 -46.806 30.114 1.00 92.12 390 ASP A N 1
ATOM 3320 C CA . ASP A 1 390 ? -6.388 -46.370 28.816 1.00 92.12 390 ASP A CA 1
ATOM 3321 C C . ASP A 1 390 ? -7.322 -45.298 28.236 1.00 92.12 390 ASP A C 1
ATOM 3323 O O . ASP A 1 390 ? -8.385 -45.595 27.683 1.00 92.12 390 ASP A O 1
ATOM 3327 N N . TRP A 1 391 ? -6.918 -44.033 28.375 1.00 93.25 391 TRP A N 1
ATOM 3328 C CA . TRP A 1 391 ? -7.686 -42.879 27.904 1.00 93.25 391 TRP A CA 1
ATOM 3329 C C . TRP A 1 391 ? -8.058 -42.976 26.417 1.00 93.25 391 TRP A C 1
ATOM 3331 O O . TRP A 1 391 ? -9.112 -42.476 26.024 1.00 93.25 391 TRP A O 1
ATOM 3341 N N . GLU A 1 392 ? -7.226 -43.611 25.582 1.00 94.81 392 GLU A N 1
ATOM 3342 C CA . GLU A 1 392 ? -7.487 -43.741 24.150 1.00 94.81 392 GLU A CA 1
ATOM 3343 C C . GLU A 1 392 ? -8.597 -44.768 23.898 1.00 94.81 392 GLU A C 1
ATOM 3345 O O . GLU A 1 392 ? -9.516 -44.512 23.113 1.00 94.81 392 GLU A O 1
ATOM 3350 N N . ALA A 1 393 ? -8.549 -45.904 24.599 1.00 94.69 393 ALA A N 1
ATOM 3351 C CA . ALA A 1 393 ? -9.594 -46.922 24.543 1.00 94.69 393 ALA A CA 1
ATOM 3352 C C . ALA A 1 393 ? -10.936 -46.380 25.061 1.00 94.69 393 ALA A C 1
ATOM 3354 O O . ALA A 1 393 ? -11.975 -46.595 24.429 1.00 94.69 393 ALA A O 1
ATOM 3355 N N . MET A 1 394 ? -10.913 -45.618 26.159 1.00 94.88 394 MET A N 1
ATOM 3356 C CA . MET A 1 394 ? -12.112 -44.988 26.721 1.00 94.88 394 MET A CA 1
ATOM 3357 C C . MET A 1 394 ? -12.661 -43.905 25.788 1.00 94.88 394 MET A C 1
ATOM 3359 O O . MET A 1 394 ? -13.862 -43.876 25.528 1.00 94.88 394 MET A O 1
ATOM 3363 N N . CYS A 1 395 ? -11.798 -43.088 25.175 1.00 96.00 395 CYS A N 1
ATOM 3364 C CA . CYS A 1 395 ? -12.218 -42.082 24.199 1.00 96.00 395 CYS A CA 1
ATOM 3365 C C . CYS A 1 395 ? -12.958 -42.695 23.012 1.00 96.00 395 CYS A C 1
ATOM 3367 O O . CYS A 1 395 ? -14.020 -42.214 22.635 1.00 96.00 395 CYS A O 1
ATOM 3369 N N . LYS A 1 396 ? -12.424 -43.779 22.441 1.00 95.56 396 LYS A N 1
ATOM 3370 C CA . LYS A 1 396 ? -13.010 -44.430 21.260 1.00 95.56 396 LYS A CA 1
ATOM 3371 C C . LYS A 1 396 ? -14.294 -45.205 21.548 1.00 95.56 396 LYS A C 1
ATOM 3373 O O . LYS A 1 396 ? -15.022 -45.499 20.608 1.00 95.56 396 LYS A O 1
ATOM 3378 N N . SER A 1 397 ? -14.542 -45.589 22.798 1.00 94.75 397 SER A N 1
ATOM 3379 C CA . SER A 1 397 ? -15.691 -46.426 23.176 1.00 94.75 397 SER A CA 1
ATOM 3380 C C . SER A 1 397 ? -16.801 -45.666 23.899 1.00 94.75 397 SER A C 1
ATOM 3382 O O . SER A 1 397 ? -17.908 -46.188 24.013 1.00 94.75 397 SER A O 1
ATOM 3384 N N . THR A 1 398 ? -16.531 -44.444 24.365 1.00 94.38 398 THR A N 1
ATOM 3385 C CA . THR A 1 398 ? -17.525 -43.619 25.056 1.00 94.38 398 THR A CA 1
ATOM 3386 C C . THR A 1 398 ? -18.468 -42.974 24.034 1.00 94.38 398 THR A C 1
ATOM 3388 O O . THR A 1 398 ? -18.004 -42.230 23.166 1.00 94.38 398 THR A O 1
ATOM 3391 N N . PRO A 1 399 ? -19.787 -43.214 24.117 1.00 94.56 399 PRO A N 1
ATOM 3392 C CA . PRO A 1 399 ? -20.749 -42.520 23.277 1.00 94.56 399 PRO A CA 1
ATOM 3393 C C . PRO A 1 399 ? -20.967 -41.079 23.755 1.00 94.56 399 PRO A C 1
ATOM 3395 O O . PRO A 1 399 ? -20.826 -40.768 24.937 1.00 94.56 399 PRO A O 1
ATOM 3398 N N . ALA A 1 400 ? -21.373 -40.198 22.844 1.00 93.50 400 ALA A N 1
ATOM 3399 C CA . ALA A 1 400 ? -21.718 -38.811 23.146 1.00 93.50 400 ALA A CA 1
ATOM 3400 C C . ALA A 1 400 ? -23.135 -38.503 22.658 1.00 93.50 400 ALA A C 1
ATOM 3402 O O . ALA A 1 400 ? -23.507 -38.876 21.549 1.00 93.50 400 ALA A O 1
ATOM 3403 N N . THR A 1 401 ? -23.925 -37.794 23.463 1.00 90.94 401 THR A N 1
ATOM 3404 C CA . THR A 1 401 ? -25.190 -37.208 22.999 1.00 90.94 401 THR A CA 1
ATOM 3405 C C . THR A 1 401 ? -25.030 -35.697 22.977 1.00 90.94 401 THR A C 1
ATOM 3407 O O . THR A 1 401 ? -24.815 -35.083 24.017 1.00 90.94 401 THR A O 1
ATOM 3410 N N . PHE A 1 402 ? -25.104 -35.100 21.791 1.00 89.88 402 PHE A N 1
ATOM 3411 C CA . PHE A 1 402 ? -24.889 -33.671 21.582 1.00 89.88 402 PHE A CA 1
ATOM 3412 C C . PHE A 1 402 ? -25.987 -33.108 20.683 1.00 89.88 402 PHE A C 1
ATOM 3414 O O . PHE A 1 402 ? -26.243 -33.658 19.615 1.00 89.88 402 PHE A O 1
ATOM 3421 N N . LEU A 1 403 ? -26.643 -32.023 21.120 1.00 90.19 403 LEU A N 1
ATOM 3422 C CA . LEU A 1 403 ? -27.782 -31.408 20.417 1.00 90.19 403 LEU A CA 1
ATOM 3423 C C . LEU A 1 403 ? -28.830 -32.450 19.987 1.00 90.19 403 LEU A C 1
ATOM 3425 O O . LEU A 1 403 ? -29.188 -32.538 18.815 1.00 90.19 403 LEU A O 1
ATOM 3429 N N . GLU A 1 404 ? -29.250 -33.295 20.935 1.00 92.12 404 GLU A N 1
ATOM 3430 C CA . GLU A 1 404 ? -30.234 -34.374 20.720 1.00 92.12 404 GLU A CA 1
ATOM 3431 C C . GLU A 1 404 ? -29.803 -35.450 19.702 1.00 92.12 404 GLU A C 1
ATOM 3433 O O . GLU A 1 404 ? -30.590 -36.319 19.334 1.00 92.12 404 GLU A O 1
ATOM 3438 N N . THR A 1 405 ? -28.539 -35.440 19.273 1.00 92.06 405 THR A N 1
ATOM 3439 C CA . THR A 1 405 ? -27.975 -36.418 18.339 1.00 92.06 405 THR A CA 1
ATOM 3440 C C . THR A 1 405 ? -27.032 -37.362 19.077 1.00 92.06 405 THR A C 1
ATOM 3442 O O . THR A 1 405 ? -26.136 -36.922 19.795 1.00 92.06 405 THR A O 1
ATOM 3445 N N . TYR A 1 406 ? -27.232 -38.668 18.900 1.00 95.12 406 TYR A N 1
ATOM 3446 C CA . TYR A 1 406 ? -26.389 -39.709 19.484 1.00 95.12 406 TYR A CA 1
ATOM 3447 C C . TYR A 1 406 ? -25.226 -40.067 18.552 1.00 95.12 406 TYR A C 1
ATOM 3449 O O . TYR A 1 406 ? -25.431 -40.382 17.378 1.00 95.12 406 TYR A O 1
ATOM 3457 N N . PHE A 1 407 ? -24.018 -40.084 19.102 1.00 95.06 407 PHE A N 1
ATOM 3458 C CA . PHE A 1 407 ? -22.785 -40.503 18.450 1.00 95.06 407 PHE A CA 1
ATOM 3459 C C . PHE A 1 407 ? -22.216 -41.701 19.208 1.00 95.06 407 PHE A C 1
ATOM 3461 O O . PHE A 1 407 ? -21.978 -41.624 20.411 1.00 95.06 407 PHE A O 1
ATOM 3468 N N . ALA A 1 408 ? -21.988 -42.813 18.507 1.00 95.50 408 ALA A N 1
ATOM 3469 C CA . ALA A 1 408 ? -21.475 -44.034 19.131 1.00 95.50 408 ALA A CA 1
ATOM 3470 C C . ALA A 1 408 ? -20.025 -43.884 19.629 1.00 95.50 408 ALA A C 1
ATOM 3472 O O . ALA A 1 408 ? -19.642 -44.533 20.596 1.00 95.50 408 ALA A O 1
ATOM 3473 N N . HIS A 1 409 ? -19.234 -43.042 18.962 1.00 94.31 409 HIS A N 1
ATOM 3474 C CA . HIS A 1 409 ? -17.843 -42.743 19.288 1.00 94.31 409 HIS A CA 1
ATOM 3475 C C . HIS A 1 409 ? -17.429 -41.405 18.645 1.00 94.31 409 HIS A C 1
ATOM 3477 O O . HIS A 1 409 ? -18.041 -40.994 17.654 1.00 94.31 409 HIS A O 1
ATOM 3483 N N . PRO A 1 410 ? -16.392 -40.720 19.157 1.00 95.50 410 PRO A N 1
ATOM 3484 C CA . PRO A 1 410 ? -15.836 -39.527 18.521 1.00 95.50 410 PRO A CA 1
ATOM 3485 C C . PRO A 1 410 ? -15.094 -39.861 17.216 1.00 95.50 410 PRO A C 1
ATOM 3487 O O . PRO A 1 410 ? -14.587 -40.969 17.035 1.00 95.50 410 PRO A O 1
ATOM 3490 N N . ASP A 1 411 ? -14.973 -38.877 16.320 1.00 95.25 411 ASP A N 1
ATOM 3491 C CA . ASP A 1 411 ? -14.217 -39.020 15.063 1.00 95.25 411 ASP A CA 1
ATOM 3492 C C . ASP A 1 411 ? -12.693 -39.025 15.278 1.00 95.25 411 ASP A C 1
ATOM 3494 O O . ASP A 1 411 ? -11.940 -39.622 14.509 1.00 95.25 411 ASP A O 1
ATOM 3498 N N . SER A 1 412 ? -12.214 -38.341 16.321 1.00 94.75 412 SER A N 1
ATOM 3499 C CA . SER A 1 412 ? -10.790 -38.266 16.660 1.00 94.75 412 SER A CA 1
ATOM 3500 C C . SER A 1 412 ? -10.584 -38.052 18.157 1.00 94.75 412 SER A C 1
ATOM 3502 O O . SER A 1 412 ? -11.346 -37.318 18.783 1.00 94.75 412 SER A O 1
ATOM 3504 N N . CYS A 1 413 ? -9.522 -38.643 18.705 1.00 96.00 413 CYS A N 1
ATOM 3505 C CA . CYS A 1 413 ? -9.143 -38.552 20.114 1.00 96.00 413 CYS A CA 1
ATOM 3506 C C . CYS A 1 413 ? -7.762 -37.902 20.241 1.00 96.00 413 CYS A C 1
ATOM 3508 O O . CYS A 1 413 ? -6.829 -38.294 19.543 1.00 96.00 413 CYS A O 1
ATOM 3510 N N . SER A 1 414 ? -7.612 -36.921 21.133 1.00 92.69 414 SER A N 1
ATOM 3511 C CA . SER A 1 414 ? -6.327 -36.259 21.390 1.00 92.69 414 SER A CA 1
ATOM 3512 C C . SER A 1 414 ? -6.124 -36.022 22.880 1.00 92.69 414 SER A C 1
ATOM 3514 O O . SER A 1 414 ? -6.995 -35.445 23.530 1.00 92.69 414 SER A O 1
ATOM 3516 N N . GLN A 1 415 ? -4.962 -36.407 23.407 1.00 89.94 415 GLN A N 1
ATOM 3517 C CA . GLN A 1 415 ? -4.604 -36.141 24.796 1.00 89.94 415 GLN A CA 1
ATOM 3518 C C . GLN A 1 415 ? -4.275 -34.656 24.977 1.00 89.94 415 GLN A C 1
ATOM 3520 O O . GLN A 1 415 ? -3.335 -34.135 24.372 1.00 89.94 415 GLN A O 1
ATOM 3525 N N . TRP A 1 416 ? -5.028 -33.965 25.830 1.00 81.00 416 TRP A N 1
ATOM 3526 C CA . TRP A 1 416 ? -4.694 -32.600 26.225 1.00 81.00 416 TRP A CA 1
ATOM 3527 C C . TRP A 1 416 ? -3.499 -32.649 27.190 1.00 81.00 416 TRP A C 1
ATOM 3529 O O . TRP A 1 416 ? -3.615 -33.174 28.294 1.00 81.00 416 TRP A O 1
ATOM 3539 N N . GLN A 1 417 ? -2.333 -32.126 26.794 1.00 61.97 417 GLN A N 1
ATOM 3540 C CA . GLN A 1 417 ? -1.095 -32.134 27.604 1.00 61.97 417 GLN A CA 1
ATOM 3541 C C . GLN A 1 417 ? -1.125 -31.112 28.765 1.00 61.97 417 GLN A C 1
ATOM 3543 O O . GLN A 1 417 ? -0.150 -30.412 29.032 1.00 61.97 417 GLN A O 1
ATOM 3548 N N . GLY A 1 418 ? -2.273 -30.974 29.426 1.00 52.59 418 GLY A N 1
ATOM 3549 C CA . GLY A 1 418 ? -2.681 -29.715 30.033 1.00 52.59 418 GLY A CA 1
ATOM 3550 C C . GLY A 1 418 ? -2.888 -29.675 31.539 1.00 52.59 418 GLY A C 1
ATOM 3551 O O . GLY A 1 418 ? -3.383 -28.653 31.976 1.00 52.59 418 GLY A O 1
ATOM 3552 N N . VAL A 1 419 ? -2.543 -30.689 32.344 1.00 42.44 419 VAL A N 1
ATOM 3553 C CA . VAL A 1 419 ? -2.486 -30.534 33.814 1.00 42.44 419 VAL A CA 1
ATOM 3554 C C . VAL A 1 419 ? -1.429 -31.477 34.394 1.00 42.44 419 VAL A C 1
ATOM 3556 O O . VAL A 1 419 ? -1.606 -32.692 34.424 1.00 42.44 419 VAL A O 1
ATOM 3559 N N . LYS A 1 420 ? -0.312 -30.925 34.887 1.00 39.88 420 LYS A N 1
ATOM 3560 C CA . LYS A 1 420 ? 0.506 -31.623 35.887 1.00 39.88 420 LYS A CA 1
ATOM 3561 C C . LYS A 1 420 ? -0.389 -31.788 37.108 1.00 39.88 420 LYS A C 1
ATOM 3563 O O . LYS A 1 420 ? -0.732 -30.781 37.721 1.00 39.88 420 LYS A O 1
ATOM 3568 N N . ALA A 1 421 ? -0.788 -33.017 37.423 1.00 41.59 421 ALA A N 1
ATOM 3569 C CA . ALA A 1 421 ? -1.467 -33.312 38.674 1.00 41.59 421 ALA A CA 1
ATOM 3570 C C . ALA A 1 421 ? -0.657 -32.682 39.817 1.00 41.59 421 ALA A C 1
ATOM 3572 O O . ALA A 1 421 ? 0.507 -33.035 40.029 1.00 41.59 421 ALA A O 1
ATOM 3573 N N . ALA A 1 422 ? -1.241 -31.702 40.508 1.00 40.19 422 ALA A N 1
ATOM 3574 C CA . ALA A 1 422 ? -0.736 -31.335 41.816 1.00 40.19 422 ALA A CA 1
ATOM 3575 C C . ALA A 1 422 ? -0.865 -32.595 42.689 1.00 40.19 422 ALA A C 1
ATOM 3577 O O . ALA A 1 422 ? -1.919 -33.240 42.646 1.00 40.19 422 ALA A O 1
ATOM 3578 N N . PRO A 1 423 ? 0.190 -33.008 43.411 1.00 37.19 423 PRO A N 1
ATOM 3579 C CA . PRO A 1 423 ? 0.075 -34.138 44.317 1.00 37.19 423 PRO A CA 1
ATOM 3580 C C . PRO A 1 423 ? -1.023 -33.845 45.352 1.00 37.19 423 PRO A C 1
ATOM 3582 O O . PRO A 1 423 ? -1.204 -32.679 45.715 1.00 37.19 423 PRO A O 1
ATOM 3585 N N . PRO A 1 424 ? -1.759 -34.871 45.813 1.00 47.12 424 PRO A N 1
ATOM 3586 C CA . PRO A 1 424 ? -2.760 -34.693 46.856 1.00 47.12 424 PRO A CA 1
ATOM 3587 C C . PRO A 1 424 ? -2.083 -34.113 48.104 1.00 47.12 424 PRO A C 1
ATOM 3589 O O . PRO A 1 424 ? -1.085 -34.661 48.577 1.00 47.12 424 PRO A O 1
ATOM 3592 N N . GLY A 1 425 ? -2.597 -32.973 48.568 1.00 39.09 425 GLY A N 1
ATOM 3593 C CA . GLY A 1 425 ? -2.262 -32.364 49.855 1.00 39.09 425 GLY A CA 1
ATOM 3594 C C . GLY A 1 425 ? -3.233 -32.812 50.929 1.00 39.09 425 GLY A C 1
ATOM 3595 O O . GLY A 1 425 ? -4.432 -32.943 50.591 1.00 39.09 425 GLY A O 1
#

Organism: Coniophora puteana (strain RWD-64-598) (NCBI:txid741705)